Protein AF-A0A813GVT3-F1 (afdb_monomer)

Solvent-accessible surface area (backbone atoms only — not comparable to full-atom values): 25429 Å² total; per-residue (Å²): 143,85,84,74,77,55,68,65,58,57,51,52,51,54,49,50,53,51,49,52,53,52,51,53,50,51,55,49,50,53,51,50,49,56,69,70,57,61,77,60,68,68,57,57,53,50,50,52,51,52,52,50,51,48,54,66,45,46,54,70,64,34,37,85,78,43,52,78,58,28,69,71,46,40,60,53,54,40,48,50,58,52,47,52,50,48,47,47,60,48,33,69,71,40,49,84,39,90,81,28,78,47,61,63,64,58,58,51,48,52,52,51,52,53,52,52,54,52,56,73,72,45,84,73,64,66,69,75,76,69,76,75,80,68,89,82,74,83,79,76,84,82,79,78,78,87,78,81,79,90,85,83,74,92,83,84,89,86,89,86,82,87,87,85,80,98,78,86,89,79,92,82,90,81,81,88,81,86,88,76,92,73,91,80,90,77,86,88,80,90,78,86,83,83,85,87,83,90,84,85,88,84,90,82,93,78,90,79,84,86,79,78,86,82,86,84,70,71,78,62,58,57,60,52,50,56,53,50,52,55,51,52,49,52,55,51,50,54,56,51,49,52,56,51,50,54,50,56,49,50,33,65,74,70,70,57,85,79,89,72,81,88,72,90,49,79,79,35,68,35,81,46,79,41,68,46,75,72,62,46,71,95,81,55,35,80,26,66,37,72,56,95,42,25,29,74,43,72,76,31,76,67,35,49,67,61,67,56,54,78,62,30,30,54,48,22,41,66,97,42,79,36,90,46,57,66,54,42,53,49,44,50,52,52,34,50,50,44,28,71,75,70,64,44,56,37,36,33,37,28,41,32,81,30,71,66,81,56,82,89,66,73,52,73,63,38,74,46,76,56,95,90,39,56,19,31,30,69,43,78,54,95,64,26,35,34,26,29,30,74,89,80,64,49,76,48,80,43,71,55,83,127

Secondary structure (DSSP, 8-state):
------HHHHHHHHHHHHHHHHHHHHHHHHHHHHHHSPPPHHHHHHHHHHHHHHHHHHHHHHHHHHGGGHHHHHHHHHHHHHHHHHHIIIIIS-TTSTTSS--HHHHHHHHHHHHHHHHHHS--TTTGGG----TT-----------------------------------------------------PPP--------------PPP-PPPP---HHHHHHHHHHHHHHHHHHHHHHHHHHHHHHHHHHHHH-----------TT-EEEEEEEE-S-BTTTTB-SEEEETTEEEEESSTHHHHTT--TT-EEEEETTEE--SHHHHHHHHHHHHHHHHHH-PPEEEEEEEESS---GGG--TT-EEEETTEEEEEEEEETTEEEEEETTT--EEEEE---

Foldseek 3Di:
DDPDDPPVVVVVVVVVVVVVVVVVVVVVVVVVVLVVPADPPVVLVVLVVVLVVCLVCQLVVCCVPPPPNSVVVSVVVNCVSVVVSCLCVQQVRDVPDPRNLRDPVVVVVVVVVVVVVVVVVPPPCPVVVPPDPPPPDDDDDPPPPPDDDPPPDDDDDDDDDDDDDPPDDDDDDDDDDDDDDDDDDDDDDDDDDDDDDDDDDDDDDDDDDDDDDDDPPPPPVVVSVVVVVVVVVVVVLVVCVVVVVVVVVVCLVVVDDDPDDDDFDFFDKDKDKFWALFADDPVSHLQADDDFQFGQDGNDVVNVLSVDDGRKGFQDKDSDGDDTPVSVVVSVVVQSVCCVPPSDIIMTIIIDTGDDPPPVPLDQQHWDQDPNFIWGFNDDDDQWTFTQTPPPRDTDIGGNDD

Radius of gyration: 36.05 Å; Cα contacts (8 Å, |Δi|>4): 302; chains: 1; bounding box: 89×87×104 Å

Mean predicted aligned error: 20.4 Å

Organism: Polarella glacialis (NCBI:txid89957)

InterPro domains:
  IPR044669 Voltage-dependent anion channel-forming protein YneE/VCCN1/2-like [PF25539] (39-98)

Sequence (402 aa):
GDGMVDAKVVSSVLYSMRWSLLSASNCAEDLMMHLNQQVPLSYTHLLELMVTIYVLITPVALVPSLLWMAIPIAPIVTLFFYGFFRLGTSVLLDPFQRESGFDTTSLLGSSVISMESIEQHVPLDREKARLVPKAGEIYRPLSVSFWDNPAGADLHEFQDQGPELSRMAGVLRHRRPSLSKRDVKRDITGQVVNVSCHHDSPSGMISFARVRPMRAVGAVEDGLADAVDMMSDFVGDAVHGIAGGVRGALDWVTGEESSAGAETDVHATHKVVIGVAELFGEERSIGLRLEERLVTRFTKPEAEKLGWRLGDCIIGVGSQPVRSQDEMLTAIAEGKEALKANGTPIRFLVERLGPKPTTDSFVRGAMVTVNGRIARIQEVQDGAMVVQFQDDGTRARVPTRR

pLDDT: mean 71.59, std 24.19, range [26.67, 97.94]

Structure (mmCIF, N/CA/C/O backbone):
data_AF-A0A813GVT3-F1
#
_entry.id   AF-A0A813GVT3-F1
#
loop_
_atom_site.group_PDB
_atom_site.id
_atom_site.type_symbol
_atom_site.label_atom_id
_atom_site.label_alt_id
_atom_site.label_comp_id
_atom_site.label_asym_id
_atom_site.label_entity_id
_atom_site.label_seq_id
_atom_site.pdbx_PDB_ins_code
_atom_site.Cartn_x
_atom_site.Cartn_y
_atom_site.Cartn_z
_atom_site.occupancy
_atom_site.B_iso_or_equiv
_atom_site.auth_seq_id
_atom_site.auth_comp_id
_atom_site.auth_asym_id
_atom_site.auth_atom_id
_atom_site.pdbx_PDB_model_num
ATOM 1 N N . GLY A 1 1 ? 26.847 11.038 -38.546 1.00 45.78 1 GLY A N 1
ATOM 2 C CA . GLY A 1 1 ? 25.890 12.073 -38.127 1.00 45.78 1 GLY A CA 1
ATOM 3 C C . GLY A 1 1 ? 24.611 11.351 -37.848 1.00 45.78 1 GLY A C 1
ATOM 4 O O . GLY A 1 1 ? 23.855 11.135 -38.777 1.00 45.78 1 GLY A O 1
ATOM 5 N N . ASP A 1 2 ? 24.489 10.856 -36.625 1.00 50.09 2 ASP A N 1
ATOM 6 C CA . ASP A 1 2 ? 23.525 9.822 -36.256 1.00 50.09 2 ASP A CA 1
ATOM 7 C C . ASP A 1 2 ? 23.162 10.042 -34.782 1.00 50.09 2 ASP A C 1
ATOM 9 O O . ASP A 1 2 ? 23.637 9.370 -33.875 1.00 50.09 2 ASP A O 1
ATOM 13 N N . GLY A 1 3 ? 22.469 11.156 -34.548 1.00 53.41 3 GLY A N 1
ATOM 14 C CA . GLY A 1 3 ? 21.983 11.596 -33.238 1.00 53.41 3 GLY A CA 1
ATOM 15 C C . GLY A 1 3 ? 20.458 11.588 -33.185 1.00 53.41 3 GLY A C 1
ATOM 16 O O . GLY A 1 3 ? 19.859 12.407 -32.494 1.00 53.41 3 GLY A O 1
ATOM 17 N N . MET A 1 4 ? 19.820 10.735 -33.989 1.00 64.56 4 MET A N 1
ATOM 18 C CA . MET A 1 4 ? 18.373 10.586 -33.973 1.00 64.56 4 MET A CA 1
ATOM 19 C C . MET A 1 4 ? 18.031 9.591 -32.867 1.00 64.56 4 MET A C 1
ATOM 21 O O . MET A 1 4 ? 18.431 8.432 -32.925 1.00 64.56 4 MET A O 1
ATOM 25 N N . VAL A 1 5 ? 17.338 10.063 -31.830 1.00 69.31 5 VAL A N 1
ATOM 26 C CA . VAL A 1 5 ? 16.795 9.196 -30.778 1.00 69.31 5 VAL A CA 1
ATOM 27 C C . VAL A 1 5 ? 15.954 8.117 -31.456 1.00 69.31 5 VAL A C 1
ATOM 29 O O . VAL A 1 5 ? 15.093 8.444 -32.276 1.00 69.31 5 VAL A O 1
ATOM 32 N N . ASP A 1 6 ? 16.228 6.849 -31.141 1.00 76.81 6 ASP A N 1
ATOM 33 C CA . ASP A 1 6 ? 15.522 5.708 -31.722 1.00 76.81 6 ASP A CA 1
ATOM 34 C C . ASP A 1 6 ? 14.005 5.929 -31.598 1.00 76.81 6 ASP A C 1
ATOM 36 O O . ASP A 1 6 ? 13.486 6.246 -30.520 1.00 76.81 6 ASP A O 1
ATOM 40 N N . ALA A 1 7 ? 13.285 5.783 -32.712 1.00 77.75 7 ALA A N 1
ATOM 41 C CA . ALA A 1 7 ? 11.839 5.972 -32.776 1.00 77.75 7 ALA A CA 1
ATOM 42 C C . ALA A 1 7 ? 11.106 5.120 -31.724 1.00 77.75 7 ALA A C 1
ATOM 44 O O . ALA A 1 7 ? 10.062 5.528 -31.208 1.00 77.75 7 ALA A O 1
ATOM 45 N N . LYS A 1 8 ? 11.689 3.976 -31.341 1.00 74.00 8 LYS A N 1
ATOM 46 C CA . LYS A 1 8 ? 11.185 3.124 -30.258 1.00 74.00 8 LYS A CA 1
ATOM 47 C C . LYS A 1 8 ? 11.212 3.827 -28.901 1.00 74.00 8 LYS A C 1
ATOM 49 O O . LYS A 1 8 ? 10.204 3.805 -28.195 1.00 74.00 8 LYS A O 1
ATOM 54 N N . VAL A 1 9 ? 12.309 4.508 -28.567 1.00 73.81 9 VAL A N 1
ATOM 55 C CA . VAL A 1 9 ? 12.452 5.256 -27.306 1.00 73.81 9 VAL A CA 1
ATOM 56 C C . VAL A 1 9 ? 11.440 6.397 -27.258 1.00 73.81 9 VAL A C 1
ATOM 58 O O . VAL A 1 9 ? 10.729 6.544 -26.267 1.00 73.81 9 VAL A O 1
ATOM 61 N N . VAL A 1 10 ? 11.285 7.141 -28.358 1.00 79.56 10 VAL A N 1
ATOM 62 C CA . VAL A 1 10 ? 10.287 8.220 -28.446 1.00 79.56 10 VAL A CA 1
ATOM 63 C C . VAL A 1 10 ? 8.868 7.681 -28.239 1.00 79.56 10 VAL A C 1
ATOM 65 O O . VAL A 1 10 ? 8.094 8.268 -27.486 1.00 79.56 10 VAL A O 1
ATOM 68 N N . SER A 1 11 ? 8.529 6.543 -28.853 1.00 80.06 11 SER A N 1
ATOM 69 C CA . SER A 1 11 ? 7.202 5.934 -28.697 1.00 80.06 11 SER A CA 1
ATOM 70 C C . SER A 1 11 ? 6.936 5.447 -27.267 1.00 80.06 11 SER A C 1
ATOM 72 O O . SER A 1 11 ? 5.838 5.646 -26.751 1.00 80.06 11 SER A O 1
ATOM 74 N N . SER A 1 12 ? 7.953 4.893 -26.595 1.00 74.06 12 SER A N 1
ATOM 75 C CA . SER A 1 12 ? 7.852 4.445 -25.204 1.00 74.06 12 SER A CA 1
ATOM 76 C C . SER A 1 12 ? 7.644 5.614 -24.241 1.00 74.06 12 SER A C 1
ATOM 78 O O . SER A 1 12 ? 6.828 5.509 -23.329 1.00 74.06 12 SER A O 1
ATOM 80 N N . VAL A 1 13 ? 8.346 6.732 -24.452 1.00 78.50 13 VAL A N 1
ATOM 81 C CA . VAL A 1 13 ? 8.206 7.938 -23.618 1.00 78.50 13 VAL A CA 1
ATOM 82 C C . VAL A 1 13 ? 6.842 8.599 -23.828 1.00 78.50 13 VAL A C 1
ATOM 84 O O . VAL A 1 13 ? 6.185 8.988 -22.869 1.00 78.50 13 VAL A O 1
ATOM 87 N N . LEU A 1 14 ? 6.365 8.695 -25.071 1.00 81.06 14 LEU A N 1
ATOM 88 C CA . LEU A 1 14 ? 5.028 9.236 -25.339 1.00 81.06 14 LEU A CA 1
ATOM 89 C C . LEU A 1 14 ? 3.924 8.354 -24.745 1.00 81.06 14 LEU A C 1
ATOM 91 O O . LEU A 1 14 ? 2.931 8.871 -24.232 1.00 81.06 14 LEU A O 1
ATOM 95 N N . TYR A 1 15 ? 4.099 7.031 -24.788 1.00 79.12 15 TYR A N 1
ATOM 96 C CA . TYR A 1 15 ? 3.167 6.100 -24.162 1.00 79.12 15 TYR A CA 1
ATOM 97 C C . TYR A 1 15 ? 3.154 6.251 -22.637 1.00 79.12 15 TYR A C 1
ATOM 99 O O . TYR A 1 15 ? 2.072 6.322 -22.053 1.00 79.12 15 TYR A O 1
ATOM 107 N N . SER A 1 16 ? 4.322 6.364 -21.992 1.00 77.12 16 SER A N 1
ATOM 108 C CA . SER A 1 16 ? 4.390 6.558 -20.540 1.00 77.12 16 SER A CA 1
ATOM 109 C C . SER A 1 16 ? 3.779 7.894 -20.113 1.00 77.12 16 SER A C 1
ATOM 111 O O . SER A 1 16 ? 2.968 7.910 -19.193 1.00 77.12 16 SER A O 1
ATOM 113 N N . MET A 1 17 ? 4.056 8.990 -20.829 1.00 81.19 17 MET A N 1
ATOM 114 C CA . MET A 1 17 ? 3.429 10.294 -20.572 1.00 81.19 17 MET A CA 1
ATOM 115 C C . MET A 1 17 ? 1.904 10.232 -20.703 1.00 81.19 17 MET A C 1
ATOM 117 O O . MET A 1 17 ? 1.185 10.725 -19.834 1.00 81.19 17 MET A O 1
ATOM 121 N N . ARG A 1 18 ? 1.394 9.593 -21.765 1.00 86.75 18 ARG A N 1
ATOM 122 C CA . ARG A 1 18 ? -0.050 9.415 -21.962 1.00 86.75 18 ARG A CA 1
ATOM 123 C C . ARG A 1 18 ? -0.676 8.603 -20.829 1.00 86.75 18 ARG A C 1
ATOM 125 O O . ARG A 1 18 ? -1.758 8.958 -20.369 1.00 86.75 18 ARG A O 1
ATOM 132 N N . TRP A 1 19 ? -0.016 7.533 -20.392 1.00 82.62 19 TRP A N 1
ATOM 133 C CA . TRP A 1 19 ? -0.496 6.703 -19.291 1.00 82.62 19 TRP A CA 1
ATOM 134 C C . TRP A 1 19 ? -0.546 7.479 -17.973 1.00 82.62 19 TRP A C 1
ATOM 136 O O . TRP A 1 19 ? -1.568 7.448 -17.292 1.00 82.62 19 TRP A O 1
ATOM 146 N N . SER A 1 20 ? 0.501 8.244 -17.654 1.00 79.81 20 SER A N 1
ATOM 147 C CA . SER A 1 20 ? 0.535 9.079 -16.450 1.00 79.81 20 SER A CA 1
ATOM 148 C C . SER A 1 20 ? -0.564 10.143 -16.450 1.00 79.81 20 SER A C 1
ATOM 150 O O . SER A 1 20 ? -1.230 10.325 -15.435 1.00 79.81 20 SER A O 1
ATOM 152 N N . LEU A 1 21 ? -0.814 10.801 -17.589 1.00 83.44 21 LEU A N 1
ATOM 153 C CA . LEU A 1 21 ? -1.894 11.788 -17.714 1.00 83.44 21 LEU A CA 1
ATOM 154 C C . LEU A 1 21 ? -3.283 11.160 -17.557 1.00 83.44 21 LEU A C 1
ATOM 156 O O . LEU A 1 21 ? -4.133 11.731 -16.880 1.00 83.44 21 LEU A O 1
ATOM 160 N N . LEU A 1 22 ? -3.513 9.983 -18.147 1.00 87.12 22 LEU A N 1
ATOM 161 C CA . LEU A 1 22 ? -4.770 9.251 -17.970 1.00 87.12 22 LEU A CA 1
ATOM 162 C C . LEU A 1 22 ? -4.963 8.819 -16.515 1.00 87.12 22 LEU A C 1
ATOM 164 O O . LEU A 1 22 ? -6.048 8.991 -15.973 1.00 87.12 22 LEU A O 1
ATOM 168 N N . SER A 1 23 ? -3.911 8.319 -15.865 1.00 82.50 23 SER A N 1
ATOM 169 C CA . SER A 1 23 ? -3.972 7.943 -14.452 1.00 82.50 23 SER A CA 1
ATOM 170 C C . SER A 1 23 ? -4.277 9.150 -13.565 1.00 82.50 23 SER A C 1
ATOM 172 O O . SER A 1 23 ? -5.148 9.062 -12.708 1.00 82.50 23 SER A O 1
ATOM 174 N N . ALA A 1 24 ? -3.615 10.288 -13.795 1.00 82.06 24 ALA A N 1
ATOM 175 C CA . ALA A 1 24 ? -3.877 11.521 -13.057 1.00 82.06 24 ALA A CA 1
ATOM 176 C C . ALA A 1 24 ? -5.312 12.025 -13.278 1.00 82.06 24 ALA A C 1
ATOM 178 O O . ALA A 1 24 ? -5.977 12.417 -12.323 1.00 82.06 24 ALA A O 1
ATOM 179 N N . SER A 1 25 ? -5.807 11.962 -14.520 1.00 88.69 25 SER A N 1
ATOM 180 C CA . SER A 1 25 ? -7.193 12.307 -14.854 1.00 88.69 25 SER A CA 1
ATOM 181 C C . SER A 1 25 ? -8.192 11.408 -14.129 1.00 88.69 25 SER A C 1
ATOM 183 O O . SER A 1 25 ? -9.157 11.917 -13.572 1.00 88.69 25 SER A O 1
ATOM 185 N N . ASN A 1 26 ? -7.950 10.096 -14.095 1.00 88.38 26 ASN A N 1
ATOM 186 C CA . ASN A 1 26 ? -8.828 9.146 -13.415 1.00 88.38 26 ASN A CA 1
ATOM 187 C C . ASN A 1 26 ? -8.835 9.372 -11.896 1.00 88.38 26 ASN A C 1
ATOM 189 O O . ASN A 1 26 ? -9.899 9.372 -11.286 1.00 88.38 26 ASN A O 1
ATOM 193 N N . CYS A 1 27 ? -7.673 9.625 -11.283 1.00 84.75 27 CYS A N 1
ATOM 194 C CA . CYS A 1 27 ? -7.601 9.958 -9.857 1.00 84.75 27 CYS A CA 1
ATOM 195 C C . CYS A 1 27 ? -8.321 11.280 -9.542 1.00 84.75 27 CYS A C 1
ATOM 197 O O . CYS A 1 27 ? -8.986 11.395 -8.515 1.00 84.75 27 CYS A O 1
ATOM 199 N N . ALA A 1 28 ? -8.205 12.279 -10.422 1.00 86.12 28 ALA A N 1
ATOM 200 C CA . ALA A 1 28 ? -8.910 13.547 -10.268 1.00 86.12 28 ALA A CA 1
ATOM 201 C C . ALA A 1 28 ? -10.430 13.382 -10.419 1.00 86.12 28 ALA A C 1
ATOM 203 O O . ALA A 1 28 ? -11.184 13.999 -9.671 1.00 86.12 28 ALA A O 1
ATOM 204 N N . GLU A 1 29 ? -10.883 12.547 -11.355 1.00 92.50 29 GLU A N 1
ATOM 205 C CA . GLU A 1 29 ? -12.301 12.221 -11.529 1.00 92.50 29 GLU A CA 1
ATOM 206 C C . GLU A 1 29 ? -12.869 11.521 -10.292 1.00 92.50 29 GLU A C 1
ATOM 208 O O . GLU A 1 29 ? -13.922 11.924 -9.801 1.00 92.50 29 GLU A O 1
ATOM 213 N N . ASP A 1 30 ? -12.147 10.543 -9.743 1.00 91.00 30 ASP A N 1
ATOM 214 C CA . ASP A 1 30 ? -12.551 9.844 -8.523 1.00 91.00 30 ASP A CA 1
ATOM 215 C C . ASP A 1 30 ? -12.647 10.808 -7.328 1.00 91.00 30 ASP A C 1
ATOM 217 O O . ASP A 1 30 ? -13.641 10.834 -6.600 1.00 91.00 30 ASP A O 1
ATOM 221 N N . LEU A 1 31 ? -11.672 11.707 -7.177 1.00 87.19 31 LEU A N 1
ATOM 222 C CA . LEU A 1 31 ? -11.700 12.740 -6.142 1.00 87.19 31 LEU A CA 1
ATOM 223 C C . LEU A 1 31 ? -12.876 13.714 -6.334 1.00 87.19 31 LEU A C 1
ATOM 225 O O . LEU A 1 31 ? -13.570 14.048 -5.374 1.00 87.19 31 LEU A O 1
ATOM 229 N N . MET A 1 32 ? -13.154 14.133 -7.571 1.00 88.31 32 MET A N 1
ATOM 230 C CA . MET A 1 32 ? -14.307 14.981 -7.894 1.00 88.31 32 MET A CA 1
ATOM 231 C C . MET A 1 32 ? -15.640 14.266 -7.661 1.00 88.31 32 MET A C 1
ATOM 233 O O . MET A 1 32 ? -16.612 14.910 -7.260 1.00 88.31 32 MET A O 1
ATOM 237 N N . MET A 1 33 ? -15.705 12.951 -7.881 1.00 91.81 33 MET A N 1
ATOM 238 C CA . MET A 1 33 ? -16.875 12.142 -7.553 1.00 91.81 33 MET A CA 1
ATOM 239 C C . MET A 1 33 ? -17.133 12.170 -6.044 1.00 91.81 33 MET A C 1
ATOM 241 O O . MET A 1 33 ? -18.257 12.463 -5.640 1.00 91.81 33 MET A O 1
ATOM 245 N N . HIS A 1 34 ? -16.102 11.961 -5.222 1.00 85.81 34 HIS A N 1
ATOM 246 C CA . HIS A 1 34 ? -16.216 12.007 -3.761 1.00 85.81 34 HIS A CA 1
ATOM 247 C C . HIS A 1 34 ? -16.579 13.405 -3.237 1.00 85.81 34 HIS A C 1
ATOM 249 O O . HIS A 1 34 ? -17.406 13.525 -2.337 1.00 85.81 34 HIS A O 1
ATOM 255 N N . LEU A 1 35 ? -16.035 14.472 -3.834 1.00 86.19 35 LEU A N 1
ATOM 256 C CA . LEU A 1 35 ? -16.396 15.850 -3.471 1.00 86.19 35 LEU A CA 1
ATOM 257 C C . LEU A 1 35 ? -17.848 16.198 -3.831 1.00 86.19 35 LEU A C 1
ATOM 259 O O . LEU A 1 35 ? -18.513 16.932 -3.098 1.00 86.19 35 LEU A O 1
ATOM 263 N N . ASN A 1 36 ? -18.346 15.685 -4.958 1.00 89.50 36 ASN A N 1
ATOM 264 C CA . ASN A 1 36 ? -19.712 15.949 -5.410 1.00 89.50 36 ASN A CA 1
ATOM 265 C C . ASN A 1 36 ? -20.754 15.060 -4.718 1.00 89.50 36 ASN A C 1
ATOM 267 O O . ASN A 1 36 ? -21.908 15.466 -4.576 1.00 89.50 36 ASN A O 1
ATOM 271 N N . GLN A 1 37 ? -20.374 13.861 -4.277 1.00 90.62 37 GLN A N 1
ATOM 272 C CA . GLN A 1 37 ? -21.248 12.936 -3.556 1.00 90.62 37 GLN A CA 1
ATOM 273 C C . GLN A 1 37 ? -21.105 13.119 -2.046 1.00 90.62 37 GLN A C 1
ATOM 275 O O . GLN A 1 37 ? -20.625 12.247 -1.325 1.00 90.62 37 GLN A O 1
ATOM 280 N N . GLN A 1 38 ? -21.562 14.271 -1.560 1.00 87.94 38 GLN A N 1
ATOM 281 C CA . GLN A 1 38 ? -21.601 14.530 -0.125 1.00 87.94 38 GLN A CA 1
ATOM 282 C C . GLN A 1 38 ? -22.474 13.496 0.594 1.00 87.94 38 GLN A C 1
ATOM 284 O O . GLN A 1 38 ? -23.532 13.089 0.100 1.00 87.94 38 GLN A O 1
ATOM 289 N N . VAL A 1 39 ? -22.048 13.107 1.798 1.00 91.19 39 VAL A N 1
ATOM 290 C CA . VAL A 1 39 ? -22.848 12.253 2.681 1.00 91.19 39 VAL A CA 1
ATOM 291 C C . VAL A 1 39 ? -24.219 12.909 2.888 1.00 91.19 39 VAL A C 1
ATOM 293 O O . VAL A 1 39 ? -24.274 14.104 3.191 1.00 91.19 39 VAL A O 1
ATOM 296 N N . PRO A 1 40 ? -25.334 12.167 2.743 1.00 94.56 40 PRO A N 1
ATOM 297 C CA . PRO A 1 40 ? -26.664 12.741 2.892 1.00 94.56 40 PRO A CA 1
ATOM 298 C C . PRO A 1 40 ? -26.811 13.495 4.217 1.00 94.56 40 PRO A C 1
ATOM 300 O O . PRO A 1 40 ? -26.591 12.930 5.289 1.00 94.56 40 PRO A O 1
ATOM 303 N N . LEU A 1 41 ? -27.248 14.755 4.150 1.00 92.00 41 LEU A N 1
ATOM 304 C CA . LEU A 1 41 ? -27.405 15.641 5.313 1.00 92.00 41 LEU A CA 1
ATOM 305 C C . LEU A 1 41 ? -28.308 15.038 6.409 1.00 92.00 41 LEU A C 1
ATOM 307 O O . LEU A 1 41 ? -28.135 15.282 7.599 1.00 92.00 41 LEU A O 1
ATOM 311 N N . SER A 1 42 ? -29.274 14.202 6.027 1.00 95.56 42 SER A N 1
ATOM 312 C CA . SER A 1 42 ? -30.127 13.491 6.983 1.00 95.56 42 SER A CA 1
ATOM 313 C C . SER A 1 42 ? -29.340 12.545 7.892 1.00 95.56 42 SER A C 1
ATOM 315 O O . SER A 1 42 ? -29.701 12.377 9.053 1.00 95.56 42 SER A O 1
ATOM 317 N N . TYR A 1 43 ? -28.273 11.927 7.382 1.00 94.25 43 TYR A N 1
ATOM 318 C CA . TYR A 1 43 ? -27.449 10.995 8.148 1.00 94.25 43 TYR A CA 1
ATOM 319 C C . TYR A 1 43 ? -26.611 11.723 9.203 1.00 94.25 43 TYR A C 1
ATOM 321 O O . TYR A 1 43 ? -26.551 11.282 10.350 1.00 94.25 43 TYR A O 1
ATOM 329 N N . THR A 1 44 ? -26.027 12.872 8.852 1.00 92.94 44 THR A N 1
ATOM 330 C CA . THR A 1 44 ? -25.230 13.673 9.792 1.00 92.94 44 THR A CA 1
ATOM 331 C C . THR A 1 44 ? -26.092 14.214 10.931 1.00 92.94 44 THR A C 1
ATOM 333 O O . THR A 1 44 ? -25.724 14.055 12.095 1.00 92.94 44 THR A O 1
ATOM 336 N N . HIS A 1 45 ? -27.283 14.740 10.627 1.00 94.75 45 HIS A N 1
ATOM 337 C CA . HIS A 1 45 ? -28.231 15.181 11.654 1.00 94.75 45 HIS A CA 1
ATOM 338 C C . HIS A 1 45 ? -28.739 14.037 12.535 1.00 94.75 45 HIS A C 1
ATOM 340 O O . HIS A 1 45 ? -28.918 14.224 13.738 1.00 94.75 45 HIS A O 1
ATOM 346 N N . LEU A 1 46 ? -28.969 12.850 11.966 1.00 95.56 46 LEU A N 1
ATOM 347 C CA . LEU A 1 46 ? -29.402 11.690 12.742 1.00 95.56 46 LEU A CA 1
ATOM 348 C C . LEU A 1 46 ? -28.317 11.248 13.730 1.00 95.56 46 LEU A C 1
ATOM 350 O O . LEU A 1 46 ? -28.631 10.982 14.891 1.00 95.56 46 LEU A O 1
ATOM 354 N N . LEU A 1 47 ? -27.051 11.218 13.304 1.00 93.44 47 LEU A N 1
ATOM 355 C CA . LEU A 1 47 ? -25.928 10.916 14.193 1.00 93.44 47 LEU A CA 1
ATOM 356 C C . LEU A 1 47 ? -25.761 11.974 15.287 1.00 93.44 47 LEU A C 1
ATOM 358 O O . LEU A 1 47 ? -25.611 11.617 16.455 1.00 93.44 47 LEU A O 1
ATOM 362 N N . GLU A 1 48 ? -25.837 13.257 14.931 1.00 95.25 48 GLU A N 1
ATOM 363 C CA . GLU A 1 48 ? -25.761 14.362 15.890 1.00 95.25 48 GLU A CA 1
ATOM 364 C C . GLU A 1 48 ? -26.850 14.248 16.963 1.00 95.25 48 GLU A C 1
ATOM 366 O O . GLU A 1 48 ? -26.572 14.315 18.164 1.00 95.25 48 GLU A O 1
ATOM 371 N N . LEU A 1 49 ? -28.090 14.009 16.535 1.00 96.19 49 LEU A N 1
ATOM 372 C CA . LEU A 1 49 ? -29.233 13.829 17.421 1.00 96.19 49 LEU A CA 1
ATOM 373 C C . LEU A 1 49 ? -29.062 12.598 18.319 1.00 96.19 49 LEU A C 1
ATOM 375 O O . LEU A 1 49 ? -29.304 12.687 19.523 1.00 96.19 49 LEU A O 1
ATOM 379 N N . MET A 1 50 ? -28.595 11.472 17.774 1.00 96.19 50 MET A N 1
ATOM 380 C CA . MET A 1 50 ? -28.360 10.249 18.545 1.00 96.19 50 MET A CA 1
ATOM 381 C C . MET A 1 50 ? -27.295 10.459 19.632 1.00 96.19 50 MET A C 1
ATOM 383 O O . MET A 1 50 ? -27.531 10.119 20.793 1.00 96.19 50 MET A O 1
ATOM 387 N N . VAL A 1 51 ? -26.153 11.064 19.286 1.00 95.88 51 VAL A N 1
ATOM 388 C CA . VAL A 1 51 ? -25.074 11.361 20.245 1.00 95.88 51 VAL A CA 1
ATOM 389 C C . VAL A 1 51 ? -25.543 12.362 21.302 1.00 95.88 51 VAL A C 1
ATOM 391 O O . VAL A 1 51 ? -25.258 12.183 22.485 1.00 95.88 51 VAL A O 1
ATOM 394 N N . THR A 1 52 ? -26.324 13.370 20.913 1.00 94.19 52 THR A N 1
ATOM 395 C CA . THR A 1 52 ? -26.854 14.385 21.837 1.00 94.19 52 THR A CA 1
ATOM 396 C C . THR A 1 52 ? -27.818 13.778 22.852 1.00 94.19 52 THR A C 1
ATOM 398 O O . THR A 1 52 ? -27.696 14.033 24.050 1.00 94.19 52 THR A O 1
ATOM 401 N N . ILE A 1 53 ? -28.745 12.928 22.397 1.00 96.38 53 ILE A N 1
ATOM 402 C CA . ILE A 1 53 ? -29.671 12.207 23.279 1.00 96.38 53 ILE A CA 1
ATOM 403 C C . ILE A 1 53 ? -28.896 11.283 24.220 1.00 96.38 53 ILE A C 1
ATOM 405 O O . ILE A 1 53 ? -29.169 11.262 25.420 1.00 96.38 53 ILE A O 1
ATOM 409 N N . TYR A 1 54 ? -27.903 10.557 23.704 1.00 94.62 54 TYR A N 1
ATOM 410 C CA . TYR A 1 54 ? -27.065 9.681 24.518 1.00 94.62 54 TYR A CA 1
ATOM 411 C C . TYR A 1 54 ? -26.336 10.458 25.623 1.00 94.62 54 TYR A C 1
ATOM 413 O O . TYR A 1 54 ? -26.405 10.081 26.794 1.00 94.62 54 TYR A O 1
ATOM 421 N N . VAL A 1 55 ? -25.698 11.580 25.282 1.00 93.25 55 VAL A N 1
ATOM 422 C CA . VAL A 1 55 ? -24.998 12.455 26.236 1.00 93.25 55 VAL A CA 1
ATOM 423 C C . VAL A 1 55 ? -25.958 13.039 27.279 1.00 93.25 55 VAL A C 1
ATOM 425 O O . VAL A 1 55 ? -25.592 13.124 28.449 1.00 93.25 55 VAL A O 1
ATOM 428 N N . LEU A 1 56 ? -27.194 13.376 26.896 1.00 93.62 56 LEU A N 1
ATOM 429 C CA . LEU A 1 56 ? -28.231 13.868 27.812 1.00 93.62 56 LEU A CA 1
ATOM 430 C C . LEU A 1 56 ? -28.739 12.798 28.788 1.00 93.62 56 LEU A C 1
ATOM 432 O O . LEU A 1 56 ? -28.970 13.096 29.959 1.00 93.62 56 LEU A O 1
ATOM 436 N N . ILE A 1 57 ? -28.920 11.559 28.324 1.00 95.44 57 ILE A N 1
ATOM 437 C CA . ILE A 1 57 ? -29.462 10.456 29.136 1.00 95.44 57 ILE A CA 1
ATOM 438 C C . ILE A 1 57 ? -28.384 9.830 30.033 1.00 95.44 57 ILE A C 1
ATOM 440 O O . ILE A 1 57 ? -28.693 9.367 31.132 1.00 95.44 57 ILE A O 1
ATOM 444 N N . THR A 1 58 ? -27.119 9.845 29.607 1.00 93.50 58 THR A N 1
ATOM 445 C CA . THR A 1 58 ? -25.992 9.198 30.303 1.00 93.50 58 THR A CA 1
ATOM 446 C C . THR A 1 58 ? -25.883 9.575 31.793 1.00 93.50 58 THR A C 1
ATOM 448 O O . THR A 1 58 ? -25.790 8.663 32.617 1.00 93.50 58 THR A O 1
ATOM 451 N N . PRO A 1 59 ? -25.964 10.858 32.205 1.00 90.94 59 PRO A N 1
ATOM 452 C CA . PRO A 1 59 ? -25.951 11.224 33.621 1.00 90.94 59 PRO A CA 1
ATOM 453 C C . PRO A 1 59 ? -27.121 10.615 34.399 1.00 90.94 59 PRO A C 1
ATOM 455 O O . PRO A 1 59 ? -26.920 10.070 35.480 1.00 90.94 59 PRO A O 1
ATOM 458 N N . VAL A 1 60 ? -28.332 10.647 33.833 1.00 94.25 60 VAL A N 1
ATOM 459 C CA . VAL A 1 60 ? -29.544 10.109 34.475 1.00 94.25 60 VAL A CA 1
ATOM 460 C C . VAL A 1 60 ? -29.437 8.593 34.658 1.00 94.25 60 VAL A C 1
ATOM 462 O O . VAL A 1 60 ? -29.814 8.070 35.705 1.00 94.25 60 VAL A O 1
ATOM 465 N N . ALA A 1 61 ? -28.871 7.891 33.675 1.00 94.56 61 ALA A N 1
ATOM 466 C CA . ALA A 1 61 ? -28.687 6.442 33.713 1.00 94.56 61 ALA A CA 1
ATOM 467 C C . ALA A 1 61 ? -27.564 5.988 34.669 1.00 94.56 61 ALA A C 1
ATOM 469 O O . ALA A 1 61 ? -27.668 4.925 35.285 1.00 94.56 61 ALA A O 1
ATOM 470 N N . LEU A 1 62 ? -26.494 6.778 34.819 1.00 93.12 62 LEU A N 1
ATOM 471 C CA . LEU A 1 62 ? -25.337 6.424 35.656 1.00 93.12 62 LEU A CA 1
ATOM 472 C C . LEU A 1 62 ? -25.562 6.679 37.152 1.00 93.12 62 LEU A C 1
ATOM 474 O O . LEU A 1 62 ? -24.992 5.963 37.976 1.00 93.12 62 LEU A O 1
ATOM 478 N N . VAL A 1 63 ? -26.394 7.661 37.515 1.00 94.62 63 VAL A N 1
ATOM 479 C CA . VAL A 1 63 ? -26.677 8.027 38.917 1.00 94.62 63 VAL A CA 1
ATOM 480 C C . VAL A 1 63 ? -27.102 6.838 39.797 1.00 94.62 63 VAL A C 1
ATOM 482 O O . VAL A 1 63 ? -26.486 6.663 40.852 1.00 94.62 63 VAL A O 1
ATOM 485 N N . PRO A 1 64 ? -28.080 5.986 39.420 1.00 95.25 64 PRO A N 1
ATOM 486 C CA . PRO A 1 64 ? -28.494 4.871 40.276 1.00 95.25 64 PRO A CA 1
ATOM 487 C C . PRO A 1 64 ? -27.430 3.772 40.405 1.00 95.25 64 PRO A C 1
ATOM 489 O O . PRO A 1 64 ? -27.406 3.069 41.411 1.00 95.25 64 PRO A O 1
ATOM 492 N N . SER A 1 65 ? -26.548 3.630 39.412 1.00 94.69 65 SER A N 1
ATOM 493 C CA . SER A 1 65 ? -25.563 2.543 39.359 1.00 94.69 65 SER A CA 1
ATOM 494 C C . SER A 1 65 ? -24.246 2.897 40.056 1.00 94.69 65 SER A C 1
ATOM 496 O O . SER A 1 65 ? -23.631 2.039 40.682 1.00 94.69 65 SER A O 1
ATOM 498 N N . LEU A 1 66 ? -23.799 4.155 39.949 1.00 91.25 66 LEU A N 1
ATOM 499 C CA . LEU A 1 66 ? -22.485 4.593 40.437 1.00 91.25 66 LEU A CA 1
ATOM 500 C C . LEU A 1 66 ? -22.540 5.590 41.603 1.00 91.25 66 LEU A C 1
ATOM 502 O O . LEU A 1 66 ? -21.484 5.935 42.140 1.00 91.25 66 LEU A O 1
ATOM 506 N N . LEU A 1 67 ? -23.731 6.037 42.027 1.00 93.38 67 LEU A N 1
ATOM 507 C CA . LEU A 1 67 ? -23.916 6.995 43.125 1.00 93.38 67 LEU A CA 1
ATOM 508 C C . LEU A 1 67 ? -22.964 8.204 42.969 1.00 93.38 67 LEU A C 1
ATOM 510 O O . LEU A 1 67 ? -23.046 8.946 41.993 1.00 93.38 67 LEU A O 1
ATOM 514 N N . TRP A 1 68 ? -22.019 8.385 43.896 1.00 93.62 68 TRP A N 1
ATOM 515 C CA . TRP A 1 68 ? -21.068 9.504 43.918 1.00 93.62 68 TRP A CA 1
ATOM 516 C C . TRP A 1 68 ? -19.992 9.426 42.825 1.00 93.62 68 TRP A C 1
ATOM 518 O O . TRP A 1 68 ? -19.468 10.458 42.408 1.00 93.62 68 TRP A O 1
ATOM 528 N N . MET A 1 69 ? -19.688 8.228 42.314 1.00 94.19 69 MET A N 1
ATOM 529 C CA . MET A 1 69 ? -18.705 8.044 41.238 1.00 94.19 69 MET A CA 1
ATOM 530 C C . MET A 1 69 ? -19.247 8.476 39.868 1.00 94.19 69 MET A C 1
ATOM 532 O O . MET A 1 69 ? -18.470 8.658 38.933 1.00 94.19 69 MET A O 1
ATOM 536 N N . ALA A 1 70 ? -20.558 8.704 39.738 1.00 92.44 70 ALA A N 1
ATOM 537 C CA . ALA A 1 70 ? -21.154 9.193 38.498 1.00 92.44 70 ALA A CA 1
ATOM 538 C C . ALA A 1 70 ? -20.662 10.605 38.127 1.00 92.44 70 ALA A C 1
ATOM 540 O O . ALA A 1 70 ? -20.489 10.895 36.946 1.00 92.44 70 ALA A O 1
ATOM 541 N N . ILE A 1 71 ? -20.384 11.460 39.121 1.00 91.12 71 ILE A N 1
ATOM 542 C CA . ILE A 1 71 ? -19.971 12.859 38.917 1.00 91.12 71 ILE A CA 1
ATOM 543 C C . ILE A 1 71 ? -18.669 12.972 38.102 1.00 91.12 71 ILE A C 1
ATOM 545 O O . ILE A 1 71 ? -18.669 13.722 37.129 1.00 91.12 71 ILE A O 1
ATOM 549 N N . PRO A 1 72 ? -17.571 12.256 38.428 1.00 95.19 72 PRO A N 1
ATOM 550 C CA . PRO A 1 72 ? -16.355 12.293 37.613 1.00 95.19 72 PRO A CA 1
ATOM 551 C C . PRO A 1 72 ? -16.433 11.439 36.340 1.00 95.19 72 PRO A C 1
ATOM 553 O O . PRO A 1 72 ? -15.780 11.765 35.354 1.00 95.19 72 PRO A O 1
ATOM 556 N N . ILE A 1 73 ? -17.218 10.357 36.326 1.00 93.81 73 ILE A N 1
ATOM 557 C CA . ILE A 1 73 ? -17.253 9.428 35.183 1.00 93.81 73 ILE A CA 1
ATOM 558 C C . ILE A 1 73 ? -18.115 9.970 34.035 1.00 93.81 73 ILE A C 1
ATOM 560 O O . ILE A 1 73 ? -17.741 9.828 32.872 1.00 93.81 73 ILE A O 1
ATOM 564 N N . ALA A 1 74 ? -19.227 10.645 34.333 1.00 93.31 74 ALA A N 1
ATOM 565 C CA . ALA A 1 74 ? -20.099 11.237 33.319 1.00 93.31 74 ALA A CA 1
ATOM 566 C C . ALA A 1 74 ? -19.378 12.212 32.356 1.00 93.31 74 ALA A C 1
ATOM 568 O O . ALA A 1 74 ? -19.518 12.031 31.143 1.00 93.31 74 ALA A O 1
ATOM 569 N N . PRO A 1 75 ? -18.576 13.202 32.805 1.00 93.50 75 PRO A N 1
ATOM 570 C CA . PRO A 1 75 ? -17.846 14.087 31.896 1.00 93.50 75 PRO A CA 1
ATOM 571 C C . PRO A 1 75 ? -16.793 13.343 31.065 1.00 93.50 75 PRO A C 1
ATOM 573 O O . PRO A 1 75 ? -16.592 13.690 29.910 1.00 93.50 75 PRO A O 1
ATOM 576 N N . ILE A 1 76 ? -16.161 12.292 31.603 1.00 95.31 76 ILE A N 1
ATOM 577 C CA . ILE A 1 76 ? -15.177 11.490 30.855 1.00 95.31 76 ILE A CA 1
ATOM 578 C C . ILE A 1 76 ? -15.860 10.739 29.710 1.00 95.31 76 ILE A C 1
ATOM 580 O O . ILE A 1 76 ? -15.415 10.811 28.567 1.00 95.31 76 ILE A O 1
ATOM 584 N N . VAL A 1 77 ? -16.968 10.053 30.001 1.00 93.12 77 VAL A N 1
ATOM 585 C CA . VAL A 1 77 ? -17.728 9.297 28.995 1.00 93.12 77 VAL A CA 1
ATOM 586 C C . VAL A 1 77 ? -18.305 10.237 27.938 1.00 93.12 77 VAL A C 1
ATOM 588 O O . VAL A 1 77 ? -18.193 9.973 26.744 1.00 93.12 77 VAL A O 1
ATOM 591 N N . THR A 1 78 ? -18.889 11.359 28.356 1.00 93.44 78 THR A N 1
ATOM 592 C CA . THR A 1 78 ? -19.459 12.336 27.417 1.00 93.44 78 THR A CA 1
ATOM 593 C C . THR A 1 78 ? -18.388 12.990 26.549 1.00 93.44 78 THR A C 1
ATOM 595 O O . THR A 1 78 ? -18.595 13.093 25.344 1.00 93.44 78 THR A O 1
ATOM 598 N N . LEU A 1 79 ? -17.226 13.345 27.108 1.00 94.88 79 LEU A N 1
ATOM 599 C CA . LEU A 1 79 ? -16.093 13.870 26.344 1.00 94.88 79 LEU A CA 1
ATOM 600 C C . LEU A 1 79 ? -15.559 12.844 25.345 1.00 94.88 79 LEU A C 1
ATOM 602 O O . LEU A 1 79 ? -15.259 13.214 24.215 1.00 94.88 79 LEU A O 1
ATOM 606 N N . PHE A 1 80 ? -15.495 11.566 25.723 1.00 95.44 80 PHE A N 1
ATOM 607 C CA . PHE A 1 80 ? -15.094 10.492 24.819 1.00 95.44 80 PHE A CA 1
ATOM 608 C C . PHE A 1 80 ? -16.052 10.399 23.623 1.00 95.44 80 PHE A C 1
ATOM 610 O O . PHE A 1 80 ? -15.642 10.622 22.488 1.00 95.44 80 PHE A O 1
ATOM 617 N N . PHE A 1 81 ? -17.346 10.160 23.855 1.00 92.56 81 PHE A N 1
ATOM 618 C CA . PHE A 1 81 ? -18.312 9.979 22.762 1.00 92.56 81 PHE A CA 1
ATOM 619 C C . PHE A 1 81 ? -18.509 11.238 21.912 1.00 92.56 81 PHE A C 1
ATOM 621 O O . PHE A 1 81 ? -18.565 11.152 20.686 1.00 92.56 81 PHE A O 1
ATOM 628 N N . TYR A 1 82 ? -18.575 12.413 22.540 1.00 93.88 82 TYR A N 1
ATOM 629 C CA . TYR A 1 82 ? -18.690 13.675 21.815 1.00 93.88 82 TYR A CA 1
ATOM 630 C C . TYR A 1 82 ? -17.404 14.019 21.052 1.00 93.88 82 TYR A C 1
ATOM 632 O O . TYR A 1 82 ? -17.475 14.523 19.934 1.00 93.88 82 TYR A O 1
ATOM 640 N N . GLY A 1 83 ? -16.235 13.708 21.618 1.00 94.06 83 GLY A N 1
ATOM 641 C CA . GLY A 1 83 ? -14.939 13.869 20.963 1.00 94.06 83 GLY A CA 1
ATOM 642 C C . GLY A 1 83 ? -14.818 13.002 19.712 1.00 94.06 83 GLY A C 1
ATOM 643 O O . GLY A 1 83 ? -14.475 13.520 18.654 1.00 94.06 83 GLY A O 1
ATOM 644 N N . PHE A 1 84 ? -15.192 11.720 19.795 1.00 93.69 84 PHE A N 1
ATOM 645 C CA . PHE A 1 84 ? -15.239 10.826 18.630 1.00 93.69 84 PHE A CA 1
ATOM 646 C C . PHE A 1 84 ? -16.214 11.310 17.563 1.00 93.69 84 PHE A C 1
ATOM 648 O O . PHE A 1 84 ? -15.882 11.300 16.380 1.00 93.69 84 PHE A O 1
ATOM 655 N N . PHE A 1 85 ? -17.399 11.768 17.972 1.00 94.38 85 PHE A N 1
ATOM 656 C CA . PHE A 1 85 ? -18.363 12.345 17.043 1.00 94.38 85 PHE A CA 1
ATOM 657 C C . PHE A 1 85 ? -17.779 13.568 16.329 1.00 94.38 85 PHE A C 1
ATOM 659 O O . PHE A 1 85 ? -17.809 13.630 15.102 1.00 94.38 85 PHE A O 1
ATOM 666 N N . ARG A 1 86 ? -17.178 14.503 17.078 1.00 92.38 86 ARG A N 1
ATOM 667 C CA . ARG A 1 86 ? -16.544 15.694 16.506 1.00 92.38 86 ARG A CA 1
ATOM 668 C C . ARG A 1 86 ? -15.425 15.333 15.544 1.00 92.38 86 ARG A C 1
ATOM 670 O O . ARG A 1 86 ? -15.469 15.813 14.420 1.00 92.38 86 ARG A O 1
ATOM 677 N N . LEU A 1 87 ? -14.518 14.442 15.937 1.00 92.06 87 LEU A N 1
ATOM 678 C CA . LEU A 1 87 ? -13.414 13.979 15.097 1.00 92.06 87 LEU A CA 1
ATOM 679 C C . LEU A 1 87 ? -13.923 13.329 13.806 1.00 92.06 87 LEU A C 1
ATOM 681 O O . LEU A 1 87 ? -13.447 13.656 12.723 1.00 92.06 87 LEU A O 1
ATOM 685 N N . GLY A 1 88 ? -14.952 12.483 13.894 1.00 91.12 88 GLY A N 1
ATOM 686 C CA . GLY A 1 88 ? -15.589 11.906 12.713 1.00 91.12 88 GLY A CA 1
ATOM 687 C C . GLY A 1 88 ? -16.188 12.971 11.793 1.00 91.12 88 GLY A C 1
ATOM 688 O O . GLY A 1 88 ? -15.992 12.925 10.583 1.00 91.12 88 GLY A O 1
ATOM 689 N N . THR A 1 89 ? -16.872 13.969 12.356 1.00 90.50 89 THR A N 1
ATOM 690 C CA . THR A 1 89 ? -17.500 15.022 11.547 1.00 90.50 89 THR A CA 1
ATOM 691 C C . THR A 1 89 ? -16.523 16.036 10.958 1.00 90.50 89 THR A C 1
ATOM 693 O O . THR A 1 89 ? -16.761 16.500 9.851 1.00 90.50 89 THR A O 1
ATOM 696 N N . SER A 1 90 ? -15.454 16.402 11.670 1.00 87.88 90 SER A N 1
ATOM 697 C CA . SER A 1 90 ? -14.540 17.470 11.248 1.00 87.88 90 SER A CA 1
ATOM 698 C C . SER A 1 90 ? -13.335 16.962 10.464 1.00 87.88 90 SER A C 1
ATOM 700 O O . SER A 1 90 ? -12.817 17.693 9.632 1.00 87.88 90 SER A O 1
ATOM 702 N N . VAL A 1 91 ? -12.875 15.735 10.732 1.00 87.81 91 VAL A N 1
ATOM 703 C CA . VAL A 1 91 ? -11.677 15.171 10.088 1.00 87.81 91 VAL A CA 1
ATOM 704 C C . VAL A 1 91 ? -12.051 14.196 8.976 1.00 87.81 91 VAL A C 1
ATOM 706 O O . VAL A 1 91 ? -11.467 14.251 7.899 1.00 87.81 91 VAL A O 1
ATOM 709 N N . LEU A 1 92 ? -13.025 13.308 9.211 1.00 87.88 92 LEU A N 1
ATOM 710 C CA . LEU A 1 92 ? -13.303 12.207 8.278 1.00 87.88 92 LEU A CA 1
ATOM 711 C C . LEU A 1 92 ? -14.315 12.556 7.181 1.00 87.88 92 LEU A C 1
ATOM 713 O O . LEU A 1 92 ? -14.235 11.982 6.100 1.00 87.88 92 LEU A O 1
ATOM 717 N N . LEU A 1 93 ? -15.272 13.457 7.437 1.00 89.62 93 LEU A N 1
ATOM 718 C CA . LEU A 1 93 ? -16.287 13.807 6.430 1.00 89.62 93 LEU A CA 1
ATOM 719 C C . LEU A 1 93 ? -15.754 14.725 5.329 1.00 89.62 93 LEU A C 1
ATOM 721 O O . LEU A 1 93 ? -16.225 14.637 4.199 1.00 89.62 93 LEU A O 1
ATOM 725 N N . ASP A 1 94 ? -14.809 15.606 5.653 1.00 87.94 94 ASP A N 1
ATOM 726 C CA . ASP A 1 94 ? -14.213 16.520 4.684 1.00 87.94 94 ASP A CA 1
ATOM 727 C C . ASP A 1 94 ? -12.738 16.780 5.029 1.00 87.94 94 ASP A C 1
ATOM 729 O O . ASP A 1 94 ? -12.416 17.731 5.751 1.00 87.94 94 ASP A O 1
ATOM 733 N N . PRO A 1 95 ? -11.819 15.941 4.520 1.00 85.31 95 PRO A N 1
ATOM 734 C CA . PRO A 1 95 ? -10.399 16.099 4.793 1.00 85.31 95 PRO A CA 1
ATOM 735 C C . PRO A 1 95 ? -9.824 17.370 4.154 1.00 85.31 95 PRO A C 1
ATOM 737 O O . PRO A 1 95 ? -8.723 17.771 4.512 1.00 85.31 95 PRO A O 1
ATOM 740 N N . PHE A 1 96 ? -10.533 18.042 3.242 1.00 85.81 96 PHE A N 1
ATOM 741 C CA . PHE A 1 96 ? -10.021 19.226 2.547 1.00 85.81 96 PHE A CA 1
ATOM 742 C C . PHE A 1 96 ? -10.341 20.539 3.261 1.00 85.81 96 PHE A C 1
ATOM 744 O O . PHE A 1 96 ? -9.872 21.603 2.843 1.00 85.81 96 PHE A O 1
ATOM 751 N N . GLN A 1 97 ? -11.107 20.498 4.352 1.00 85.62 97 GLN A N 1
ATOM 752 C CA . GLN A 1 97 ? -11.300 21.678 5.182 1.00 85.62 97 GLN A CA 1
ATOM 753 C C . GLN A 1 97 ? -9.996 22.079 5.856 1.00 85.62 97 GLN A C 1
ATOM 755 O O . GLN A 1 97 ? -9.239 21.254 6.350 1.00 85.62 97 GLN A O 1
ATOM 760 N N . ARG A 1 98 ? -9.764 23.389 5.952 1.00 80.88 98 ARG A N 1
ATOM 761 C CA . ARG A 1 98 ? -8.561 23.950 6.585 1.00 80.88 98 ARG A CA 1
ATOM 762 C C . ARG A 1 98 ? -8.378 23.504 8.044 1.00 80.88 98 ARG A C 1
ATOM 764 O O . ARG A 1 98 ? -7.276 23.590 8.572 1.00 80.88 98 ARG A O 1
ATOM 771 N N . GLU A 1 99 ? -9.455 23.066 8.688 1.00 82.88 99 GLU A N 1
ATOM 772 C CA . GLU A 1 99 ? -9.480 22.622 10.083 1.00 82.88 99 GLU A CA 1
ATOM 773 C C . GLU A 1 99 ? -9.336 21.100 10.252 1.00 82.88 99 GLU A C 1
ATOM 775 O O . GLU A 1 99 ? -9.232 20.635 11.383 1.00 82.88 99 GLU A O 1
ATOM 780 N N . SER A 1 100 ? -9.293 20.316 9.167 1.00 82.31 100 SER A N 1
ATOM 781 C CA . SER A 1 100 ? -9.207 18.847 9.234 1.00 82.31 100 SER A CA 1
ATOM 782 C C . SER A 1 100 ? -7.861 18.341 9.778 1.00 82.31 100 SER A C 1
ATOM 784 O O . SER A 1 100 ? -7.730 17.165 10.106 1.00 82.31 100 SER A O 1
ATOM 786 N N . GLY A 1 101 ? -6.852 19.217 9.870 1.00 83.56 101 GLY A N 1
ATOM 787 C CA . GLY A 1 101 ? -5.469 18.845 10.175 1.00 83.56 101 GLY A CA 1
ATOM 788 C C . GLY A 1 101 ? -4.709 18.291 8.968 1.00 83.56 101 GLY A C 1
ATOM 789 O O . GLY A 1 101 ? -3.516 18.024 9.076 1.00 83.56 101 GLY A O 1
ATOM 790 N N . PHE A 1 102 ? -5.365 18.155 7.814 1.00 83.75 102 PHE A N 1
ATOM 791 C CA . PHE A 1 102 ? -4.728 17.727 6.579 1.00 83.75 102 PHE A CA 1
ATOM 792 C C . PHE A 1 102 ? -4.126 18.929 5.847 1.00 83.75 102 PHE A C 1
ATOM 794 O O . PHE A 1 102 ? -4.835 19.845 5.416 1.00 83.75 102 PHE A O 1
ATOM 801 N N . ASP A 1 103 ? -2.803 18.933 5.689 1.00 83.56 103 ASP A N 1
ATOM 802 C CA . ASP A 1 103 ? -2.112 20.008 4.984 1.00 83.56 103 ASP A CA 1
ATOM 803 C C . ASP A 1 103 ? -2.239 19.845 3.463 1.00 83.56 103 ASP A C 1
ATOM 805 O O . ASP A 1 103 ? -1.361 19.336 2.761 1.00 83.56 103 A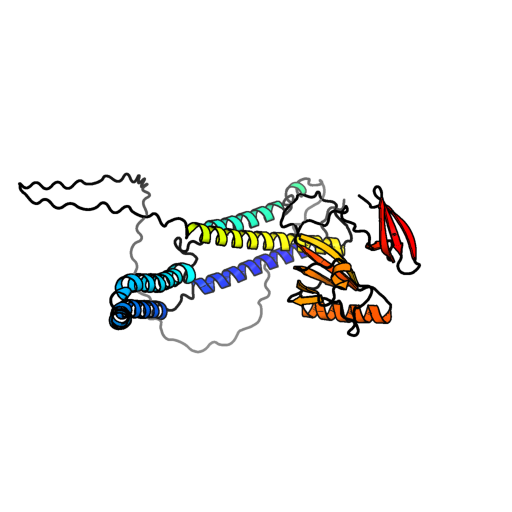SP A O 1
ATOM 809 N N . THR A 1 104 ? -3.365 20.330 2.944 1.00 83.44 104 THR A N 1
ATOM 810 C CA . THR A 1 104 ? -3.622 20.412 1.501 1.00 83.44 104 THR A CA 1
ATOM 811 C C . THR A 1 104 ? -2.543 21.197 0.757 1.00 83.44 104 THR A C 1
ATOM 813 O O . THR A 1 104 ? -2.264 20.898 -0.404 1.00 83.44 104 THR A O 1
ATOM 816 N N . THR A 1 105 ? -1.904 22.178 1.404 1.00 85.81 105 THR A N 1
ATOM 817 C CA . THR A 1 105 ? -0.864 22.991 0.767 1.00 85.81 105 THR A CA 1
ATOM 818 C C . THR A 1 105 ? 0.439 22.225 0.614 1.00 85.81 105 THR A C 1
ATOM 820 O O . THR A 1 105 ? 1.071 22.336 -0.435 1.00 85.81 105 THR A O 1
ATOM 823 N N . SER A 1 106 ? 0.787 21.384 1.590 1.00 85.44 106 SER A N 1
ATOM 824 C CA . SER A 1 106 ? 1.933 20.478 1.499 1.00 85.44 106 SER A CA 1
ATOM 825 C C . SER A 1 106 ? 1.738 19.427 0.404 1.00 85.44 106 SER A C 1
ATOM 827 O O . SER A 1 106 ? 2.619 19.254 -0.436 1.00 85.44 106 SER A O 1
ATOM 829 N N . LEU A 1 107 ? 0.556 18.801 0.323 1.00 81.62 107 LEU A N 1
ATOM 830 C CA . LEU A 1 107 ? 0.263 17.812 -0.723 1.00 81.62 107 LEU A CA 1
ATOM 831 C C . LEU A 1 107 ? 0.280 18.423 -2.133 1.00 81.62 107 LEU A C 1
ATOM 833 O O . LEU A 1 107 ? 0.825 17.838 -3.073 1.00 81.62 107 LEU A O 1
ATOM 837 N N . LEU A 1 108 ? -0.308 19.610 -2.303 1.00 82.06 108 LEU A N 1
ATOM 838 C CA . LEU A 1 108 ? -0.258 20.318 -3.584 1.00 82.06 108 LEU A CA 1
ATOM 839 C C . LEU A 1 108 ? 1.168 20.776 -3.905 1.00 82.06 108 LEU A C 1
ATOM 841 O O . 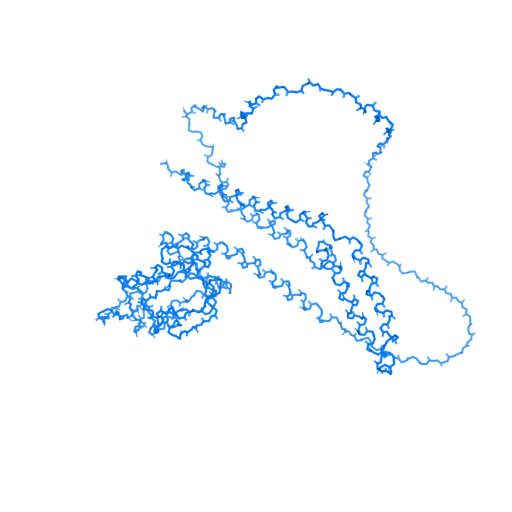LEU A 1 108 ? 1.601 20.659 -5.049 1.00 82.06 108 LEU A O 1
ATOM 845 N N . GLY A 1 109 ? 1.911 21.246 -2.903 1.00 85.50 109 GLY A N 1
ATOM 846 C CA . GLY A 1 109 ? 3.308 21.642 -3.039 1.00 85.50 109 GLY A CA 1
ATOM 847 C C . GLY A 1 109 ? 4.193 20.486 -3.497 1.00 85.50 109 GLY A C 1
ATOM 848 O O . GLY A 1 109 ? 4.919 20.631 -4.476 1.00 85.50 109 GLY A O 1
ATOM 849 N N . SER A 1 110 ? 4.084 19.318 -2.861 1.00 79.75 110 SER A N 1
ATOM 850 C CA . SER A 1 110 ? 4.849 18.125 -3.241 1.00 79.75 110 SER A CA 1
ATOM 851 C C . SER A 1 110 ? 4.486 17.632 -4.643 1.00 79.75 110 SER A C 1
ATOM 853 O O . SER A 1 110 ? 5.374 17.253 -5.407 1.00 79.75 110 SER A O 1
ATOM 855 N N . SER A 1 111 ? 3.212 17.729 -5.033 1.00 75.44 111 SER A N 1
ATOM 856 C CA . SER A 1 111 ? 2.758 17.396 -6.390 1.00 75.44 111 SER A CA 1
ATOM 857 C C . SER A 1 111 ? 3.342 18.343 -7.445 1.00 75.44 111 SER A C 1
ATOM 859 O O . SER A 1 111 ? 3.820 17.887 -8.485 1.00 75.44 111 SER A O 1
ATOM 861 N N . VAL A 1 112 ? 3.361 19.654 -7.173 1.00 79.62 112 VAL A N 1
ATOM 862 C CA . VAL A 1 112 ? 3.962 20.661 -8.066 1.00 79.62 112 VAL A CA 1
ATOM 863 C C . VAL A 1 112 ? 5.473 20.455 -8.187 1.00 79.62 112 VAL A C 1
ATOM 865 O O . VAL A 1 112 ? 5.993 20.447 -9.299 1.00 79.62 112 VAL A O 1
ATOM 868 N N . ILE A 1 113 ? 6.168 20.212 -7.073 1.00 79.19 113 ILE A N 1
ATOM 869 C CA . ILE A 1 113 ? 7.616 19.945 -7.066 1.00 79.19 113 ILE A CA 1
ATOM 870 C C . ILE A 1 113 ? 7.935 18.653 -7.832 1.00 79.19 113 ILE A C 1
ATOM 872 O O . ILE A 1 113 ? 8.913 18.595 -8.578 1.00 79.19 113 ILE A O 1
ATOM 876 N N . SER A 1 114 ? 7.100 17.619 -7.696 1.00 74.06 114 SER A N 1
ATOM 877 C CA . SER A 1 114 ? 7.252 16.371 -8.450 1.00 74.06 114 SER A CA 1
ATOM 878 C C . SER A 1 114 ? 7.114 16.604 -9.960 1.00 74.06 114 SER A C 1
ATOM 880 O O . SER A 1 114 ? 7.927 16.103 -10.737 1.00 74.06 114 SER A O 1
ATOM 882 N N . MET A 1 115 ? 6.150 17.431 -10.381 1.00 69.94 115 MET A N 1
ATOM 883 C CA . MET A 1 115 ? 6.003 17.833 -11.784 1.00 69.94 115 MET A CA 1
ATOM 884 C C . MET A 1 115 ? 7.199 18.654 -12.289 1.00 69.94 115 MET A C 1
ATOM 886 O O . MET A 1 115 ? 7.698 18.379 -13.378 1.00 69.94 115 MET A O 1
ATOM 890 N N . GLU A 1 116 ? 7.704 19.603 -11.497 1.00 77.88 116 GLU A N 1
ATOM 891 C CA . GLU A 1 116 ? 8.874 20.420 -11.853 1.00 77.88 116 GLU A CA 1
ATOM 892 C C . GLU A 1 116 ? 10.148 19.568 -11.996 1.00 77.88 116 GLU A C 1
ATOM 894 O O . GLU A 1 116 ? 10.928 19.743 -12.933 1.00 77.88 116 GLU A O 1
ATOM 899 N N . SER A 1 117 ? 10.334 18.573 -11.123 1.00 73.06 117 SER A N 1
ATOM 900 C CA . SER A 1 117 ? 11.443 17.615 -11.221 1.00 73.06 117 SER A CA 1
ATOM 901 C C . SER A 1 117 ? 11.384 16.800 -12.518 1.00 73.06 117 SER A C 1
ATOM 903 O O . SER A 1 117 ? 12.413 16.561 -13.154 1.00 73.06 117 SER A O 1
ATOM 905 N N . ILE A 1 118 ? 10.186 16.420 -12.975 1.00 68.62 118 ILE A N 1
ATOM 906 C CA . ILE A 1 118 ? 10.018 15.720 -14.255 1.00 68.62 118 ILE A CA 1
ATOM 907 C C . ILE A 1 118 ? 10.433 16.622 -15.426 1.00 68.62 118 ILE A C 1
ATOM 909 O O . ILE A 1 118 ? 11.103 16.137 -16.339 1.00 68.62 118 ILE A O 1
ATOM 913 N N . GLU A 1 119 ? 10.114 17.920 -15.398 1.00 68.38 119 GLU A N 1
ATOM 914 C CA . GLU A 1 119 ? 10.531 18.861 -16.451 1.00 68.38 119 GLU A CA 1
ATOM 915 C C . GLU A 1 119 ? 12.056 18.965 -16.576 1.00 68.38 119 GLU A C 1
ATOM 917 O O . GLU A 1 119 ? 12.574 19.015 -17.692 1.00 68.38 119 GLU A O 1
ATOM 922 N N . GLN A 1 120 ? 12.789 18.911 -15.460 1.00 71.12 120 GLN A N 1
ATOM 923 C CA . GLN A 1 120 ? 14.257 18.961 -15.463 1.00 71.12 120 GLN A CA 1
ATOM 924 C C . GLN A 1 120 ? 14.904 17.727 -16.110 1.00 71.12 120 GLN A C 1
ATOM 926 O O . GLN A 1 120 ? 15.991 17.822 -16.681 1.00 71.12 120 GLN A O 1
ATOM 931 N N . HIS A 1 121 ? 14.240 16.571 -16.048 1.00 66.62 121 HIS A N 1
ATOM 932 C CA . HIS A 1 121 ? 14.741 15.315 -16.613 1.00 66.62 121 HIS A CA 1
ATOM 933 C C . HIS A 1 121 ? 14.303 15.087 -18.066 1.00 66.62 121 HIS A C 1
ATOM 935 O O . HIS A 1 121 ? 14.804 14.171 -18.724 1.00 66.62 121 HIS A O 1
ATOM 941 N N . VAL A 1 122 ? 13.398 15.915 -18.597 1.00 65.38 122 VAL A N 1
ATOM 942 C CA . VAL A 1 122 ? 13.058 15.916 -20.020 1.00 65.38 122 VAL A CA 1
ATOM 943 C C . VAL A 1 122 ? 14.073 16.807 -20.745 1.00 65.38 122 VAL A C 1
ATOM 945 O O . VAL A 1 122 ? 14.076 18.017 -20.536 1.00 65.38 122 VAL A O 1
ATOM 948 N N . PRO A 1 123 ? 14.938 16.266 -21.625 1.00 56.16 123 PRO A N 1
ATOM 949 C CA . PRO A 1 123 ? 15.896 17.079 -22.366 1.00 56.16 123 PRO A CA 1
ATOM 950 C C . PRO A 1 123 ? 15.154 18.017 -23.332 1.00 56.16 123 PRO A C 1
ATOM 952 O O . PRO A 1 123 ? 14.803 17.648 -24.455 1.00 56.16 123 PRO A O 1
ATOM 955 N N . LEU A 1 124 ? 14.908 19.252 -22.889 1.00 54.88 124 LEU A N 1
ATOM 956 C CA . LEU A 1 124 ? 14.246 20.312 -23.656 1.00 54.88 124 LEU A CA 1
ATOM 957 C C . LEU A 1 124 ? 15.177 21.005 -24.668 1.00 54.88 124 LEU A C 1
ATOM 959 O O . LEU A 1 124 ? 14.756 21.939 -25.346 1.00 54.88 124 LEU A O 1
ATOM 963 N N . ASP A 1 125 ? 16.399 20.504 -24.880 1.00 55.88 125 ASP A N 1
ATOM 964 C CA . ASP A 1 125 ? 17.394 21.034 -25.835 1.00 55.88 125 ASP A CA 1
ATOM 965 C C . ASP A 1 125 ? 16.986 20.941 -27.331 1.00 55.88 125 ASP A C 1
ATOM 967 O O . ASP A 1 125 ? 17.808 21.091 -28.241 1.00 55.88 125 ASP A O 1
ATOM 971 N N . ARG A 1 126 ? 15.693 20.760 -27.638 1.00 53.56 126 ARG A N 1
ATOM 972 C CA . ARG A 1 126 ? 15.152 20.819 -29.005 1.00 53.56 126 ARG A CA 1
ATOM 973 C C . ARG A 1 126 ? 15.370 22.174 -29.682 1.00 53.56 126 ARG A C 1
ATOM 975 O O . ARG A 1 126 ? 15.418 22.215 -30.911 1.00 53.56 126 ARG A O 1
ATOM 982 N N . GLU A 1 127 ? 15.528 23.261 -28.928 1.00 52.09 127 GLU A N 1
ATOM 983 C CA . GLU A 1 127 ? 15.725 24.591 -29.518 1.00 52.09 127 GLU A CA 1
ATOM 984 C C . GLU A 1 127 ? 17.147 24.822 -30.052 1.00 52.09 127 GLU A C 1
ATOM 986 O O . GLU A 1 127 ? 17.312 25.448 -31.100 1.00 52.09 127 GLU A O 1
ATOM 991 N N . LYS A 1 128 ? 18.184 24.242 -29.432 1.00 53.12 128 LYS A N 1
ATOM 992 C CA . LYS A 1 128 ? 19.568 24.405 -29.918 1.00 53.12 128 LYS A CA 1
ATOM 993 C C . LYS A 1 128 ? 19.897 23.543 -31.137 1.00 53.12 128 LYS A C 1
ATOM 995 O O . LYS A 1 128 ? 20.798 23.891 -31.897 1.00 53.12 128 LYS A O 1
ATOM 1000 N N . ALA A 1 129 ? 19.140 22.476 -31.389 1.00 54.50 129 ALA A N 1
ATOM 1001 C CA . ALA A 1 129 ? 19.331 21.628 -32.567 1.00 54.50 129 ALA A CA 1
ATOM 1002 C C . ALA A 1 129 ? 18.756 22.221 -33.874 1.00 54.50 129 ALA A C 1
ATOM 1004 O O . ALA A 1 129 ? 18.995 21.666 -34.946 1.00 54.50 129 ALA A O 1
ATOM 1005 N N . ARG A 1 130 ? 18.005 23.337 -33.826 1.00 53.84 130 ARG A N 1
ATOM 1006 C CA . ARG A 1 130 ? 17.274 23.880 -34.992 1.00 53.84 130 ARG A CA 1
ATOM 1007 C C . ARG A 1 130 ? 17.858 25.128 -35.660 1.00 53.84 130 ARG A C 1
ATOM 1009 O O . ARG A 1 130 ? 17.283 25.574 -36.647 1.00 53.84 130 ARG A O 1
ATOM 1016 N N . LEU A 1 131 ? 18.989 25.676 -35.209 1.00 52.34 131 LEU A N 1
ATOM 1017 C CA . LEU A 1 131 ? 19.503 26.953 -35.742 1.00 52.34 131 LEU A CA 1
ATOM 1018 C C . LEU A 1 131 ? 20.924 26.901 -36.323 1.00 52.34 131 LEU A C 1
ATOM 1020 O O . LEU A 1 131 ? 21.677 27.863 -36.213 1.00 52.34 131 LEU A O 1
ATOM 1024 N N . VAL A 1 132 ? 21.274 25.830 -37.037 1.00 54.03 132 VAL A N 1
ATOM 1025 C CA . VAL A 1 132 ? 22.288 25.940 -38.102 1.00 54.03 132 VAL A CA 1
ATOM 1026 C C . VAL A 1 132 ? 21.657 25.460 -39.406 1.00 54.03 132 VAL A C 1
ATOM 1028 O O . VAL A 1 132 ? 21.742 24.272 -39.724 1.00 54.03 132 VAL A O 1
ATOM 1031 N N . PRO A 1 133 ? 20.975 26.339 -40.164 1.00 52.88 133 PRO A N 1
ATOM 1032 C CA . PRO A 1 133 ? 20.568 25.998 -41.516 1.00 52.88 133 PRO A CA 1
ATOM 1033 C C . PRO A 1 133 ? 21.831 25.678 -42.321 1.00 52.88 133 PRO A C 1
ATOM 1035 O O . PRO A 1 133 ? 22.657 26.552 -42.586 1.00 52.88 133 PRO A O 1
ATOM 1038 N N . LYS A 1 134 ? 21.998 24.411 -42.715 1.00 54.81 134 LYS A N 1
ATOM 1039 C CA . LYS A 1 134 ? 22.914 24.073 -43.803 1.00 54.81 134 LYS A CA 1
ATOM 1040 C C . LYS A 1 134 ? 22.380 24.773 -45.047 1.00 54.81 134 LYS A C 1
ATOM 1042 O O . LYS A 1 134 ? 21.298 24.446 -45.530 1.00 54.81 134 LYS A O 1
ATOM 1047 N N . ALA A 1 135 ? 23.114 25.774 -45.520 1.00 55.88 135 ALA A N 1
ATOM 1048 C CA . ALA A 1 135 ? 22.797 26.494 -46.743 1.00 55.88 135 ALA A CA 1
ATOM 1049 C C . ALA A 1 135 ? 22.659 25.488 -47.900 1.00 55.88 135 ALA A C 1
ATOM 1051 O O . ALA A 1 135 ? 23.652 24.908 -48.332 1.00 55.88 135 ALA A O 1
ATOM 1052 N N . GLY A 1 136 ? 21.428 25.244 -48.359 1.00 61.03 136 GLY A N 1
ATOM 1053 C CA . GLY A 1 136 ? 21.161 24.412 -49.537 1.00 61.03 136 GLY A CA 1
ATOM 1054 C C . GLY A 1 136 ? 19.916 23.525 -49.483 1.00 61.03 136 GLY A C 1
ATOM 1055 O O . GLY A 1 136 ? 19.433 23.141 -50.544 1.00 61.03 136 GLY A O 1
ATOM 1056 N N . GLU A 1 137 ? 19.351 23.218 -48.311 1.00 49.56 137 GLU A N 1
ATOM 1057 C CA . GLU A 1 137 ? 18.149 22.370 -48.242 1.00 49.56 137 GLU A CA 1
ATOM 1058 C C . GLU A 1 137 ? 16.859 23.198 -48.269 1.00 49.56 137 GLU A C 1
ATOM 1060 O O . GLU A 1 137 ? 16.476 23.867 -47.309 1.00 49.56 137 GLU A O 1
ATOM 1065 N N . ILE A 1 138 ? 16.188 23.147 -49.421 1.00 63.22 138 ILE A N 1
ATOM 1066 C CA . ILE A 1 138 ? 14.854 23.700 -49.657 1.00 63.22 138 ILE A CA 1
ATOM 1067 C C . ILE A 1 138 ? 13.860 22.918 -48.788 1.00 63.22 138 ILE A C 1
ATOM 1069 O O . ILE A 1 138 ? 13.482 21.792 -49.110 1.00 63.22 138 ILE A O 1
ATOM 1073 N N . TYR A 1 139 ? 13.428 23.517 -47.681 1.00 44.97 139 TYR A N 1
ATOM 1074 C CA . TYR A 1 139 ? 12.377 22.958 -46.837 1.00 44.97 139 TYR A CA 1
ATOM 1075 C C . TYR A 1 139 ? 11.048 22.919 -47.604 1.00 44.97 139 TYR A C 1
ATOM 1077 O O . TYR A 1 139 ? 10.456 23.959 -47.897 1.00 44.97 139 TYR A O 1
ATOM 1085 N N . ARG A 1 140 ? 10.537 21.713 -47.881 1.00 45.34 140 ARG A N 1
ATOM 1086 C CA . ARG A 1 140 ? 9.097 21.517 -48.085 1.00 45.34 140 ARG A CA 1
ATOM 1087 C C . ARG A 1 140 ? 8.429 21.520 -46.707 1.00 45.34 140 ARG A C 1
ATOM 1089 O O . ARG A 1 140 ? 8.807 20.697 -45.873 1.00 45.34 140 ARG A O 1
ATOM 1096 N N . PRO A 1 141 ? 7.460 22.406 -46.437 1.00 45.09 141 PRO A N 1
ATOM 1097 C CA . PRO A 1 141 ? 6.723 22.366 -45.184 1.00 45.09 141 PRO A CA 1
ATOM 1098 C C . PRO A 1 141 ? 5.934 21.054 -45.106 1.00 45.09 141 PRO A C 1
ATOM 1100 O O . PRO A 1 141 ? 5.067 20.788 -45.936 1.00 45.09 141 PRO A O 1
ATOM 1103 N N . LEU A 1 142 ? 6.236 20.227 -44.103 1.00 45.50 142 LEU A N 1
ATOM 1104 C CA . LEU A 1 142 ? 5.352 19.148 -43.670 1.00 45.50 142 LEU A CA 1
ATOM 1105 C C . LEU A 1 142 ? 4.167 19.800 -42.951 1.00 45.50 142 LEU A C 1
ATOM 1107 O O . LEU A 1 142 ? 4.207 20.046 -41.747 1.00 45.50 142 LEU A O 1
ATOM 1111 N N . SER A 1 143 ? 3.126 20.132 -43.713 1.00 38.91 143 SER A N 1
ATOM 1112 C CA . SER A 1 143 ? 1.808 20.431 -43.166 1.00 38.91 143 SER A CA 1
ATOM 1113 C C . SER A 1 143 ? 1.243 19.138 -42.580 1.00 38.91 143 SER A C 1
ATOM 1115 O O . SER A 1 143 ? 0.677 18.315 -43.297 1.00 38.91 143 SER A O 1
ATOM 1117 N N . VAL A 1 144 ? 1.444 18.919 -41.283 1.00 40.69 144 VAL A N 1
ATOM 1118 C CA . VAL A 1 144 ? 0.736 17.867 -40.551 1.00 40.69 144 VAL A CA 1
ATOM 1119 C C . VAL A 1 144 ? -0.671 18.396 -40.273 1.00 40.69 144 VAL A C 1
ATOM 1121 O O . VAL A 1 144 ? -0.903 19.088 -39.284 1.00 40.69 144 VAL A O 1
ATOM 1124 N N . SER A 1 145 ? -1.604 18.128 -41.185 1.00 39.06 145 SER A N 1
ATOM 1125 C CA . SER A 1 145 ? -3.038 18.323 -40.971 1.00 39.06 145 SER A CA 1
ATOM 1126 C C . SER A 1 145 ? -3.536 17.251 -39.996 1.00 39.06 145 SER A C 1
ATOM 1128 O O . SER A 1 145 ? -3.933 16.159 -40.381 1.00 39.06 145 SER A O 1
ATOM 1130 N N . PHE A 1 146 ? -3.460 17.548 -38.697 1.00 49.94 146 PHE A N 1
ATOM 1131 C CA . PHE A 1 146 ? -3.906 16.661 -37.612 1.00 49.94 146 PHE A CA 1
ATOM 1132 C C . PHE A 1 146 ? -5.405 16.817 -37.275 1.00 49.94 146 PHE A C 1
ATOM 1134 O O . PHE A 1 146 ? -5.835 16.518 -36.169 1.00 49.94 146 PHE A O 1
ATOM 1141 N N . TRP A 1 147 ? -6.221 17.285 -38.219 1.00 42.00 147 TRP A N 1
ATOM 1142 C CA . TRP A 1 147 ? -7.676 17.357 -38.071 1.00 42.00 147 TRP A CA 1
ATOM 1143 C C . TRP A 1 147 ? -8.348 17.111 -39.421 1.00 42.00 147 TRP A C 1
ATOM 1145 O O . TRP A 1 147 ? -8.870 18.036 -40.021 1.00 42.00 147 TRP A O 1
ATOM 1155 N N . ASP A 1 148 ? -8.341 15.866 -39.891 1.00 35.78 148 ASP A N 1
ATOM 1156 C CA . ASP A 1 148 ? -9.326 15.397 -40.869 1.00 35.78 148 ASP A CA 1
ATOM 1157 C C . ASP A 1 148 ? -9.953 14.120 -40.312 1.00 35.78 148 ASP A C 1
ATOM 1159 O O . ASP A 1 148 ? -9.405 13.021 -40.371 1.00 35.78 148 ASP A O 1
ATOM 1163 N N . ASN A 1 149 ? -11.089 14.327 -39.658 1.00 40.41 149 ASN A N 1
ATOM 1164 C CA . ASN A 1 149 ? -11.934 13.312 -39.058 1.00 40.41 149 ASN A CA 1
ATOM 1165 C C . ASN A 1 149 ? -12.937 12.851 -40.136 1.00 40.41 149 ASN A C 1
ATOM 1167 O O . ASN A 1 149 ? -13.764 13.670 -40.544 1.00 40.41 149 ASN A O 1
ATOM 1171 N N . PRO A 1 150 ? -12.919 11.600 -40.634 1.00 42.94 150 PRO A N 1
ATOM 1172 C CA . PRO A 1 150 ? -13.927 11.134 -41.577 1.00 42.94 150 PRO A CA 1
ATOM 1173 C C . PRO A 1 150 ? -15.163 10.657 -40.804 1.00 42.94 150 PRO A C 1
ATOM 1175 O O . PRO A 1 150 ? -15.425 9.464 -40.689 1.00 42.94 150 PRO A O 1
ATOM 1178 N N . ALA A 1 151 ? -15.937 11.597 -40.263 1.00 40.66 151 ALA A N 1
ATOM 1179 C CA . ALA A 1 151 ? -17.300 11.338 -39.805 1.00 40.66 151 ALA A CA 1
ATOM 1180 C C . ALA A 1 151 ? -18.276 11.685 -40.939 1.00 40.66 151 ALA A C 1
ATOM 1182 O O . ALA A 1 151 ? -18.987 12.684 -40.898 1.00 40.66 151 ALA A O 1
ATOM 1183 N N . GLY A 1 152 ? -18.244 10.869 -41.989 1.00 41.59 152 GLY A N 1
ATOM 1184 C CA . GLY A 1 152 ? -19.245 10.835 -43.049 1.00 41.59 152 GLY A CA 1
ATOM 1185 C C . GLY A 1 152 ? -19.920 9.473 -43.025 1.00 41.59 152 GLY A C 1
ATOM 1186 O O . GLY A 1 152 ? -19.558 8.600 -43.806 1.00 41.59 152 GLY A O 1
ATOM 1187 N N . ALA A 1 153 ? -20.840 9.279 -42.083 1.00 39.00 153 ALA A N 1
ATOM 1188 C CA . ALA A 1 153 ? -21.759 8.152 -42.078 1.00 39.00 153 ALA A CA 1
ATOM 1189 C C . ALA A 1 153 ? -23.175 8.700 -41.878 1.00 39.00 153 ALA A C 1
ATOM 1191 O O . ALA A 1 153 ? -23.526 9.210 -40.816 1.00 39.00 153 ALA A O 1
ATOM 1192 N N . ASP A 1 154 ? -23.899 8.651 -42.988 1.00 44.53 154 ASP A N 1
ATOM 1193 C CA . ASP A 1 154 ? -25.334 8.777 -43.200 1.00 44.53 154 ASP A CA 1
ATOM 1194 C C . ASP A 1 154 ? -26.231 8.666 -41.962 1.00 44.53 154 ASP A C 1
ATOM 1196 O O . ASP A 1 154 ? -26.296 7.629 -41.308 1.00 44.53 154 ASP A O 1
ATOM 1200 N N . LEU A 1 155 ? -27.023 9.715 -41.739 1.00 36.09 155 LEU A N 1
ATOM 1201 C CA . LEU A 1 155 ? -28.327 9.649 -41.078 1.00 36.09 155 LEU A CA 1
ATOM 1202 C C . LEU A 1 155 ? -29.214 10.757 -41.668 1.00 36.09 155 LEU A C 1
ATOM 1204 O O . LEU A 1 155 ? -29.485 11.790 -41.060 1.00 36.09 155 LEU A O 1
ATOM 1208 N N . HIS A 1 156 ? -29.626 10.545 -42.916 1.00 37.94 156 HIS A N 1
ATOM 1209 C CA . HIS A 1 156 ? -30.909 11.048 -43.390 1.00 37.94 156 HIS A CA 1
ATOM 1210 C C . HIS A 1 156 ? -31.981 10.053 -42.935 1.00 37.94 156 HIS A C 1
ATOM 1212 O O . HIS A 1 156 ? -31.738 8.855 -43.015 1.00 37.94 156 HIS A O 1
ATOM 1218 N N . GLU A 1 157 ? -33.142 10.578 -42.529 1.00 44.50 157 GLU A N 1
ATOM 1219 C CA . GLU A 1 157 ? -34.398 9.873 -42.202 1.00 44.50 157 GLU A CA 1
ATOM 1220 C C . GLU A 1 157 ? -34.735 9.852 -40.701 1.00 44.50 157 GLU A C 1
ATOM 1222 O O . GLU A 1 157 ? -34.474 8.894 -39.989 1.00 44.50 157 GLU A O 1
ATOM 1227 N N . PHE A 1 158 ? -35.310 10.958 -40.216 1.00 34.47 158 PHE A N 1
ATOM 1228 C CA . PHE A 1 158 ? -36.583 10.968 -39.479 1.00 34.47 158 PHE A CA 1
ATOM 1229 C C . PHE A 1 158 ? -37.027 12.427 -39.297 1.00 34.47 158 PHE A C 1
ATOM 1231 O O . PHE A 1 158 ? -36.707 13.107 -38.324 1.00 34.47 158 PHE A O 1
ATOM 1238 N N . GLN A 1 159 ? -37.744 12.921 -40.301 1.00 36.72 159 GLN A N 1
ATOM 1239 C CA . GLN A 1 159 ? -38.512 14.154 -40.250 1.00 36.72 159 GLN A CA 1
ATOM 1240 C C . GLN A 1 159 ? -39.980 13.735 -40.258 1.00 36.72 159 GLN A C 1
ATOM 1242 O O . GLN A 1 159 ? -40.466 13.321 -41.299 1.00 36.72 159 GLN A O 1
ATOM 1247 N N . ASP A 1 160 ? -40.620 13.738 -39.084 1.00 38.31 160 ASP A N 1
ATOM 1248 C CA . ASP A 1 160 ? -42.040 14.073 -38.890 1.00 38.31 160 ASP A CA 1
ATOM 1249 C C . ASP A 1 160 ? -42.483 13.760 -37.453 1.00 38.31 160 ASP A C 1
ATOM 1251 O O . ASP A 1 160 ? -42.736 12.612 -37.098 1.00 38.31 160 ASP A O 1
ATOM 1255 N N . GLN A 1 161 ? -42.592 14.806 -36.629 1.00 34.12 161 GLN A N 1
ATOM 1256 C CA . GLN A 1 161 ? -43.777 15.130 -35.820 1.00 34.12 161 GLN A CA 1
ATOM 1257 C C . GLN A 1 161 ? -43.518 16.436 -35.052 1.00 34.12 161 GLN A C 1
ATOM 1259 O O . GLN A 1 161 ? -42.504 16.594 -34.378 1.00 34.12 161 GLN A O 1
ATOM 1264 N N . GLY A 1 162 ? -44.416 17.405 -35.242 1.00 33.75 162 GLY A N 1
ATOM 1265 C CA . GLY A 1 162 ? -44.332 18.754 -34.685 1.00 33.75 162 GLY A CA 1
ATOM 1266 C C . GLY A 1 162 ? -44.815 18.868 -33.225 1.00 33.75 162 GLY A C 1
ATOM 1267 O O . GLY A 1 162 ? -44.526 18.007 -32.405 1.00 33.75 162 GLY A O 1
ATOM 1268 N N . PRO A 1 163 ? -45.494 19.967 -32.856 1.00 43.72 163 PRO A N 1
ATOM 1269 C CA . PRO A 1 163 ? -44.854 21.008 -32.058 1.00 43.72 163 PRO A CA 1
ATOM 1270 C C . PRO A 1 163 ? -45.621 21.310 -30.766 1.00 43.72 163 PRO A C 1
ATOM 1272 O O . PRO A 1 163 ? -46.810 21.582 -30.828 1.00 43.72 163 PRO A O 1
ATOM 1275 N N . GLU A 1 164 ? -44.949 21.415 -29.620 1.00 36.03 164 GLU A N 1
ATOM 1276 C CA . GLU A 1 164 ? -45.475 22.161 -28.468 1.00 36.03 164 GLU A CA 1
ATOM 1277 C C . GLU A 1 164 ? -44.339 22.688 -27.579 1.00 36.03 164 GLU A C 1
ATOM 1279 O O . GLU A 1 164 ? -43.282 22.078 -27.469 1.00 36.03 164 GLU A O 1
ATOM 1284 N N . LEU A 1 165 ? -44.604 23.828 -26.926 1.00 36.44 165 LEU A N 1
ATOM 1285 C CA . LEU A 1 165 ? -43.798 24.502 -25.892 1.00 36.44 165 LEU A CA 1
ATOM 1286 C C . LEU A 1 165 ? -42.774 25.561 -26.344 1.00 36.44 165 LEU A C 1
ATOM 1288 O O . LEU A 1 165 ? -41.753 25.788 -25.705 1.00 36.44 165 LEU A O 1
ATOM 1292 N N . SER A 1 166 ? -43.149 26.381 -27.330 1.00 37.28 166 SER A N 1
ATOM 1293 C CA . SER A 1 166 ? -42.741 27.800 -27.353 1.00 37.28 166 SER A CA 1
ATOM 1294 C C . SER A 1 166 ? -43.643 28.642 -26.439 1.00 37.28 166 SER A C 1
ATOM 1296 O O . SER A 1 166 ? -44.490 29.394 -26.912 1.00 37.28 166 SER A O 1
ATOM 1298 N N . ARG A 1 167 ? -43.478 28.519 -25.117 1.00 41.94 167 ARG A N 1
ATOM 1299 C CA . ARG A 1 167 ? -43.987 29.478 -24.115 1.00 41.94 167 ARG A CA 1
ATOM 1300 C C . ARG A 1 167 ? -43.141 29.409 -22.843 1.00 41.94 167 ARG A C 1
ATOM 1302 O O . ARG A 1 167 ? -43.525 28.732 -21.905 1.00 41.94 167 ARG A O 1
ATOM 1309 N N . MET A 1 168 ? -42.009 30.115 -22.826 1.00 35.81 168 MET A N 1
ATOM 1310 C CA . MET A 1 168 ? -41.422 30.784 -21.645 1.00 35.81 168 MET A CA 1
ATOM 1311 C C . MET A 1 168 ? -40.025 31.319 -21.994 1.00 35.81 168 MET A C 1
ATOM 1313 O O . MET A 1 168 ? -39.002 30.856 -21.509 1.00 35.81 168 MET A O 1
ATOM 1317 N N . ALA A 1 169 ? -39.977 32.325 -22.865 1.00 35.00 169 ALA A N 1
ATOM 1318 C CA . ALA A 1 169 ? -38.793 33.161 -23.031 1.00 35.00 169 ALA A CA 1
ATOM 1319 C C . ALA A 1 169 ? -39.241 34.618 -22.965 1.00 35.00 169 ALA A C 1
ATOM 1321 O O . ALA A 1 169 ? -39.574 35.250 -23.964 1.00 35.00 169 ALA A O 1
ATOM 1322 N N . GLY A 1 170 ? -39.314 35.134 -21.745 1.00 31.72 170 GLY A N 1
ATOM 1323 C CA . GLY A 1 170 ? -39.613 36.528 -21.492 1.00 31.72 170 GLY A CA 1
ATOM 1324 C C . GLY A 1 170 ? -39.413 36.840 -20.022 1.00 31.72 170 GLY A C 1
ATOM 1325 O O . GLY A 1 170 ? -39.956 36.147 -19.174 1.00 31.72 170 GLY A O 1
ATOM 1326 N N . VAL A 1 171 ? -38.710 37.946 -19.770 1.00 36.66 171 VAL A N 1
ATOM 1327 C CA . VAL A 1 171 ? -38.648 38.669 -18.490 1.00 36.66 171 VAL A CA 1
ATOM 1328 C C . VAL A 1 171 ? -37.550 38.196 -17.523 1.00 36.66 171 VAL A C 1
ATOM 1330 O O . VAL A 1 171 ? -37.784 37.414 -16.616 1.00 36.66 171 VAL A O 1
ATOM 1333 N N . LEU A 1 172 ? -36.335 38.743 -17.691 1.00 31.98 172 LEU A N 1
ATOM 1334 C CA . LEU A 1 172 ? -35.717 39.678 -16.725 1.00 31.98 172 LEU A CA 1
ATOM 1335 C C . LEU A 1 172 ? -34.301 40.084 -17.179 1.00 31.98 172 LEU A C 1
ATOM 1337 O O . LEU A 1 172 ? -33.298 39.443 -16.882 1.00 31.98 172 LEU A O 1
ATOM 1341 N N . ARG A 1 173 ? -34.222 41.217 -17.886 1.00 37.56 173 ARG A N 1
ATOM 1342 C CA . ARG A 1 173 ? -33.012 42.045 -17.956 1.00 37.56 173 ARG A CA 1
ATOM 1343 C C . ARG A 1 173 ? -33.034 42.985 -16.753 1.00 37.56 173 ARG A C 1
ATOM 1345 O O . ARG A 1 173 ? -33.940 43.806 -16.692 1.00 37.56 173 ARG A O 1
ATOM 1352 N N . HIS A 1 174 ? -32.013 42.971 -15.895 1.00 32.12 174 HIS A N 1
ATOM 1353 C CA . HIS A 1 174 ? -31.485 44.220 -15.337 1.00 32.12 174 HIS A CA 1
ATOM 1354 C C . HIS A 1 174 ? -30.090 44.088 -14.701 1.00 32.12 174 HIS A C 1
ATOM 1356 O O . HIS A 1 174 ? -29.847 43.253 -13.844 1.00 32.12 174 HIS A O 1
ATOM 1362 N N . ARG A 1 175 ? -29.235 45.032 -15.123 1.00 30.58 175 ARG A N 1
ATOM 1363 C CA . ARG A 1 175 ? -28.152 45.721 -14.396 1.00 30.58 175 ARG A CA 1
ATOM 1364 C C . ARG A 1 175 ? -26.998 44.891 -13.813 1.00 30.58 175 ARG A C 1
ATOM 1366 O O . ARG A 1 175 ? -27.026 44.457 -12.671 1.00 30.58 175 ARG A O 1
ATOM 1373 N N . ARG A 1 176 ? -25.884 44.895 -14.557 1.00 34.47 176 ARG A N 1
ATOM 1374 C CA . ARG A 1 176 ? -24.523 44.869 -13.992 1.00 34.47 176 ARG A CA 1
ATOM 1375 C C . ARG A 1 176 ? -24.238 46.181 -13.243 1.00 34.47 176 ARG A C 1
ATOM 1377 O O . ARG A 1 176 ? -24.508 47.239 -13.816 1.00 34.47 176 ARG A O 1
ATOM 1384 N N . PRO A 1 177 ? -23.587 46.145 -12.072 1.00 36.59 177 PRO A N 1
ATOM 1385 C CA . PRO A 1 177 ? -22.741 47.233 -11.616 1.00 36.59 177 PRO A CA 1
ATOM 1386 C C . PRO A 1 177 ? -21.255 46.881 -11.770 1.00 36.59 177 PRO A C 1
ATOM 1388 O O . PRO A 1 177 ? -20.808 45.761 -11.540 1.00 36.59 177 PRO A O 1
ATOM 1391 N N . SER A 1 178 ? -20.505 47.891 -12.190 1.00 32.16 178 SER A N 1
ATOM 1392 C CA . SER A 1 178 ? -19.052 47.962 -12.302 1.00 32.16 178 SER A CA 1
ATOM 1393 C C . SER A 1 178 ? -18.354 47.820 -10.944 1.00 32.16 178 SER A C 1
ATOM 1395 O O . SER A 1 178 ? -18.654 48.574 -10.017 1.00 32.16 178 SER A O 1
ATOM 1397 N N . LEU A 1 179 ? -17.375 46.917 -10.852 1.00 34.94 179 LEU A N 1
ATOM 1398 C CA . LEU A 1 179 ? -16.468 46.793 -9.709 1.00 34.94 179 LEU A CA 1
ATOM 1399 C C . LEU A 1 179 ? -15.373 47.868 -9.776 1.00 34.94 179 LEU A C 1
ATOM 1401 O O . LEU A 1 179 ? -14.539 47.888 -10.679 1.00 34.94 179 LEU A O 1
ATOM 1405 N N . SER A 1 180 ? -15.405 48.766 -8.793 1.00 30.64 180 SER A N 1
ATOM 1406 C CA . SER A 1 180 ? -14.370 49.750 -8.481 1.00 30.64 180 SER A CA 1
ATOM 1407 C C . SER A 1 180 ? -13.334 49.109 -7.553 1.00 30.64 180 SER A C 1
ATOM 1409 O O . SER A 1 180 ? -13.685 48.559 -6.511 1.00 30.64 180 SER A O 1
ATOM 1411 N N . LYS A 1 181 ? -12.055 49.191 -7.939 1.00 40.62 181 LYS A N 1
ATOM 1412 C CA . LYS A 1 181 ? -10.901 48.868 -7.090 1.00 40.62 181 LYS A CA 1
ATOM 1413 C C . LYS A 1 181 ? -10.859 49.823 -5.892 1.00 40.62 181 LYS A C 1
ATOM 1415 O O . LYS A 1 181 ? -10.771 51.034 -6.092 1.00 40.62 181 LYS A O 1
ATOM 1420 N N . ARG A 1 182 ? -10.854 49.281 -4.673 1.00 31.66 182 ARG A N 1
ATOM 1421 C CA . ARG A 1 182 ? -10.314 49.956 -3.486 1.00 31.66 182 ARG A CA 1
ATOM 1422 C C . ARG A 1 182 ? -9.550 48.966 -2.624 1.00 31.66 182 ARG A C 1
ATOM 1424 O O . ARG A 1 182 ? -10.102 47.967 -2.173 1.00 31.66 182 ARG A O 1
ATOM 1431 N N . ASP A 1 183 ? -8.290 49.314 -2.414 1.00 37.81 183 ASP A N 1
ATOM 1432 C CA . ASP A 1 183 ? -7.400 48.783 -1.398 1.00 37.81 183 ASP A CA 1
ATOM 1433 C C . ASP A 1 183 ? -8.029 48.895 -0.008 1.00 37.81 183 ASP A C 1
ATOM 1435 O O . ASP A 1 183 ? -8.506 49.961 0.390 1.00 37.81 183 ASP A O 1
ATOM 1439 N N . VAL A 1 184 ? -7.989 47.802 0.754 1.00 33.94 184 VAL A N 1
ATOM 1440 C CA . VAL A 1 184 ? -8.227 47.819 2.199 1.00 33.94 184 VAL A CA 1
ATOM 1441 C C . VAL A 1 184 ? -7.104 47.039 2.867 1.00 33.94 184 VAL A C 1
ATOM 1443 O O . VAL A 1 184 ? -7.127 45.817 2.980 1.00 33.94 184 VAL A O 1
ATOM 1446 N N . LYS A 1 185 ? -6.112 47.805 3.312 1.00 35.56 185 LYS A N 1
ATOM 1447 C CA . LYS A 1 185 ? -5.117 47.432 4.311 1.00 35.56 185 LYS A CA 1
ATOM 1448 C C . LYS A 1 185 ? -5.833 47.416 5.669 1.00 35.56 185 LYS A C 1
ATOM 1450 O O . LYS A 1 185 ? -6.398 48.434 6.066 1.00 35.56 185 LYS A O 1
ATOM 1455 N N . ARG A 1 186 ? -5.865 46.273 6.357 1.00 33.75 186 ARG A N 1
ATOM 1456 C CA . ARG A 1 186 ? -6.335 46.171 7.747 1.00 33.75 186 ARG A CA 1
ATOM 1457 C C . ARG A 1 186 ? -5.241 45.549 8.599 1.00 33.75 186 ARG A C 1
ATOM 1459 O O . ARG A 1 186 ? -5.070 44.336 8.607 1.00 33.75 186 ARG A O 1
ATOM 1466 N N . ASP A 1 187 ? -4.543 46.426 9.309 1.00 32.38 187 ASP A N 1
ATOM 1467 C CA . ASP A 1 187 ? -3.831 46.106 10.537 1.00 32.38 187 ASP A CA 1
ATOM 1468 C C . ASP A 1 187 ? -4.871 45.886 11.646 1.00 32.38 187 ASP A C 1
ATOM 1470 O O . ASP A 1 187 ? -5.773 46.705 11.838 1.00 32.38 187 ASP A O 1
ATOM 1474 N N . ILE A 1 188 ? -4.766 44.762 12.352 1.00 33.06 188 ILE A N 1
ATOM 1475 C CA . ILE A 1 188 ? -5.568 44.449 13.537 1.00 33.06 188 ILE A CA 1
ATOM 1476 C C . ILE A 1 188 ? -4.661 44.647 14.751 1.00 33.06 188 ILE A C 1
ATOM 1478 O O . ILE A 1 188 ? -3.866 43.779 15.097 1.00 33.06 188 ILE A O 1
ATOM 1482 N N . THR A 1 189 ? -4.794 45.793 15.411 1.00 34.97 189 THR A N 1
ATOM 1483 C CA . THR A 1 189 ? -4.371 45.988 16.800 1.00 34.97 189 THR A CA 1
ATOM 1484 C C . THR A 1 189 ? -5.623 46.046 17.667 1.00 34.97 189 THR A C 1
ATOM 1486 O O . THR A 1 189 ? -6.440 46.960 17.571 1.00 34.97 189 THR A O 1
ATOM 1489 N N . GLY A 1 190 ? -5.808 45.009 18.485 1.00 31.67 190 GLY A N 1
ATOM 1490 C CA . GLY A 1 190 ? -6.893 44.916 19.453 1.00 31.67 190 GLY A CA 1
ATOM 1491 C C . GLY A 1 190 ? -6.675 45.892 20.606 1.00 31.67 190 GLY A C 1
ATOM 1492 O O . GLY A 1 190 ? -5.680 45.804 21.323 1.00 31.67 190 GLY A O 1
ATOM 1493 N N . GLN A 1 191 ? -7.622 46.810 20.787 1.00 27.67 191 GLN A N 1
ATOM 1494 C CA . GLN A 1 191 ? -7.714 47.680 21.952 1.00 27.67 191 GLN A CA 1
ATOM 1495 C C . GLN A 1 191 ? -8.795 47.128 22.889 1.00 27.67 191 GLN A C 1
ATOM 1497 O O . GLN A 1 191 ? -9.939 46.914 22.492 1.00 27.67 191 GLN A O 1
ATOM 1502 N N . VAL A 1 192 ? -8.399 46.866 24.133 1.00 30.55 192 VAL A N 1
ATOM 1503 C CA . VAL A 1 192 ? -9.253 46.398 25.228 1.00 30.55 192 VAL A CA 1
ATOM 1504 C C . VAL A 1 192 ? -10.098 47.570 25.731 1.00 30.55 192 VAL A C 1
ATOM 1506 O O . VAL A 1 192 ? -9.557 48.589 26.159 1.00 30.55 192 VAL A O 1
ATOM 1509 N N . VAL A 1 193 ? -11.424 47.426 25.689 1.00 28.45 193 VAL A N 1
ATOM 1510 C CA . VAL A 1 193 ? -12.368 48.380 26.286 1.00 28.45 193 VAL A CA 1
ATOM 1511 C C . VAL A 1 193 ? -12.528 48.044 27.768 1.00 28.45 193 VAL A C 1
ATOM 1513 O O . VAL A 1 193 ? -13.053 46.993 28.127 1.00 28.45 193 VAL A O 1
ATOM 1516 N N . ASN A 1 194 ? -12.066 48.956 28.621 1.00 27.81 194 ASN A N 1
ATOM 1517 C CA . ASN A 1 194 ? -12.317 48.958 30.058 1.00 27.81 194 ASN A CA 1
ATOM 1518 C C . ASN A 1 194 ? -13.715 49.539 30.318 1.00 27.81 194 ASN A C 1
ATOM 1520 O O . ASN A 1 194 ? -13.981 50.686 29.959 1.00 27.81 194 ASN A O 1
ATOM 1524 N N . VAL A 1 195 ? -14.591 48.772 30.967 1.00 30.14 195 VAL A N 1
ATOM 1525 C CA . VAL A 1 195 ? -15.863 49.271 31.505 1.00 30.14 195 VAL A CA 1
ATOM 1526 C C . VAL A 1 195 ? -15.663 49.533 32.994 1.00 30.14 195 VAL A C 1
ATOM 1528 O O . VAL A 1 195 ? -15.396 48.614 33.763 1.00 30.14 195 VAL A O 1
ATOM 1531 N N . SER A 1 196 ? -15.762 50.803 33.385 1.00 26.67 196 SER A N 1
ATOM 1532 C CA . SER A 1 196 ? -15.763 51.247 34.779 1.00 26.67 196 SER A CA 1
ATOM 1533 C C . SER A 1 196 ? -17.206 51.438 35.237 1.00 26.67 196 SER A C 1
ATOM 1535 O O . SER A 1 196 ? -17.977 52.135 34.575 1.00 26.67 196 SER A O 1
ATOM 1537 N N . CYS A 1 197 ? -17.577 50.839 36.366 1.00 31.42 197 CYS A N 1
ATOM 1538 C CA . CYS A 1 197 ? -18.798 51.172 37.092 1.00 31.42 197 CYS A CA 1
ATOM 1539 C C . CYS A 1 197 ? -18.445 51.389 38.566 1.00 31.42 197 CYS A C 1
ATOM 1541 O O . CYS A 1 197 ? -17.896 50.509 39.226 1.00 31.42 197 CYS A O 1
ATOM 1543 N N . HIS A 1 198 ? -18.751 52.592 39.043 1.00 29.45 198 HIS A N 1
ATOM 1544 C CA . HIS A 1 198 ? -18.647 53.038 40.426 1.00 29.45 198 HIS A CA 1
ATOM 1545 C C . HIS A 1 198 ? -19.942 52.672 41.169 1.00 29.45 198 HIS A C 1
ATOM 1547 O O . HIS A 1 198 ? -21.016 53.022 40.685 1.00 29.45 198 HIS A O 1
ATOM 1553 N N . HIS A 1 199 ? -19.848 52.044 42.345 1.00 31.36 199 HIS A N 1
ATOM 1554 C CA . HIS A 1 199 ? -20.708 52.367 43.492 1.00 31.36 199 HIS A CA 1
ATOM 1555 C C . HIS A 1 199 ? -20.157 51.793 44.807 1.00 31.36 199 HIS A C 1
ATOM 1557 O O . HIS A 1 199 ? -19.366 50.853 44.819 1.00 31.36 199 HIS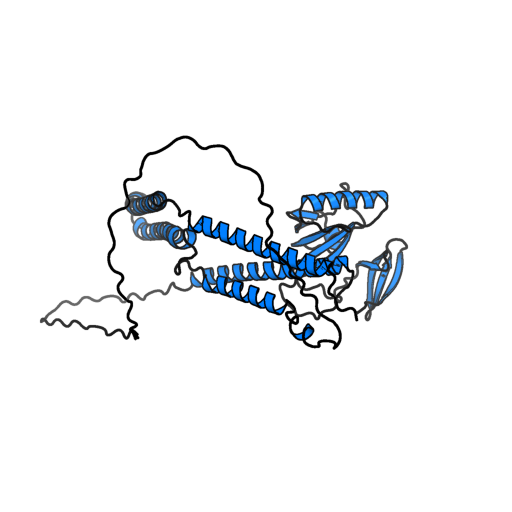 A O 1
ATOM 1563 N N . ASP A 1 200 ? -20.552 52.447 45.893 1.00 33.91 200 ASP A N 1
ATOM 1564 C CA . ASP A 1 200 ? -19.960 52.464 47.227 1.00 33.91 200 ASP A CA 1
ATOM 1565 C C . ASP A 1 200 ? -20.234 51.219 48.109 1.00 33.91 200 ASP A C 1
ATOM 1567 O O . ASP A 1 200 ? -21.318 50.653 48.064 1.00 33.91 200 ASP A O 1
ATOM 1571 N N . SER A 1 201 ? -19.217 50.858 48.918 1.00 37.06 201 SER A N 1
ATOM 1572 C CA . SER A 1 201 ? -19.115 50.172 50.244 1.00 37.06 201 SER A CA 1
ATOM 1573 C C . SER A 1 201 ? -20.320 49.507 50.967 1.00 37.06 201 SER A C 1
ATOM 1575 O O . SER A 1 201 ? -21.452 49.939 50.786 1.00 37.06 201 SER A O 1
ATOM 1577 N N . PRO A 1 202 ? -20.099 48.667 52.025 1.00 52.94 202 PRO A N 1
ATOM 1578 C CA . PRO A 1 202 ? -18.924 47.850 52.393 1.00 52.94 202 PRO A CA 1
ATOM 1579 C C . PRO A 1 202 ? -19.253 46.404 52.891 1.00 52.94 202 PRO A C 1
ATOM 1581 O O . PRO A 1 202 ? -20.393 46.046 53.168 1.00 52.94 202 PRO A O 1
ATOM 1584 N N . SER A 1 203 ? -18.185 45.634 53.156 1.00 39.09 203 SER A N 1
ATOM 1585 C CA . SER A 1 203 ? -18.060 44.463 54.063 1.00 39.09 203 SER A CA 1
ATOM 1586 C C . SER A 1 203 ? -18.547 43.072 53.607 1.00 39.09 203 SER A C 1
ATOM 1588 O O . SER A 1 203 ? -19.730 42.814 53.429 1.00 39.09 203 SER A O 1
ATOM 1590 N N . GLY A 1 204 ? -17.596 42.130 53.518 1.00 31.92 204 GLY A N 1
ATOM 1591 C CA . GLY A 1 204 ? -17.849 40.698 53.323 1.00 31.92 204 GLY A CA 1
ATOM 1592 C C . GLY A 1 204 ? -16.587 39.930 52.922 1.00 31.92 204 GLY A C 1
ATOM 1593 O O . GLY A 1 204 ? -16.254 39.828 51.749 1.00 31.92 204 GLY A O 1
ATOM 1594 N N . MET A 1 205 ? -15.856 39.422 53.911 1.00 39.53 205 MET A N 1
ATOM 1595 C CA . MET 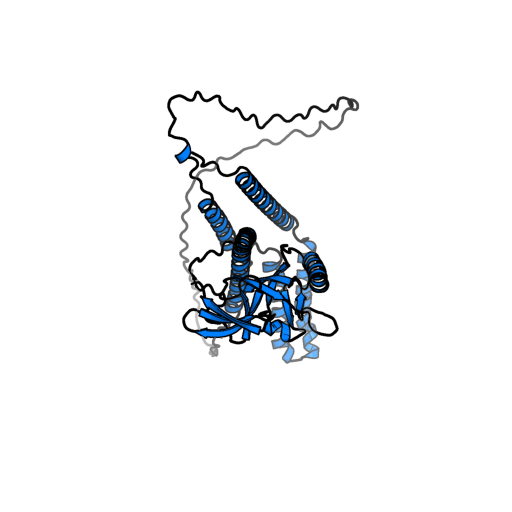A 1 205 ? -14.610 38.668 53.763 1.00 39.53 205 MET A CA 1
ATOM 1596 C C . MET A 1 205 ? -14.910 37.234 53.283 1.00 39.53 205 MET A C 1
ATOM 1598 O O . MET A 1 205 ? -15.512 36.466 54.028 1.00 39.53 205 MET A O 1
ATOM 1602 N N . ILE A 1 206 ? -14.489 36.855 52.069 1.00 33.38 206 ILE A N 1
ATOM 1603 C CA . ILE A 1 206 ? -14.480 35.454 51.600 1.00 33.38 206 ILE A CA 1
ATOM 1604 C C . ILE A 1 206 ? -13.134 35.163 50.920 1.00 33.38 206 ILE A C 1
ATOM 1606 O O . ILE A 1 206 ? -12.807 35.729 49.879 1.00 33.38 206 ILE A O 1
ATOM 1610 N N . SER A 1 207 ? -12.349 34.274 51.533 1.00 34.84 207 SER A N 1
ATOM 1611 C CA . SER A 1 207 ? -11.109 33.719 50.975 1.00 34.84 207 SER A CA 1
ATOM 1612 C C . SER A 1 207 ? -11.414 32.739 49.842 1.00 34.84 207 SER A C 1
ATOM 1614 O O . SER A 1 207 ? -12.092 31.739 50.064 1.00 34.84 207 SER A O 1
ATOM 1616 N N . PHE A 1 208 ? -10.833 32.967 48.662 1.00 29.91 208 PHE A N 1
ATOM 1617 C CA . PHE A 1 208 ? -10.775 31.984 47.579 1.00 29.91 208 PHE A CA 1
ATOM 1618 C C . PHE A 1 208 ? -9.399 31.313 47.535 1.00 29.91 208 PHE A C 1
ATOM 1620 O O . PHE A 1 208 ? -8.363 31.970 47.410 1.00 29.91 208 PHE A O 1
ATOM 1627 N N . ALA A 1 209 ? -9.400 29.983 47.630 1.00 35.41 209 ALA A N 1
ATOM 1628 C CA . ALA A 1 209 ? -8.228 29.148 47.419 1.00 35.41 209 ALA A CA 1
ATOM 1629 C C . ALA A 1 209 ? -7.819 29.163 45.936 1.00 35.41 209 ALA A C 1
ATOM 1631 O O . ALA A 1 209 ? -8.632 28.986 45.030 1.00 35.41 209 ALA A O 1
ATOM 1632 N N . ARG A 1 210 ? -6.524 29.378 45.704 1.00 29.78 210 ARG A N 1
ATOM 1633 C CA . ARG A 1 210 ? -5.888 29.487 44.390 1.00 29.78 210 ARG A CA 1
ATOM 1634 C C . ARG A 1 210 ? -5.702 28.092 43.783 1.00 29.78 210 ARG A C 1
ATOM 1636 O O . ARG A 1 210 ? -4.755 27.392 44.132 1.00 29.78 210 ARG A O 1
ATOM 1643 N N . VAL A 1 211 ? -6.581 27.694 42.866 1.00 32.28 211 VAL A N 1
ATOM 1644 C CA . VAL A 1 211 ? -6.398 26.485 42.044 1.00 32.28 211 VAL A CA 1
ATOM 1645 C C . VAL A 1 211 ? -5.413 26.806 40.917 1.00 32.28 211 VAL A C 1
ATOM 1647 O O . VAL A 1 211 ? -5.614 27.746 40.150 1.00 32.28 211 VAL A O 1
ATOM 1650 N N . ARG A 1 212 ? -4.307 26.054 40.846 1.00 35.09 212 ARG A N 1
ATOM 1651 C CA . ARG A 1 212 ? -3.336 26.139 39.744 1.00 35.09 212 ARG A CA 1
ATOM 1652 C C . ARG A 1 212 ? -3.889 25.401 38.516 1.00 35.09 212 ARG A C 1
ATOM 1654 O O . ARG A 1 212 ? -4.339 24.269 38.678 1.00 35.09 212 ARG A O 1
ATOM 1661 N N . PRO A 1 213 ? -3.805 25.971 37.303 1.00 33.75 213 PRO A N 1
ATOM 1662 C CA . PRO A 1 213 ? -4.136 25.238 36.089 1.00 33.75 213 PRO A CA 1
ATOM 1663 C C . PRO A 1 213 ? -3.049 24.193 35.797 1.00 33.75 213 PRO A C 1
ATOM 1665 O O . PRO A 1 213 ? -1.869 24.531 35.676 1.00 33.75 213 PRO A O 1
ATOM 1668 N N . MET A 1 214 ? -3.440 22.920 35.690 1.00 35.78 214 MET A N 1
ATOM 1669 C CA . MET A 1 214 ? -2.598 21.877 35.103 1.00 35.78 214 MET A CA 1
ATOM 1670 C C . MET A 1 214 ? -2.590 22.044 33.580 1.00 35.78 214 MET A C 1
ATOM 1672 O O . MET A 1 214 ? -3.637 22.029 32.937 1.00 35.78 214 MET A O 1
ATOM 1676 N N . ARG A 1 215 ? -1.392 22.210 33.010 1.00 37.16 215 ARG A N 1
ATOM 1677 C CA . ARG A 1 215 ? -1.132 22.117 31.570 1.00 37.16 215 ARG A CA 1
ATOM 1678 C C . ARG A 1 215 ? -1.216 20.648 31.151 1.00 37.16 215 ARG A C 1
ATOM 1680 O O . ARG A 1 215 ? -0.353 19.867 31.531 1.00 37.16 215 ARG A O 1
ATOM 1687 N N . ALA A 1 216 ? -2.214 20.308 30.344 1.00 39.34 216 ALA A N 1
ATOM 1688 C CA . ALA A 1 216 ? -2.340 19.023 29.655 1.00 39.34 216 ALA A CA 1
ATOM 1689 C C . ALA A 1 216 ? -2.416 19.259 28.135 1.00 39.34 216 ALA A C 1
ATOM 1691 O O . ALA A 1 216 ? -3.417 18.943 27.505 1.00 39.34 216 ALA A O 1
ATOM 1692 N N . VAL A 1 217 ? -1.387 19.900 27.566 1.00 44.25 217 VAL A N 1
ATOM 1693 C CA . VAL A 1 217 ? -1.325 20.240 26.124 1.00 44.25 217 VAL A CA 1
ATOM 1694 C C . VAL A 1 217 ? -0.312 19.371 25.355 1.00 44.25 217 VAL A C 1
ATOM 1696 O O . VAL A 1 217 ? -0.334 19.364 24.140 1.00 44.25 217 VAL A O 1
ATOM 1699 N N . GLY A 1 218 ? 0.524 18.565 26.020 1.00 40.06 218 GLY A N 1
ATOM 1700 C CA . GLY A 1 218 ? 1.633 17.871 25.340 1.00 40.06 218 GLY A CA 1
ATOM 1701 C C . GLY A 1 218 ? 1.305 16.552 24.625 1.00 40.06 218 GLY A C 1
ATOM 1702 O O . GLY A 1 218 ? 2.049 16.158 23.748 1.00 40.06 218 GLY A O 1
ATOM 1703 N N . ALA A 1 219 ? 0.221 15.848 24.965 1.00 41.62 219 ALA A N 1
ATOM 1704 C CA . ALA A 1 219 ? 0.052 14.455 24.517 1.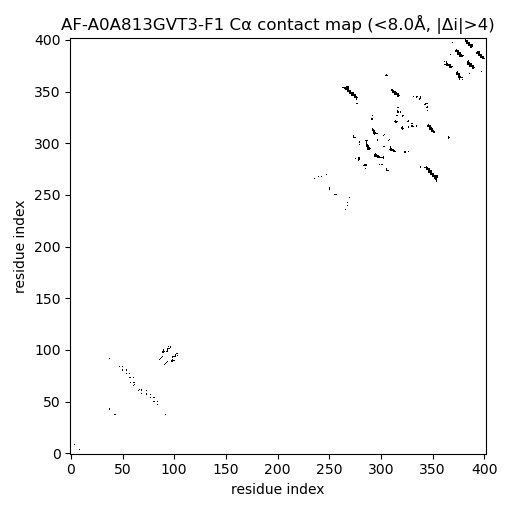00 41.62 219 ALA A CA 1
ATOM 1705 C C . ALA A 1 219 ? -0.678 14.280 23.168 1.00 41.62 219 ALA A C 1
ATOM 1707 O O . ALA A 1 219 ? -0.749 13.166 22.662 1.00 41.62 219 ALA A O 1
ATOM 1708 N N . VAL A 1 220 ? -1.262 15.347 22.611 1.00 43.41 220 VAL A N 1
ATOM 1709 C CA . VAL A 1 220 ? -2.023 15.286 21.345 1.00 43.41 220 VAL A CA 1
ATOM 1710 C C . VAL A 1 220 ? -1.196 15.802 20.162 1.00 43.41 220 VAL A C 1
ATOM 1712 O O . VAL A 1 220 ? -1.400 15.335 19.047 1.00 43.41 220 VAL A O 1
ATOM 1715 N N . GLU A 1 221 ? -0.234 16.704 20.395 1.00 43.69 221 GLU A N 1
ATOM 1716 C CA . GLU A 1 221 ? 0.694 17.169 19.349 1.00 43.69 221 GLU A CA 1
ATOM 1717 C C . GLU A 1 221 ? 1.648 16.055 18.891 1.00 43.69 221 GLU A C 1
ATOM 1719 O O . GLU A 1 221 ? 1.847 15.899 17.689 1.00 43.69 221 GLU A O 1
ATOM 1724 N N . ASP A 1 222 ? 2.141 15.220 19.813 1.00 44.44 222 ASP A N 1
ATOM 1725 C CA . ASP A 1 222 ? 3.060 14.119 19.480 1.00 44.44 222 ASP A CA 1
ATOM 1726 C C . ASP A 1 222 ? 2.398 13.056 18.580 1.00 44.44 222 ASP A C 1
ATOM 1728 O O . ASP A 1 222 ? 3.010 12.561 17.640 1.00 44.44 222 ASP A O 1
ATOM 1732 N N . GLY A 1 223 ? 1.108 12.762 18.788 1.00 46.94 223 GLY A N 1
ATOM 1733 C CA . GLY A 1 223 ? 0.389 11.773 17.972 1.00 46.94 223 GLY A CA 1
ATOM 1734 C C . GLY A 1 223 ? 0.086 12.233 16.540 1.00 46.94 223 GLY A C 1
ATOM 1735 O O . GLY A 1 223 ? -0.105 11.398 15.658 1.00 46.94 223 GLY A O 1
ATOM 1736 N N . LEU A 1 224 ? 0.031 13.548 16.297 1.00 42.38 224 LEU A N 1
ATOM 1737 C CA . LEU A 1 224 ? -0.166 14.104 14.955 1.00 42.38 224 LEU A CA 1
ATOM 1738 C C . LEU A 1 224 ? 1.158 14.173 14.182 1.00 42.38 224 LEU A C 1
ATOM 1740 O O . LEU A 1 224 ? 1.163 13.910 12.983 1.00 42.38 224 LEU A O 1
ATOM 1744 N N . ALA A 1 225 ? 2.267 14.476 14.864 1.00 55.09 225 ALA A N 1
ATOM 1745 C CA . ALA A 1 225 ? 3.603 14.440 14.270 1.00 55.09 225 ALA A CA 1
ATOM 1746 C C . ALA A 1 225 ? 3.965 13.023 13.788 1.00 55.09 225 ALA A C 1
ATOM 1748 O O . ALA A 1 225 ? 4.339 12.858 12.629 1.00 55.09 225 ALA A O 1
ATOM 1749 N N . ASP A 1 226 ? 3.709 12.000 14.610 1.00 51.72 226 ASP A N 1
ATOM 1750 C CA . ASP A 1 226 ? 3.944 10.593 14.246 1.00 51.72 226 ASP A CA 1
ATOM 1751 C C . ASP A 1 226 ? 3.115 10.145 13.022 1.00 51.72 226 ASP A C 1
ATOM 1753 O O . ASP A 1 226 ? 3.569 9.344 12.202 1.00 51.72 226 ASP A O 1
ATOM 1757 N N . ALA A 1 227 ? 1.893 10.668 12.865 1.00 43.41 227 ALA A N 1
ATOM 1758 C CA . ALA A 1 227 ? 1.034 10.356 11.721 1.00 43.41 227 ALA A CA 1
ATOM 1759 C C . ALA A 1 227 ? 1.501 11.039 10.422 1.00 43.41 227 ALA A C 1
ATOM 1761 O O . ALA A 1 227 ? 1.362 10.470 9.336 1.00 43.41 227 ALA A O 1
ATOM 1762 N N . VAL A 1 228 ? 2.058 12.250 10.526 1.00 52.75 228 VAL A N 1
ATOM 1763 C CA . VAL A 1 228 ? 2.616 12.996 9.388 1.00 52.75 228 VAL A CA 1
ATOM 1764 C C . VAL A 1 228 ? 3.930 12.373 8.920 1.00 52.75 228 VAL A C 1
ATOM 1766 O O . VAL A 1 228 ? 4.111 12.213 7.712 1.00 52.75 228 VAL A O 1
ATOM 1769 N N . ASP A 1 229 ? 4.787 11.936 9.844 1.00 52.44 229 ASP A N 1
ATOM 1770 C CA . ASP A 1 229 ? 6.022 11.221 9.508 1.00 52.44 229 ASP A CA 1
ATOM 1771 C C . ASP A 1 229 ? 5.714 9.879 8.816 1.00 52.44 229 ASP A C 1
ATOM 1773 O O . ASP A 1 229 ? 6.273 9.596 7.757 1.00 52.44 229 ASP A O 1
ATOM 1777 N N . MET A 1 230 ? 4.709 9.122 9.286 1.00 45.16 230 MET A N 1
ATOM 1778 C CA . MET A 1 230 ? 4.249 7.900 8.600 1.00 45.16 230 MET A CA 1
ATOM 1779 C C . MET A 1 230 ? 3.757 8.142 7.162 1.00 45.16 230 MET A C 1
ATOM 1781 O O . MET A 1 230 ? 3.968 7.300 6.286 1.00 45.16 230 MET A O 1
ATOM 1785 N N . MET A 1 231 ? 3.078 9.263 6.892 1.00 41.47 231 MET A N 1
ATOM 1786 C CA . MET A 1 231 ? 2.609 9.586 5.537 1.00 41.47 231 MET A CA 1
ATOM 1787 C C . MET A 1 231 ? 3.730 10.112 4.634 1.00 41.47 231 MET A C 1
ATOM 1789 O O . MET A 1 231 ? 3.723 9.825 3.436 1.00 41.47 231 MET A O 1
ATOM 1793 N N . SER A 1 232 ? 4.682 10.865 5.189 1.00 49.53 232 SER A N 1
ATOM 1794 C CA . SER A 1 232 ? 5.860 11.344 4.461 1.00 49.53 232 SER A CA 1
ATOM 1795 C C . SER A 1 232 ? 6.731 10.175 3.995 1.00 49.53 232 SER A C 1
ATOM 1797 O O . SER A 1 232 ? 7.101 10.123 2.819 1.00 49.53 232 SER A O 1
ATOM 1799 N N . ASP A 1 233 ? 6.964 9.196 4.873 1.00 46.41 233 ASP A N 1
ATOM 1800 C CA . ASP A 1 233 ? 7.706 7.973 4.553 1.00 46.41 233 ASP A CA 1
ATOM 1801 C C . ASP A 1 233 ? 7.005 7.164 3.454 1.00 46.41 233 ASP A C 1
ATOM 1803 O O . ASP A 1 233 ? 7.635 6.755 2.481 1.00 46.41 233 ASP A O 1
ATOM 1807 N N . PHE A 1 234 ? 5.675 7.031 3.516 1.00 43.78 234 PHE A N 1
ATOM 1808 C CA . PHE A 1 234 ? 4.903 6.314 2.495 1.00 43.78 234 PHE A CA 1
ATOM 1809 C C . PHE A 1 234 ? 5.015 6.942 1.092 1.00 43.78 234 PHE A C 1
ATOM 1811 O O . PHE A 1 234 ? 5.125 6.230 0.091 1.00 43.78 234 PHE A O 1
ATOM 1818 N N . VAL A 1 235 ? 4.997 8.277 0.995 1.00 43.75 235 VAL A N 1
ATOM 1819 C CA . VAL A 1 235 ? 5.116 8.992 -0.291 1.00 43.75 235 VAL A CA 1
ATOM 1820 C C . VAL A 1 235 ? 6.557 8.962 -0.808 1.00 43.75 235 VAL A C 1
ATOM 1822 O O . VAL A 1 235 ? 6.770 8.767 -2.009 1.00 43.75 235 VAL A O 1
ATOM 1825 N N . GLY A 1 236 ? 7.543 9.104 0.083 1.00 42.84 236 GLY A N 1
ATOM 1826 C CA . GLY A 1 236 ? 8.962 8.953 -0.241 1.00 42.84 236 GLY A CA 1
ATOM 1827 C C . GLY A 1 236 ? 9.281 7.563 -0.793 1.00 42.84 236 GLY A C 1
ATOM 1828 O O . GLY A 1 236 ? 9.873 7.459 -1.874 1.00 42.84 236 GLY A O 1
ATOM 1829 N N . ASP A 1 237 ? 8.798 6.520 -0.114 1.00 41.66 237 ASP A N 1
ATOM 1830 C CA . ASP A 1 237 ? 8.983 5.112 -0.471 1.00 41.66 237 ASP A CA 1
ATOM 1831 C C . ASP A 1 237 ? 8.271 4.745 -1.784 1.00 41.66 237 ASP A C 1
ATOM 1833 O O . ASP A 1 237 ? 8.828 4.026 -2.617 1.00 41.66 237 ASP A O 1
ATOM 1837 N N . ALA A 1 238 ? 7.069 5.277 -2.039 1.00 37.69 238 ALA A N 1
ATOM 1838 C CA . ALA A 1 238 ? 6.336 5.012 -3.279 1.00 37.69 238 ALA A CA 1
ATOM 1839 C C . ALA A 1 238 ? 7.032 5.616 -4.512 1.00 37.69 238 ALA A C 1
ATOM 1841 O O . ALA A 1 238 ? 7.138 4.968 -5.557 1.00 37.69 238 ALA A O 1
ATOM 1842 N N . VAL A 1 239 ? 7.536 6.849 -4.406 1.00 40.78 239 VAL A N 1
ATOM 1843 C CA . VAL A 1 239 ? 8.170 7.552 -5.534 1.00 40.78 239 VAL A CA 1
ATOM 1844 C C . VAL A 1 239 ? 9.585 7.020 -5.799 1.00 40.78 239 VAL A C 1
ATOM 1846 O O . VAL A 1 239 ? 9.931 6.766 -6.959 1.00 40.78 239 VAL A O 1
ATOM 1849 N N . HIS A 1 240 ? 10.380 6.768 -4.753 1.00 44.28 240 HIS A N 1
ATOM 1850 C CA . HIS A 1 240 ? 11.714 6.171 -4.900 1.00 44.28 240 HIS A CA 1
ATOM 1851 C C . HIS A 1 240 ? 11.646 4.696 -5.311 1.00 44.28 240 HIS A C 1
ATOM 1853 O O . HIS A 1 240 ? 12.425 4.272 -6.168 1.00 44.28 240 HIS A O 1
ATOM 1859 N N . GLY A 1 241 ? 10.671 3.937 -4.801 1.00 40.78 241 GLY A N 1
ATOM 1860 C CA . GLY A 1 241 ? 10.440 2.544 -5.182 1.00 40.78 241 GLY A CA 1
ATOM 1861 C C . GLY A 1 241 ? 10.061 2.379 -6.657 1.00 40.78 241 GLY A C 1
ATOM 1862 O O . GLY A 1 241 ? 10.568 1.484 -7.334 1.00 40.78 241 GLY A O 1
ATOM 1863 N N . ILE A 1 242 ? 9.243 3.278 -7.220 1.00 40.09 242 ILE A N 1
ATOM 1864 C CA . ILE A 1 242 ? 8.880 3.229 -8.648 1.00 40.09 242 ILE A CA 1
ATOM 1865 C C . ILE A 1 242 ? 10.080 3.594 -9.539 1.00 40.09 242 ILE A C 1
ATOM 1867 O O . ILE A 1 242 ? 10.350 2.902 -10.527 1.00 40.09 242 ILE A O 1
ATOM 1871 N N . ALA A 1 243 ? 10.838 4.638 -9.190 1.00 42.81 243 ALA A N 1
ATOM 1872 C CA . ALA A 1 243 ? 12.010 5.060 -9.960 1.00 42.81 243 ALA A CA 1
ATOM 1873 C C . ALA A 1 243 ? 13.158 4.027 -9.895 1.00 42.81 243 ALA A C 1
ATOM 1875 O O . ALA A 1 243 ? 13.757 3.690 -10.924 1.00 42.81 243 ALA A O 1
ATOM 1876 N N . GLY A 1 244 ? 13.423 3.465 -8.710 1.00 43.19 244 GLY A N 1
ATOM 1877 C CA . GLY A 1 244 ? 14.390 2.383 -8.495 1.00 43.19 244 GLY A CA 1
ATOM 1878 C C . GLY A 1 244 ? 13.960 1.062 -9.142 1.00 43.19 244 GLY A C 1
ATOM 1879 O O . GLY A 1 244 ? 14.775 0.362 -9.760 1.00 43.19 244 GLY A O 1
ATOM 1880 N N . GLY A 1 245 ? 12.659 0.764 -9.106 1.00 42.72 245 GLY A N 1
ATOM 1881 C CA . GLY A 1 245 ? 12.049 -0.400 -9.739 1.00 42.72 245 GLY A CA 1
ATOM 1882 C C . GLY A 1 245 ? 12.270 -0.423 -11.251 1.00 42.72 245 GLY A C 1
ATOM 1883 O O . GLY A 1 245 ? 12.781 -1.422 -11.772 1.00 42.72 245 GLY A O 1
ATOM 1884 N N . VAL A 1 246 ? 11.967 0.687 -11.940 1.00 43.94 246 VAL A N 1
ATOM 1885 C CA . VAL A 1 246 ? 12.132 0.839 -13.399 1.00 43.94 246 VAL A CA 1
ATOM 1886 C C . VAL A 1 246 ? 13.603 0.793 -13.806 1.00 43.94 246 VAL A C 1
ATOM 1888 O O . VAL A 1 246 ? 13.955 0.050 -14.724 1.00 43.94 246 VAL A O 1
ATOM 1891 N N . ARG A 1 247 ? 14.483 1.520 -13.104 1.00 47.91 247 ARG A N 1
ATOM 1892 C CA . ARG A 1 247 ? 15.916 1.557 -13.432 1.00 47.91 247 ARG A CA 1
ATOM 1893 C C . ARG A 1 247 ? 16.572 0.191 -13.262 1.00 47.91 247 ARG A C 1
ATOM 1895 O O . ARG A 1 247 ? 17.202 -0.304 -14.187 1.00 47.91 247 ARG A O 1
ATOM 1902 N N . GLY A 1 248 ? 16.312 -0.493 -12.150 1.00 51.03 248 GLY A N 1
ATOM 1903 C CA . GLY A 1 248 ? 16.869 -1.827 -11.956 1.00 51.03 248 GLY A CA 1
ATOM 1904 C C . GLY A 1 248 ? 16.186 -2.923 -12.788 1.00 51.03 248 GLY A C 1
ATOM 1905 O O . GLY A 1 248 ? 16.657 -4.053 -12.791 1.00 51.03 248 GLY A O 1
ATOM 1906 N N . ALA A 1 249 ? 15.021 -2.668 -13.401 1.00 47.22 249 ALA A N 1
ATOM 1907 C CA . ALA A 1 249 ? 14.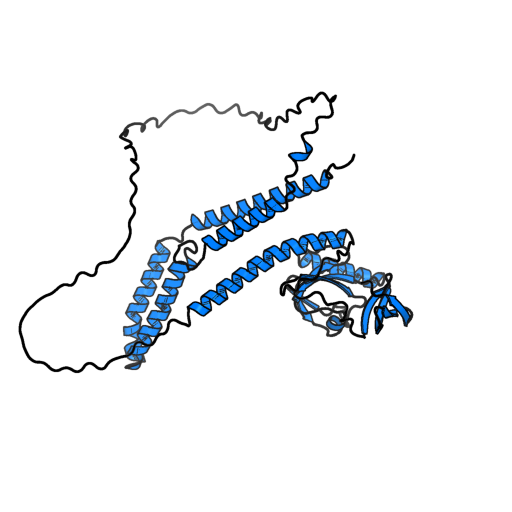435 -3.585 -14.384 1.00 47.22 249 ALA A CA 1
ATOM 1908 C C . ALA A 1 249 ? 15.141 -3.425 -15.737 1.00 47.22 249 ALA A C 1
ATOM 1910 O O . ALA A 1 249 ? 15.422 -4.424 -16.394 1.00 47.22 249 ALA A O 1
ATOM 1911 N N . LEU A 1 250 ? 15.489 -2.187 -16.107 1.00 45.47 250 LEU A N 1
ATOM 1912 C CA . LEU A 1 250 ? 16.350 -1.901 -17.252 1.00 45.47 250 LEU A CA 1
ATOM 1913 C C . LEU A 1 250 ? 17.745 -2.512 -17.076 1.00 45.47 250 LEU A C 1
ATOM 1915 O O . LEU A 1 250 ? 18.157 -3.254 -17.960 1.00 45.47 250 LEU A O 1
ATOM 1919 N N . ASP A 1 251 ? 18.404 -2.311 -15.932 1.00 54.75 251 ASP A N 1
ATOM 1920 C CA . ASP A 1 251 ? 19.747 -2.865 -15.669 1.00 54.75 251 ASP A CA 1
ATOM 1921 C C . ASP A 1 251 ? 19.764 -4.404 -15.706 1.00 54.75 251 ASP A C 1
ATOM 1923 O O . ASP A 1 251 ? 20.732 -5.023 -16.145 1.00 54.75 251 ASP A O 1
ATOM 1927 N N . TRP A 1 252 ? 18.668 -5.054 -15.297 1.00 53.66 252 TRP A N 1
ATOM 1928 C CA . TRP A 1 252 ? 18.530 -6.509 -15.392 1.00 53.66 252 TRP A CA 1
ATOM 1929 C C . TRP A 1 252 ? 18.348 -7.001 -16.836 1.00 53.66 252 TRP A C 1
ATOM 1931 O O . TRP A 1 252 ? 18.874 -8.055 -17.192 1.00 53.66 252 TRP A O 1
ATOM 1941 N N . VAL A 1 253 ? 17.634 -6.246 -17.676 1.00 48.03 253 VAL A N 1
ATOM 1942 C CA . VAL A 1 253 ? 17.475 -6.571 -19.103 1.00 48.03 253 VAL A CA 1
ATOM 1943 C C . VAL A 1 253 ? 18.769 -6.312 -19.881 1.00 48.03 253 VAL A C 1
ATOM 1945 O O . VAL A 1 253 ? 19.072 -7.056 -20.813 1.00 48.03 253 VAL A O 1
ATOM 1948 N N . THR A 1 254 ? 19.535 -5.280 -19.519 1.00 52.78 254 THR A N 1
ATOM 1949 C CA . THR A 1 254 ? 20.757 -4.881 -20.237 1.00 52.78 254 THR A CA 1
ATOM 1950 C C . THR A 1 254 ? 22.025 -5.555 -19.715 1.00 52.78 254 THR A C 1
ATOM 1952 O O . THR A 1 254 ? 22.999 -5.657 -20.458 1.00 52.78 254 THR A O 1
ATOM 1955 N N . GLY A 1 255 ? 22.025 -6.058 -18.477 1.00 44.25 255 GLY A N 1
ATOM 1956 C CA . GLY A 1 255 ? 23.182 -6.709 -17.859 1.00 44.25 255 GLY A CA 1
ATOM 1957 C C . GLY A 1 255 ? 24.320 -5.753 -17.475 1.00 44.25 255 GLY A C 1
ATOM 1958 O O . GLY A 1 255 ? 25.429 -6.220 -17.215 1.00 44.25 255 GLY A O 1
ATOM 1959 N N . GLU A 1 256 ? 24.076 -4.439 -17.445 1.00 45.41 256 GLU A N 1
ATOM 1960 C CA . GLU A 1 256 ? 25.065 -3.431 -17.047 1.00 45.41 256 GLU A CA 1
ATOM 1961 C C . GLU A 1 256 ? 24.933 -3.101 -15.551 1.00 45.41 256 GLU A C 1
ATOM 1963 O O . GLU A 1 256 ? 23.984 -2.456 -15.113 1.00 45.41 256 GLU A O 1
ATOM 1968 N N . GLU A 1 257 ? 25.900 -3.539 -14.739 1.00 48.47 257 GLU A N 1
ATOM 1969 C CA . GLU A 1 257 ? 25.995 -3.149 -13.328 1.00 48.47 257 GLU A CA 1
ATOM 1970 C C . GLU A 1 257 ? 26.616 -1.746 -13.218 1.00 48.47 257 GLU A C 1
ATOM 1972 O O . GLU A 1 257 ? 27.832 -1.580 -13.313 1.00 48.47 257 GLU A O 1
ATOM 1977 N N . SER A 1 258 ? 25.791 -0.713 -13.023 1.00 46.72 258 SER A N 1
ATOM 1978 C CA . SER A 1 258 ? 26.282 0.657 -12.826 1.00 46.72 258 SER A CA 1
ATOM 1979 C C . SER A 1 258 ? 26.826 0.860 -11.405 1.00 46.72 258 SER A C 1
ATOM 1981 O O . SER A 1 258 ? 26.091 0.814 -10.417 1.00 46.72 258 SER A O 1
ATOM 1983 N N . SER A 1 259 ? 28.121 1.155 -11.293 1.00 47.62 259 SER A N 1
ATOM 1984 C CA . SER A 1 259 ? 28.830 1.521 -10.061 1.00 47.62 259 SER A CA 1
ATOM 1985 C C . SER A 1 259 ? 28.666 3.014 -9.729 1.00 47.62 259 SER A C 1
ATOM 1987 O O . SER A 1 259 ? 29.618 3.790 -9.761 1.00 47.62 259 SER A O 1
ATOM 1989 N N . ALA A 1 260 ? 27.439 3.443 -9.415 1.00 44.53 260 ALA A N 1
ATOM 1990 C CA . ALA A 1 260 ? 27.193 4.785 -8.878 1.00 44.53 260 ALA A CA 1
ATOM 1991 C C . ALA A 1 260 ? 27.414 4.804 -7.351 1.00 44.53 260 ALA A C 1
ATOM 1993 O O . ALA A 1 260 ? 27.037 3.861 -6.655 1.00 44.53 260 ALA A O 1
ATOM 1994 N N . GLY A 1 261 ? 28.081 5.852 -6.857 1.00 44.97 261 GLY A N 1
ATOM 1995 C CA . GLY A 1 261 ? 28.571 5.981 -5.481 1.00 44.97 261 GLY A CA 1
ATOM 1996 C C . GLY A 1 261 ? 27.488 5.833 -4.410 1.00 44.97 261 GLY A C 1
ATOM 1997 O O . GLY A 1 261 ? 26.380 6.337 -4.553 1.00 44.97 261 GLY A O 1
ATOM 1998 N N . ALA A 1 262 ? 27.839 5.121 -3.339 1.00 47.78 262 ALA A N 1
ATOM 1999 C CA . ALA A 1 262 ? 26.972 4.825 -2.209 1.00 47.78 262 ALA A CA 1
ATOM 2000 C C . ALA A 1 262 ? 26.796 6.056 -1.303 1.00 47.78 262 ALA A C 1
ATOM 2002 O O . ALA A 1 262 ? 27.607 6.286 -0.407 1.00 47.78 262 ALA A O 1
ATOM 2003 N N . GLU A 1 263 ? 25.736 6.832 -1.519 1.00 47.59 263 GLU A N 1
ATOM 2004 C CA . GLU A 1 263 ? 25.159 7.647 -0.448 1.00 47.59 263 GLU A CA 1
ATOM 2005 C C . GLU A 1 263 ? 24.306 6.744 0.451 1.00 47.59 263 GLU A C 1
ATOM 2007 O O . GLU A 1 263 ? 23.533 5.905 -0.016 1.00 47.59 263 GLU A O 1
ATOM 2012 N N . THR A 1 264 ? 24.527 6.852 1.761 1.00 48.84 264 THR A N 1
ATOM 2013 C CA . THR A 1 264 ? 23.898 6.031 2.798 1.00 48.84 264 THR A CA 1
ATOM 2014 C C . THR A 1 264 ? 22.484 6.524 3.075 1.00 48.84 264 THR A C 1
ATOM 2016 O O . THR A 1 264 ? 22.236 7.151 4.103 1.00 48.84 264 THR A O 1
ATOM 2019 N N . ASP A 1 265 ? 21.569 6.273 2.148 1.00 57.25 265 ASP A N 1
ATOM 2020 C CA . ASP A 1 265 ? 20.147 6.449 2.410 1.00 57.25 265 ASP A CA 1
ATOM 2021 C C . ASP A 1 265 ? 19.617 5.221 3.168 1.00 57.25 265 ASP A C 1
ATOM 2023 O O . ASP A 1 265 ? 19.824 4.074 2.756 1.00 57.25 265 ASP A O 1
ATOM 2027 N N . VAL A 1 266 ? 18.972 5.456 4.311 1.00 58.00 266 VAL A N 1
ATOM 2028 C CA . VAL A 1 266 ? 18.402 4.411 5.180 1.00 58.00 266 VAL A CA 1
ATOM 2029 C C . VAL A 1 266 ? 17.266 3.668 4.460 1.00 58.00 266 VAL A C 1
ATOM 2031 O O . VAL A 1 266 ? 17.015 2.500 4.759 1.00 58.00 266 VAL A O 1
ATOM 2034 N N . HIS A 1 267 ? 16.674 4.295 3.439 1.00 68.31 267 HIS A N 1
ATOM 2035 C CA . HIS A 1 267 ? 15.593 3.749 2.614 1.00 68.31 267 HIS A CA 1
ATOM 2036 C C . HIS A 1 267 ? 16.071 3.178 1.272 1.00 68.31 267 HIS A C 1
ATOM 2038 O O . HIS A 1 267 ? 15.262 2.824 0.416 1.00 68.31 267 HIS A O 1
ATOM 2044 N N . ALA A 1 268 ? 17.385 3.044 1.059 1.00 79.50 268 ALA A N 1
ATOM 2045 C CA . ALA A 1 268 ? 17.891 2.484 -0.186 1.00 79.50 268 ALA A CA 1
ATOM 2046 C C . ALA A 1 268 ? 17.400 1.036 -0.383 1.00 79.50 268 ALA A C 1
ATOM 2048 O O . ALA A 1 268 ? 17.712 0.136 0.399 1.00 79.50 268 ALA A O 1
ATOM 2049 N N . THR A 1 269 ? 16.661 0.791 -1.464 1.00 86.25 269 THR A N 1
ATOM 2050 C CA . THR A 1 269 ? 16.368 -0.555 -1.966 1.00 86.25 269 THR A CA 1
ATOM 2051 C C . THR A 1 269 ? 17.484 -1.012 -2.893 1.00 86.25 269 THR A C 1
ATOM 2053 O O . THR A 1 269 ? 17.950 -0.251 -3.744 1.00 86.25 269 THR A O 1
ATOM 2056 N N . HIS A 1 270 ? 17.887 -2.275 -2.801 1.00 90.19 270 HIS A N 1
ATOM 2057 C CA . HIS A 1 270 ? 18.840 -2.855 -3.743 1.00 90.19 270 HIS A CA 1
ATOM 2058 C C . HIS A 1 270 ? 18.354 -4.203 -4.272 1.00 90.19 270 HIS A C 1
ATOM 2060 O O . HIS A 1 270 ? 17.636 -4.946 -3.603 1.00 90.19 270 HIS A O 1
ATOM 2066 N N . LYS A 1 271 ? 18.767 -4.527 -5.500 1.00 92.50 271 LYS A N 1
ATOM 2067 C CA . LYS A 1 271 ? 18.398 -5.778 -6.163 1.00 92.50 271 LYS A CA 1
ATOM 2068 C C . LYS A 1 271 ? 19.455 -6.847 -5.902 1.00 92.50 271 LYS A C 1
ATOM 2070 O O . LYS A 1 271 ? 20.650 -6.605 -6.064 1.00 92.50 271 LYS A O 1
ATOM 2075 N N . VAL A 1 272 ? 19.005 -8.029 -5.501 1.00 94.44 272 VAL A N 1
ATOM 2076 C CA . VAL A 1 272 ? 19.825 -9.203 -5.192 1.00 94.44 272 VAL A CA 1
ATOM 2077 C C . VAL A 1 272 ? 19.356 -10.363 -6.057 1.00 94.44 272 VAL A C 1
ATOM 2079 O O . VAL A 1 272 ? 18.159 -10.601 -6.204 1.00 94.44 272 VAL A O 1
ATOM 2082 N N . VAL A 1 273 ? 20.302 -11.110 -6.622 1.00 94.44 273 VAL A N 1
ATOM 2083 C CA . VAL A 1 273 ? 19.997 -12.350 -7.338 1.00 94.44 273 VAL A CA 1
ATOM 2084 C C . VAL A 1 273 ? 20.264 -13.532 -6.413 1.00 94.44 273 VAL A C 1
ATOM 2086 O O . VAL A 1 273 ? 21.404 -13.749 -6.007 1.00 94.44 273 VAL A O 1
ATOM 2089 N N . ILE A 1 274 ? 19.229 -14.312 -6.104 1.00 95.62 274 ILE A N 1
ATOM 2090 C CA . ILE A 1 274 ? 19.329 -15.511 -5.264 1.00 95.62 274 ILE A CA 1
ATOM 2091 C C . ILE A 1 274 ? 19.146 -16.754 -6.135 1.00 95.62 274 ILE A C 1
ATOM 2093 O O . ILE A 1 274 ? 18.148 -16.894 -6.835 1.00 95.62 274 ILE A O 1
ATOM 2097 N N . GLY A 1 275 ? 20.119 -17.666 -6.115 1.00 95.50 275 GLY A N 1
ATOM 2098 C CA . GLY A 1 275 ? 20.059 -18.935 -6.844 1.00 95.50 275 GLY A CA 1
ATOM 2099 C C . GLY A 1 275 ? 19.678 -20.098 -5.930 1.00 95.50 275 GLY A C 1
ATOM 2100 O O . GLY A 1 275 ? 20.341 -20.329 -4.923 1.00 95.50 275 GLY A O 1
ATOM 2101 N N . VAL A 1 276 ? 18.646 -20.858 -6.297 1.00 96.75 276 VAL A N 1
ATOM 2102 C CA . VAL A 1 276 ? 18.219 -22.079 -5.599 1.00 96.75 276 VAL A CA 1
ATOM 2103 C C . VAL A 1 276 ? 18.561 -23.285 -6.469 1.00 96.75 276 VAL A C 1
ATOM 2105 O O . VAL A 1 276 ? 17.922 -23.528 -7.492 1.00 96.75 276 VAL A O 1
ATOM 2108 N N . ALA A 1 277 ? 19.599 -24.020 -6.072 1.00 95.19 277 ALA A N 1
ATOM 2109 C CA . ALA A 1 277 ? 20.093 -25.189 -6.802 1.00 95.19 277 ALA A CA 1
ATOM 2110 C C . ALA A 1 277 ? 19.446 -26.509 -6.361 1.00 95.19 277 ALA A C 1
ATOM 2112 O O . ALA A 1 277 ? 19.460 -27.477 -7.108 1.00 95.19 277 ALA A O 1
ATOM 2113 N N . GLU A 1 278 ? 18.877 -26.564 -5.158 1.00 95.00 278 GLU A N 1
ATOM 2114 C CA . GLU A 1 278 ? 18.253 -27.765 -4.603 1.00 95.00 278 GLU A CA 1
ATOM 2115 C C . GLU A 1 278 ? 16.970 -27.373 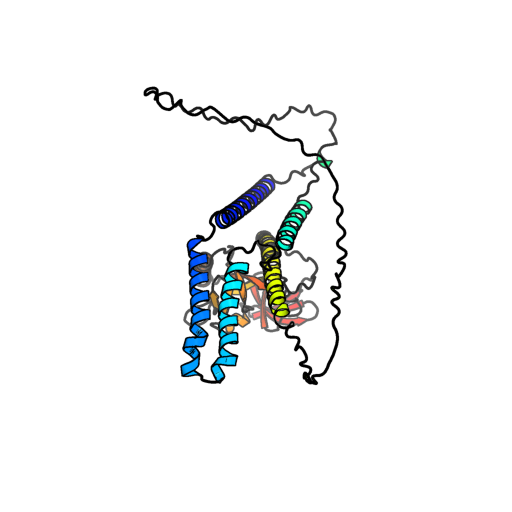-3.864 1.00 95.00 278 GLU A C 1
ATOM 2117 O O . GLU A 1 278 ? 16.911 -26.331 -3.210 1.00 95.00 278 GLU A O 1
ATOM 2122 N N . LEU A 1 279 ? 15.926 -28.197 -3.989 1.00 96.25 279 LEU A N 1
ATOM 2123 C CA . LEU A 1 279 ? 14.669 -28.017 -3.261 1.00 96.25 279 LEU A CA 1
ATOM 2124 C C . LEU A 1 279 ? 14.754 -28.727 -1.907 1.00 96.25 279 LEU A C 1
ATOM 2126 O O . LEU A 1 279 ? 15.295 -29.826 -1.810 1.00 96.25 279 LEU A O 1
ATOM 2130 N N . PHE A 1 280 ? 14.188 -28.120 -0.867 1.00 94.69 280 PHE A N 1
ATOM 2131 C CA . PHE A 1 280 ? 14.323 -28.589 0.507 1.00 94.69 280 PHE A CA 1
ATOM 2132 C C . PHE A 1 280 ? 13.179 -29.516 0.936 1.00 94.69 280 PHE A C 1
ATOM 2134 O O . PHE A 1 280 ? 12.006 -29.288 0.625 1.00 94.69 280 PHE A O 1
ATOM 2141 N N . GLY A 1 281 ? 13.528 -30.522 1.743 1.00 92.00 281 GLY A N 1
ATOM 2142 C CA . GLY A 1 281 ? 12.588 -31.454 2.371 1.00 92.00 281 GLY A CA 1
ATOM 2143 C C . GLY A 1 281 ? 11.928 -32.449 1.410 1.00 92.00 281 GLY A C 1
ATOM 2144 O O . GLY A 1 281 ? 12.142 -32.425 0.201 1.00 92.00 281 GLY A O 1
ATOM 2145 N N . GLU A 1 282 ? 11.093 -33.328 1.969 1.00 90.69 282 GLU A N 1
ATOM 2146 C CA . GLU A 1 282 ? 10.354 -34.350 1.208 1.00 90.69 282 GLU A CA 1
ATOM 2147 C C . GLU A 1 282 ? 9.384 -33.728 0.194 1.00 90.69 282 GLU A C 1
ATOM 2149 O O . GLU A 1 282 ? 9.235 -34.222 -0.921 1.00 90.69 282 GLU A O 1
ATOM 2154 N N . GLU A 1 283 ? 8.798 -32.581 0.544 1.00 90.12 283 GLU A N 1
ATOM 2155 C CA . GLU A 1 283 ? 7.862 -31.829 -0.300 1.00 90.12 283 GLU A CA 1
ATOM 2156 C C . GLU A 1 283 ? 8.537 -31.086 -1.464 1.00 90.12 283 GLU A C 1
ATOM 2158 O O . GLU A 1 283 ? 7.847 -30.493 -2.295 1.00 90.12 283 GLU A O 1
ATOM 2163 N N . ARG A 1 284 ? 9.879 -31.081 -1.534 1.00 93.94 284 ARG A N 1
ATOM 2164 C CA . ARG A 1 284 ? 10.652 -30.330 -2.536 1.00 93.94 284 ARG A CA 1
ATOM 2165 C C . ARG A 1 284 ? 10.187 -28.868 -2.627 1.00 93.94 284 ARG A C 1
ATOM 2167 O O . ARG A 1 284 ? 9.868 -28.345 -3.702 1.00 93.94 284 ARG A O 1
ATOM 2174 N N . SER A 1 285 ? 10.126 -28.197 -1.481 1.00 95.62 285 SER A N 1
ATOM 2175 C CA . SER A 1 285 ? 9.727 -26.792 -1.385 1.00 95.62 285 SER A CA 1
ATOM 2176 C C . SER A 1 285 ? 10.948 -25.867 -1.341 1.00 95.62 285 SER A C 1
ATOM 2178 O O . SER A 1 285 ? 12.065 -26.296 -1.073 1.00 95.62 285 SER A O 1
ATOM 2180 N N . ILE A 1 286 ? 10.758 -24.575 -1.626 1.00 96.56 286 ILE A N 1
ATOM 2181 C CA . ILE A 1 286 ? 11.851 -23.580 -1.581 1.00 96.56 286 ILE A CA 1
ATOM 2182 C C . ILE A 1 286 ? 12.176 -23.183 -0.125 1.00 96.56 286 ILE A C 1
ATOM 2184 O O . ILE A 1 286 ? 13.179 -22.531 0.137 1.00 96.56 286 ILE A O 1
ATOM 2188 N N . GLY A 1 287 ? 11.362 -23.601 0.852 1.00 96.56 287 GLY A N 1
ATOM 2189 C CA . GLY A 1 287 ? 11.586 -23.263 2.259 1.00 96.56 287 GLY A CA 1
ATOM 2190 C C . GLY A 1 287 ? 11.086 -21.873 2.668 1.00 96.56 287 GLY A C 1
ATOM 2191 O O . GLY A 1 287 ? 11.443 -21.392 3.743 1.00 96.56 287 GLY A O 1
ATOM 2192 N N . LEU A 1 288 ? 10.263 -21.230 1.834 1.00 97.62 288 LEU A N 1
ATOM 2193 C CA . LEU A 1 288 ? 9.723 -19.887 2.053 1.00 97.62 288 LEU A CA 1
ATOM 2194 C C . LEU A 1 288 ? 8.199 -19.925 2.174 1.00 97.62 288 LEU A C 1
ATOM 2196 O O . LEU A 1 288 ? 7.531 -20.672 1.456 1.00 97.62 288 LEU A O 1
ATOM 2200 N N . ARG A 1 289 ? 7.657 -19.080 3.048 1.00 96.81 289 ARG A N 1
ATOM 2201 C CA . ARG A 1 289 ? 6.260 -18.654 3.043 1.00 96.81 289 ARG A CA 1
ATOM 2202 C C . ARG A 1 289 ? 6.204 -17.262 2.425 1.00 96.81 289 ARG A C 1
ATOM 2204 O O . ARG A 1 289 ? 6.921 -16.366 2.868 1.00 96.81 289 ARG A O 1
ATOM 2211 N N . LEU A 1 290 ? 5.377 -17.132 1.394 1.00 97.31 290 LEU A N 1
ATOM 2212 C CA . LEU A 1 290 ? 5.225 -15.916 0.607 1.00 97.31 290 LEU A CA 1
ATOM 2213 C C . LEU A 1 290 ? 3.806 -15.379 0.781 1.00 97.31 290 LEU A C 1
ATOM 2215 O O . LEU A 1 290 ? 2.853 -16.152 0.690 1.00 97.31 290 LEU A O 1
ATOM 2219 N N . GLU A 1 291 ? 3.678 -14.075 0.993 1.00 95.62 291 GLU A N 1
ATOM 2220 C CA . GLU A 1 291 ? 2.403 -13.349 0.989 1.00 95.62 291 GLU A CA 1
ATOM 2221 C C . GLU A 1 291 ? 2.600 -12.129 0.081 1.00 95.62 291 GLU A C 1
ATOM 2223 O O . GLU A 1 291 ? 3.538 -11.366 0.280 1.00 95.62 291 GLU A O 1
ATOM 2228 N N . GLU A 1 292 ? 1.821 -12.011 -1.000 1.00 94.50 292 GLU A N 1
ATOM 2229 C CA . GLU A 1 292 ? 1.914 -10.895 -1.963 1.00 94.50 292 GLU A CA 1
ATOM 2230 C C . GLU A 1 292 ? 3.315 -10.666 -2.578 1.00 94.50 292 GLU A C 1
ATOM 2232 O O . GLU A 1 292 ? 3.671 -9.555 -2.967 1.00 94.50 292 GLU A O 1
ATOM 2237 N N . ARG A 1 293 ? 4.098 -11.748 -2.739 1.00 96.06 293 ARG A N 1
ATOM 2238 C CA . ARG A 1 293 ? 5.514 -11.776 -3.193 1.00 96.06 293 ARG A CA 1
ATOM 2239 C C . ARG A 1 293 ? 6.555 -11.395 -2.132 1.00 96.06 293 ARG A C 1
ATOM 2241 O O . ARG A 1 293 ? 7.749 -11.443 -2.430 1.00 96.06 293 ARG A O 1
ATOM 2248 N N . LEU A 1 294 ? 6.133 -11.092 -0.906 1.00 96.06 294 LEU A N 1
ATOM 2249 C CA . LEU A 1 294 ? 7.017 -10.825 0.227 1.00 96.06 294 LEU A CA 1
ATOM 2250 C C . LEU A 1 294 ? 7.336 -12.103 1.000 1.00 96.06 294 LEU A C 1
ATOM 2252 O O . LEU A 1 294 ? 6.459 -12.925 1.279 1.00 96.06 294 LEU A O 1
ATOM 2256 N N . VAL A 1 295 ? 8.600 -12.257 1.395 1.00 97.31 295 VAL A N 1
ATOM 2257 C CA . VAL A 1 295 ? 9.040 -13.342 2.279 1.00 97.31 295 VAL A CA 1
ATOM 2258 C C . VAL A 1 295 ? 8.649 -13.015 3.719 1.00 97.31 295 VAL A C 1
ATOM 2260 O O . VAL A 1 295 ? 9.342 -12.268 4.409 1.00 97.31 295 VAL A O 1
ATOM 2263 N N . THR A 1 296 ? 7.551 -13.600 4.198 1.00 96.06 296 THR A N 1
ATOM 2264 C CA . THR A 1 296 ? 7.041 -13.343 5.557 1.00 96.06 296 THR A CA 1
ATOM 2265 C C . THR A 1 296 ? 7.600 -14.304 6.595 1.00 96.06 296 THR A C 1
ATOM 2267 O O . THR A 1 296 ? 7.752 -13.948 7.764 1.00 96.06 296 THR A O 1
ATOM 2270 N N . ARG A 1 297 ? 7.928 -15.540 6.197 1.00 97.06 297 ARG A N 1
ATOM 2271 C CA . ARG A 1 297 ? 8.465 -16.556 7.112 1.00 97.06 297 ARG A CA 1
ATOM 2272 C C . ARG A 1 297 ? 9.284 -17.615 6.381 1.00 97.06 297 ARG A C 1
ATOM 2274 O O . ARG A 1 297 ? 8.925 -18.051 5.292 1.00 97.06 297 ARG A O 1
ATOM 2281 N N . PHE A 1 298 ? 10.329 -18.122 7.029 1.00 97.31 298 PHE A N 1
ATOM 2282 C CA . PHE A 1 298 ? 11.039 -19.320 6.580 1.00 97.31 298 PHE A CA 1
ATOM 2283 C C . PHE A 1 298 ? 10.323 -20.582 7.069 1.00 97.31 298 PHE A C 1
ATOM 2285 O O . PHE A 1 298 ? 10.107 -20.760 8.270 1.00 97.31 298 PHE A O 1
ATOM 2292 N N . THR A 1 299 ? 9.949 -21.471 6.149 1.00 97.00 299 THR A N 1
ATOM 2293 C CA . THR A 1 299 ? 9.460 -22.816 6.498 1.00 97.00 299 THR A CA 1
ATOM 2294 C C . THR A 1 299 ? 10.615 -23.789 6.719 1.00 97.00 299 THR A C 1
ATOM 2296 O O . THR A 1 299 ? 10.443 -24.791 7.416 1.00 97.00 299 THR A O 1
ATOM 2299 N N . LYS A 1 300 ? 11.799 -23.485 6.167 1.00 96.44 300 LYS A N 1
ATOM 2300 C CA . LYS A 1 300 ? 13.039 -24.252 6.331 1.00 96.44 300 LYS A CA 1
ATOM 2301 C C . LYS A 1 300 ? 14.224 -23.307 6.599 1.00 96.44 300 LYS A C 1
ATOM 2303 O O . LYS A 1 300 ? 14.380 -22.337 5.857 1.00 96.44 300 LYS A O 1
ATOM 2308 N N . PRO A 1 301 ? 15.066 -23.559 7.621 1.00 94.81 301 PRO A N 1
ATOM 2309 C CA . PRO A 1 301 ? 16.202 -22.690 7.956 1.00 94.81 301 PRO A CA 1
ATOM 2310 C C . PRO A 1 301 ? 17.307 -22.690 6.886 1.00 94.81 301 PRO A C 1
ATOM 2312 O O . PRO A 1 301 ? 18.153 -21.801 6.851 1.00 94.81 301 PRO A O 1
ATOM 2315 N N . GLU A 1 302 ? 17.324 -23.671 5.985 1.00 94.06 302 GLU A N 1
ATOM 2316 C CA . GLU A 1 302 ? 18.257 -23.731 4.860 1.00 94.06 302 GLU A CA 1
ATOM 2317 C C . GLU A 1 302 ? 18.054 -22.581 3.865 1.00 94.06 302 GLU A C 1
ATOM 2319 O O . GLU A 1 302 ? 19.026 -22.138 3.252 1.00 94.06 302 GLU A O 1
ATOM 2324 N N . ALA A 1 303 ? 16.833 -22.044 3.750 1.00 94.81 303 ALA A N 1
ATOM 2325 C CA . ALA A 1 303 ? 16.555 -20.899 2.888 1.00 94.81 303 ALA A CA 1
ATOM 2326 C C . ALA A 1 303 ? 17.320 -19.644 3.345 1.00 94.81 303 ALA A C 1
ATOM 2328 O O . ALA A 1 303 ? 17.880 -18.921 2.524 1.00 94.81 303 ALA A O 1
ATOM 2329 N N . GLU A 1 304 ? 17.456 -19.429 4.654 1.00 94.25 304 GLU A N 1
ATOM 2330 C CA . GLU A 1 304 ? 18.233 -18.310 5.200 1.00 94.25 304 GLU A CA 1
ATOM 2331 C C . GLU A 1 304 ? 19.725 -18.412 4.832 1.00 94.25 304 GLU A C 1
ATOM 2333 O O . GLU A 1 304 ? 20.379 -17.406 4.543 1.00 94.25 304 GLU A O 1
ATOM 2338 N N . LYS A 1 305 ? 20.261 -19.641 4.752 1.00 90.69 305 LYS A N 1
ATOM 2339 C CA . LYS A 1 305 ? 21.654 -19.905 4.346 1.00 90.69 305 LYS A CA 1
ATOM 2340 C C . LYS A 1 305 ? 21.912 -19.616 2.867 1.00 90.69 305 LYS A C 1
ATOM 2342 O O . LYS A 1 305 ? 23.053 -19.344 2.505 1.00 90.69 305 LYS A O 1
ATOM 2347 N N . LEU A 1 306 ? 20.876 -19.652 2.024 1.00 90.50 306 LEU A N 1
ATOM 2348 C CA . LEU A 1 306 ? 20.957 -19.226 0.621 1.00 90.50 306 LEU A CA 1
ATOM 2349 C C . LEU A 1 306 ? 20.958 -17.699 0.457 1.00 90.50 306 LEU A C 1
ATOM 2351 O O . LEU A 1 306 ? 21.077 -17.206 -0.660 1.00 90.50 306 LEU A O 1
ATOM 2355 N N . GLY A 1 307 ? 20.850 -16.951 1.557 1.00 93.19 307 GLY A N 1
ATOM 2356 C CA . GLY A 1 307 ? 20.907 -15.495 1.547 1.00 93.19 307 GLY A CA 1
ATOM 2357 C C . GLY A 1 307 ? 19.545 -14.816 1.494 1.00 93.19 307 GLY A C 1
ATOM 2358 O O . GLY A 1 307 ? 19.516 -13.597 1.347 1.00 93.19 307 GLY A O 1
ATOM 2359 N N . TRP A 1 308 ? 18.441 -15.554 1.644 1.00 96.31 308 TRP A N 1
ATOM 2360 C CA . TRP A 1 308 ? 17.117 -14.960 1.830 1.00 96.31 308 TRP A CA 1
ATOM 2361 C C . TRP A 1 308 ? 17.026 -14.209 3.168 1.00 96.31 308 TRP A C 1
ATOM 2363 O O . TRP A 1 308 ? 17.671 -14.569 4.163 1.00 96.31 308 TRP A O 1
ATOM 2373 N N . ARG A 1 309 ? 16.208 -13.157 3.197 1.00 95.88 309 ARG A N 1
ATOM 2374 C CA . ARG A 1 309 ? 15.865 -12.368 4.385 1.00 95.88 309 ARG A CA 1
ATOM 2375 C C . ARG A 1 309 ? 14.349 -12.198 4.475 1.00 95.88 309 ARG A C 1
ATOM 2377 O O . ARG A 1 309 ? 13.645 -12.280 3.474 1.00 95.88 309 ARG A O 1
ATOM 2384 N N . LEU A 1 310 ? 13.845 -12.010 5.693 1.00 95.44 310 LEU A N 1
ATOM 2385 C CA . LEU A 1 310 ? 12.444 -11.636 5.885 1.00 95.44 310 LEU A CA 1
ATOM 2386 C C . LEU A 1 310 ? 12.235 -10.223 5.329 1.00 95.44 310 LEU A C 1
ATOM 2388 O O . LEU A 1 310 ? 13.089 -9.363 5.529 1.00 95.44 310 LEU A O 1
ATOM 2392 N N . GLY A 1 311 ? 11.125 -10.007 4.626 1.00 94.12 311 GLY A N 1
ATOM 2393 C CA . GLY A 1 311 ? 10.834 -8.751 3.928 1.00 94.12 311 GLY A CA 1
ATOM 2394 C C . GLY A 1 311 ? 11.406 -8.653 2.509 1.00 94.12 311 GLY A C 1
ATOM 2395 O O . GLY A 1 311 ? 11.124 -7.681 1.819 1.00 94.12 311 GLY A O 1
ATOM 2396 N N . ASP A 1 312 ? 12.160 -9.653 2.043 1.00 97.19 312 ASP A N 1
ATOM 2397 C CA . ASP A 1 312 ? 12.583 -9.740 0.643 1.00 97.19 312 ASP A CA 1
ATOM 2398 C C . ASP A 1 312 ? 11.359 -9.767 -0.293 1.00 97.19 312 ASP A C 1
ATOM 2400 O O . ASP A 1 312 ? 10.459 -10.594 -0.114 1.00 97.19 312 ASP A O 1
ATOM 2404 N N . CYS A 1 313 ? 11.339 -8.893 -1.303 1.00 96.94 313 CYS A N 1
ATOM 2405 C CA . CYS A 1 313 ? 10.274 -8.813 -2.303 1.00 96.94 313 CYS A CA 1
ATOM 2406 C C . CYS A 1 313 ? 10.720 -9.453 -3.620 1.00 96.94 313 CYS A C 1
ATOM 2408 O O . CYS A 1 313 ? 11.703 -9.034 -4.230 1.00 96.94 313 CYS A O 1
ATOM 2410 N N . ILE A 1 314 ? 10.011 -10.481 -4.087 1.00 97.62 314 ILE A N 1
ATOM 2411 C CA . ILE A 1 314 ? 10.359 -11.167 -5.337 1.00 97.62 314 ILE A CA 1
ATOM 2412 C C . ILE A 1 314 ? 9.826 -10.361 -6.527 1.00 97.62 314 ILE A C 1
ATOM 2414 O O . ILE A 1 314 ? 8.620 -10.298 -6.767 1.00 97.62 314 ILE A O 1
ATOM 2418 N N . ILE A 1 315 ? 10.745 -9.792 -7.307 1.00 97.44 315 ILE A N 1
ATOM 2419 C CA . ILE A 1 315 ? 10.438 -8.989 -8.501 1.00 97.44 315 ILE A CA 1
ATOM 2420 C C . ILE A 1 315 ? 10.608 -9.775 -9.811 1.00 97.44 315 ILE A C 1
ATOM 2422 O O . ILE A 1 315 ? 10.104 -9.358 -10.855 1.00 97.44 315 ILE A O 1
ATOM 2426 N N . GLY A 1 316 ? 11.283 -10.929 -9.779 1.00 97.19 316 GLY A N 1
ATOM 2427 C CA . GLY A 1 316 ? 11.437 -11.804 -10.943 1.00 97.19 316 GLY A CA 1
ATOM 2428 C C . GLY A 1 316 ? 11.854 -13.232 -10.593 1.00 97.19 316 GLY A C 1
ATOM 2429 O O . GLY A 1 316 ? 12.508 -13.471 -9.576 1.00 97.19 316 GLY A O 1
ATOM 2430 N N . VAL A 1 317 ? 11.494 -14.183 -11.457 1.00 97.94 317 VAL A N 1
ATOM 2431 C CA . VAL A 1 317 ? 11.856 -15.604 -11.342 1.00 97.94 317 VAL A CA 1
ATOM 2432 C C . VAL A 1 317 ? 12.361 -16.092 -12.703 1.00 97.94 317 VAL A C 1
ATOM 2434 O O . VAL A 1 317 ? 11.717 -15.916 -13.734 1.00 97.94 317 VAL A O 1
ATOM 2437 N N . GLY A 1 318 ? 13.551 -16.686 -12.724 1.00 95.38 318 GLY A N 1
ATOM 2438 C CA . GLY A 1 318 ? 14.256 -17.072 -13.941 1.00 95.38 318 GLY A CA 1
ATOM 2439 C C . GLY A 1 318 ? 14.625 -15.858 -14.796 1.00 95.38 318 GLY A C 1
ATOM 2440 O O . GLY A 1 318 ? 15.352 -14.969 -14.353 1.00 95.38 318 GLY A O 1
ATOM 2441 N N . SER A 1 319 ? 14.140 -15.853 -16.036 1.00 91.12 319 SER A N 1
ATOM 2442 C CA . SER A 1 319 ? 14.295 -14.763 -17.006 1.00 91.12 319 SER A CA 1
ATOM 2443 C C . SER A 1 319 ? 13.013 -13.950 -17.195 1.00 91.12 319 SER A C 1
ATOM 2445 O O . SER A 1 319 ? 12.905 -13.226 -18.182 1.00 91.12 319 SER A O 1
ATOM 2447 N N . GLN A 1 320 ? 12.032 -14.074 -16.294 1.00 94.69 320 GLN A N 1
ATOM 2448 C CA . GLN A 1 320 ? 10.758 -13.363 -16.394 1.00 94.69 320 GLN A CA 1
ATOM 2449 C C . GLN A 1 320 ? 10.543 -12.431 -15.187 1.00 94.69 320 GLN A C 1
ATOM 2451 O O . GLN A 1 320 ? 10.698 -12.866 -14.039 1.00 94.69 320 GLN A O 1
ATOM 2456 N N . PRO A 1 321 ? 10.194 -11.148 -15.414 1.00 95.69 321 PRO A N 1
ATOM 2457 C CA . PRO A 1 321 ? 9.732 -10.270 -14.347 1.00 95.69 321 PRO A CA 1
ATOM 2458 C C . PRO A 1 321 ? 8.336 -10.702 -13.892 1.00 95.69 321 PRO A C 1
ATOM 2460 O O . PRO A 1 321 ? 7.545 -11.202 -14.689 1.00 95.69 321 PRO A O 1
ATOM 2463 N N . VAL A 1 322 ? 8.025 -10.479 -12.620 1.00 96.88 322 VAL A N 1
ATOM 2464 C CA . VAL A 1 322 ? 6.793 -10.969 -11.997 1.00 96.88 322 VAL A CA 1
ATOM 2465 C C . VAL A 1 322 ? 6.001 -9.802 -11.416 1.00 96.88 322 VAL A C 1
ATOM 2467 O O . VAL A 1 322 ? 6.501 -9.072 -10.554 1.00 96.88 322 VAL A O 1
ATOM 2470 N N . ARG A 1 323 ? 4.754 -9.621 -11.867 1.00 92.69 323 ARG A N 1
ATOM 2471 C CA . ARG A 1 323 ? 3.890 -8.503 -11.445 1.00 92.69 323 ARG A CA 1
ATOM 2472 C C . ARG A 1 323 ? 2.806 -8.922 -10.462 1.00 92.69 323 ARG A C 1
ATOM 2474 O O . ARG A 1 323 ? 2.396 -8.103 -9.647 1.00 92.69 323 ARG A O 1
ATOM 2481 N N . SER A 1 324 ? 2.372 -10.178 -10.515 1.00 95.56 324 SER A N 1
ATOM 2482 C CA . SER A 1 324 ? 1.339 -10.728 -9.632 1.00 95.56 324 SER A CA 1
ATOM 2483 C C . SER A 1 324 ? 1.814 -11.982 -8.893 1.00 95.56 324 SER A C 1
ATOM 2485 O O . SER A 1 324 ? 2.800 -12.621 -9.269 1.00 95.56 324 SER A O 1
ATOM 2487 N N . GLN A 1 325 ? 1.114 -12.345 -7.815 1.00 96.12 325 GLN A N 1
ATOM 2488 C CA . GLN A 1 325 ? 1.406 -13.569 -7.064 1.00 96.12 325 GLN A CA 1
ATOM 2489 C C . GLN A 1 325 ? 1.176 -14.829 -7.914 1.00 96.12 325 GLN A C 1
ATOM 2491 O O . GLN A 1 325 ? 1.965 -15.767 -7.828 1.00 96.12 325 GLN A O 1
ATOM 2496 N N . ASP A 1 326 ? 0.159 -14.842 -8.772 1.00 96.44 326 ASP A N 1
ATOM 2497 C CA . ASP A 1 326 ? -0.142 -15.997 -9.623 1.00 96.44 326 ASP A CA 1
ATOM 2498 C C . ASP A 1 326 ? 0.924 -16.203 -10.708 1.00 96.44 326 ASP A C 1
ATOM 2500 O O . ASP A 1 326 ? 1.371 -17.332 -10.934 1.00 96.44 326 ASP A O 1
ATOM 2504 N N . GLU A 1 327 ? 1.414 -15.115 -11.318 1.00 97.25 327 GLU A N 1
ATOM 2505 C CA . GLU A 1 327 ? 2.570 -15.151 -12.227 1.00 97.25 327 GLU A CA 1
ATOM 2506 C C . GLU A 1 327 ? 3.812 -15.696 -11.514 1.00 97.25 327 GLU A C 1
ATOM 2508 O O . GLU A 1 327 ? 4.514 -16.553 -12.052 1.00 97.25 327 GLU A O 1
ATOM 2513 N N . MET A 1 328 ? 4.053 -15.256 -10.273 1.00 97.38 328 MET A N 1
ATOM 2514 C CA . MET A 1 328 ? 5.175 -15.724 -9.457 1.00 97.38 328 MET A CA 1
ATOM 2515 C C . MET A 1 328 ? 5.112 -17.233 -9.232 1.00 97.38 328 MET A C 1
ATOM 2517 O O . MET A 1 328 ? 6.103 -17.938 -9.415 1.00 97.38 328 MET A O 1
ATOM 2521 N N . LEU A 1 329 ? 3.950 -17.730 -8.801 1.00 96.56 329 LEU A N 1
ATOM 2522 C CA . LEU A 1 329 ? 3.749 -19.139 -8.477 1.00 96.56 329 LEU A CA 1
ATOM 2523 C C . LEU A 1 329 ? 3.856 -20.014 -9.729 1.00 96.56 329 LEU A C 1
ATOM 2525 O O . LEU A 1 329 ? 4.441 -21.097 -9.659 1.00 96.56 329 LEU A O 1
ATOM 2529 N N . THR A 1 330 ? 3.370 -19.519 -10.869 1.00 97.56 330 THR A N 1
ATOM 2530 C CA . THR A 1 330 ? 3.501 -20.185 -12.171 1.00 97.56 330 THR A CA 1
ATOM 2531 C C . THR A 1 330 ? 4.969 -20.272 -12.596 1.00 97.56 330 THR A C 1
ATOM 2533 O O . THR A 1 330 ? 5.464 -21.368 -12.854 1.00 97.56 330 THR A O 1
ATOM 2536 N N . ALA A 1 331 ? 5.713 -19.162 -12.547 1.00 97.56 331 ALA A N 1
ATOM 2537 C CA . ALA A 1 331 ? 7.140 -19.137 -12.881 1.00 97.56 331 ALA A CA 1
ATOM 2538 C C . ALA A 1 331 ? 7.988 -20.002 -11.927 1.00 97.56 331 ALA A C 1
ATOM 2540 O O . ALA A 1 331 ? 8.951 -20.651 -12.340 1.00 97.56 331 ALA A O 1
ATOM 2541 N N . ILE A 1 332 ? 7.615 -20.073 -10.644 1.00 97.19 332 ILE A N 1
ATOM 2542 C CA . ILE A 1 332 ? 8.230 -20.990 -9.677 1.00 97.19 332 ILE A CA 1
ATOM 2543 C C . ILE A 1 332 ? 7.958 -22.449 -10.055 1.00 97.19 332 ILE A C 1
ATOM 2545 O O . ILE A 1 332 ? 8.863 -23.277 -9.944 1.00 97.19 332 ILE A O 1
ATOM 2549 N N . ALA A 1 333 ? 6.735 -22.788 -10.468 1.00 96.94 333 ALA A N 1
ATOM 2550 C CA . ALA A 1 333 ? 6.394 -24.145 -10.883 1.00 96.94 333 ALA A CA 1
ATOM 2551 C C . ALA A 1 333 ? 7.206 -24.569 -12.118 1.00 96.94 333 ALA A C 1
ATOM 2553 O O . ALA A 1 333 ? 7.816 -25.638 -12.102 1.00 96.94 333 ALA A O 1
ATOM 2554 N N . GLU A 1 334 ? 7.311 -23.701 -13.126 1.00 97.38 334 GLU A N 1
ATOM 2555 C CA . GLU A 1 334 ? 8.149 -23.927 -14.310 1.00 97.38 334 GLU A CA 1
ATOM 2556 C C . GLU A 1 334 ? 9.632 -24.077 -13.943 1.00 97.38 334 GLU A C 1
ATOM 2558 O O . GLU A 1 334 ? 10.292 -25.025 -14.372 1.00 97.38 334 GLU A O 1
ATOM 2563 N N . GLY A 1 335 ? 10.148 -23.199 -13.077 1.00 96.75 335 GLY A N 1
ATOM 2564 C CA . GLY A 1 335 ? 11.517 -23.282 -12.570 1.00 96.75 335 GLY A CA 1
ATOM 2565 C C . GLY A 1 335 ? 11.792 -24.588 -11.817 1.00 96.75 335 GLY A C 1
ATOM 2566 O O . GLY A 1 335 ? 12.855 -25.185 -11.981 1.00 96.75 335 GLY A O 1
ATOM 2567 N N . LYS A 1 336 ? 10.825 -25.081 -11.030 1.00 96.94 336 LYS A N 1
ATOM 2568 C CA . LYS A 1 336 ? 10.929 -26.377 -10.340 1.00 96.94 336 LYS A CA 1
ATOM 2569 C C . LYS A 1 336 ? 10.995 -27.543 -11.320 1.00 96.94 336 LYS A C 1
ATOM 2571 O O . LYS A 1 336 ? 11.771 -28.467 -11.087 1.00 96.94 336 LYS A O 1
ATOM 2576 N N . GLU A 1 337 ? 10.205 -27.522 -12.387 1.00 97.06 337 GLU A N 1
ATOM 2577 C CA . GLU A 1 337 ? 10.253 -28.564 -13.416 1.00 97.06 337 GLU A CA 1
ATOM 2578 C C . GLU A 1 337 ? 11.572 -28.521 -14.201 1.00 97.06 337 GLU A C 1
ATOM 2580 O O . GLU A 1 337 ? 12.203 -29.561 -14.383 1.00 97.06 337 GLU A O 1
ATOM 2585 N N . ALA A 1 338 ? 12.072 -27.333 -14.557 1.00 96.31 338 ALA A N 1
ATOM 2586 C CA . ALA A 1 338 ? 13.382 -27.177 -15.196 1.00 96.31 338 ALA A CA 1
ATOM 2587 C C . ALA A 1 338 ? 14.535 -27.672 -14.302 1.00 96.31 338 ALA A C 1
ATOM 2589 O O . ALA A 1 338 ? 15.463 -28.335 -14.779 1.00 96.31 338 ALA A O 1
ATOM 2590 N N . LEU A 1 339 ? 14.452 -27.408 -12.995 1.00 95.38 339 LEU A N 1
ATOM 2591 C CA . LEU A 1 339 ? 15.410 -27.912 -12.018 1.00 95.38 339 LEU A CA 1
ATOM 2592 C C . LEU A 1 339 ? 15.364 -29.444 -11.917 1.00 95.38 339 LEU A C 1
ATOM 2594 O O . LEU A 1 339 ? 16.413 -30.080 -11.868 1.00 95.38 339 LEU A O 1
ATOM 2598 N N . LYS A 1 340 ? 14.173 -30.057 -11.936 1.00 95.81 340 LYS A N 1
ATOM 2599 C CA . LYS A 1 340 ? 14.026 -31.525 -11.924 1.00 95.81 340 LYS A CA 1
ATOM 2600 C C . LYS A 1 340 ? 14.527 -32.180 -13.211 1.00 95.81 340 LYS A C 1
ATOM 2602 O O . LYS A 1 340 ? 15.129 -33.245 -13.135 1.00 95.81 340 LYS A O 1
ATOM 2607 N N . ALA A 1 341 ? 14.245 -31.578 -14.365 1.00 97.19 341 ALA A N 1
ATOM 2608 C CA . ALA A 1 341 ? 14.569 -32.156 -15.664 1.00 97.19 341 ALA A CA 1
ATOM 2609 C C . ALA A 1 341 ? 16.064 -32.041 -15.988 1.00 97.19 341 ALA A C 1
ATOM 2611 O O . ALA A 1 341 ? 16.685 -33.022 -16.390 1.00 97.19 341 ALA A O 1
ATOM 2612 N N . ASN A 1 342 ? 16.642 -30.853 -15.784 1.00 96.38 342 ASN A N 1
ATOM 2613 C CA . ASN A 1 342 ? 17.969 -30.509 -16.300 1.00 96.38 342 ASN A CA 1
ATOM 2614 C C . ASN A 1 342 ? 18.961 -30.084 -15.206 1.00 96.38 342 ASN A C 1
ATOM 2616 O O . ASN A 1 342 ? 20.085 -29.703 -15.525 1.00 96.38 342 ASN A O 1
ATOM 2620 N N . GLY A 1 343 ? 18.555 -30.062 -13.931 1.00 93.62 343 GLY A N 1
ATOM 2621 C CA . GLY A 1 343 ? 19.394 -29.555 -12.839 1.00 93.62 343 GLY A CA 1
ATOM 2622 C C . GLY A 1 343 ? 19.661 -28.048 -12.914 1.00 93.62 343 GLY A C 1
ATOM 2623 O O . GLY A 1 343 ? 20.613 -27.564 -12.310 1.00 93.62 343 GLY A O 1
ATOM 2624 N N . THR A 1 344 ? 18.861 -27.292 -13.675 1.00 93.69 344 THR A N 1
ATOM 2625 C CA . THR A 1 344 ? 19.068 -25.846 -13.841 1.00 93.69 344 THR A CA 1
ATOM 2626 C C . THR A 1 344 ? 18.612 -25.093 -12.584 1.00 93.69 344 THR A C 1
ATOM 2628 O O . THR A 1 344 ? 17.432 -25.182 -12.242 1.00 93.69 344 THR A O 1
ATOM 2631 N N . PRO A 1 345 ? 19.492 -24.333 -11.900 1.00 95.31 345 PRO A N 1
ATOM 2632 C CA . PRO A 1 345 ? 19.124 -23.585 -10.700 1.00 95.31 345 PRO A CA 1
ATOM 2633 C C . PRO A 1 345 ? 18.043 -22.537 -10.977 1.00 95.31 345 PRO A C 1
ATOM 2635 O O . PRO A 1 345 ? 18.104 -21.811 -11.972 1.00 95.31 345 PRO A O 1
ATOM 2638 N N . ILE A 1 346 ? 17.093 -22.397 -10.053 1.00 97.31 346 ILE A N 1
ATOM 2639 C CA . ILE A 1 346 ? 16.065 -21.355 -10.128 1.00 97.31 346 ILE A CA 1
ATOM 2640 C C . ILE A 1 346 ? 16.691 -20.044 -9.656 1.00 97.31 346 ILE A C 1
ATOM 2642 O O . ILE A 1 346 ? 17.176 -19.957 -8.528 1.00 97.31 346 ILE A O 1
ATOM 2646 N N . ARG A 1 347 ? 16.698 -19.020 -10.510 1.00 97.06 347 ARG A N 1
ATOM 2647 C CA . ARG A 1 347 ? 17.209 -17.686 -10.162 1.00 97.06 347 ARG A CA 1
ATOM 2648 C C . ARG A 1 347 ? 16.046 -16.801 -9.736 1.00 97.06 347 ARG A C 1
ATOM 2650 O O . ARG A 1 347 ? 15.057 -16.721 -10.447 1.00 97.06 347 ARG A O 1
ATOM 2657 N N . PHE A 1 348 ? 16.172 -16.127 -8.610 1.00 97.62 348 PHE A N 1
ATOM 2658 C CA . PHE A 1 348 ? 15.213 -15.148 -8.120 1.00 97.62 348 PHE A CA 1
ATOM 2659 C C . PHE A 1 348 ? 15.861 -13.778 -8.184 1.00 97.62 348 PHE A C 1
ATOM 2661 O O . PHE A 1 348 ? 16.987 -13.613 -7.717 1.00 97.62 348 PHE A O 1
ATOM 2668 N N . LEU A 1 349 ? 15.160 -12.810 -8.761 1.00 96.75 349 LEU A N 1
ATOM 2669 C CA . LEU A 1 349 ? 15.505 -11.405 -8.641 1.00 96.75 349 LEU A CA 1
ATOM 2670 C C . LEU A 1 349 ? 14.663 -10.834 -7.504 1.00 96.75 349 LEU A C 1
ATOM 2672 O O . LEU A 1 349 ? 13.432 -10.872 -7.549 1.00 96.75 349 LEU A O 1
ATOM 2676 N N . VAL A 1 350 ? 15.344 -10.353 -6.477 1.00 97.00 350 VAL A N 1
ATOM 2677 C CA . VAL A 1 350 ? 14.746 -9.934 -5.216 1.00 97.00 350 VAL A CA 1
ATOM 2678 C C . VAL A 1 350 ? 15.109 -8.485 -4.965 1.00 97.00 350 VAL A C 1
ATOM 2680 O O . VAL A 1 350 ? 16.259 -8.091 -5.131 1.00 97.00 350 VAL A O 1
ATOM 2683 N N . GLU A 1 351 ? 14.132 -7.694 -4.568 1.00 95.44 351 GLU A N 1
ATOM 2684 C CA . GLU A 1 351 ? 14.330 -6.356 -4.045 1.00 95.44 351 GLU A CA 1
ATOM 2685 C C . GLU A 1 351 ? 14.371 -6.426 -2.522 1.00 95.44 351 GLU A C 1
ATOM 2687 O O . GLU A 1 351 ? 13.476 -6.985 -1.883 1.00 95.44 351 GLU A O 1
ATOM 2692 N N . ARG A 1 352 ? 15.454 -5.904 -1.950 1.00 94.50 352 ARG A N 1
ATOM 2693 C CA . ARG A 1 352 ? 15.699 -5.901 -0.513 1.00 94.50 352 ARG A CA 1
ATOM 2694 C C . ARG A 1 352 ? 15.775 -4.470 -0.011 1.00 94.50 352 ARG A C 1
ATOM 2696 O O . ARG A 1 352 ? 16.522 -3.658 -0.558 1.00 94.50 352 ARG A O 1
ATOM 2703 N N . LEU A 1 353 ? 15.034 -4.207 1.059 1.00 88.06 353 LEU A N 1
ATOM 2704 C CA . LEU A 1 353 ? 15.108 -2.962 1.812 1.00 88.06 353 LEU A CA 1
ATOM 2705 C C . LEU A 1 353 ? 16.372 -2.937 2.678 1.00 88.06 353 LEU A C 1
ATOM 2707 O O . LEU A 1 353 ? 16.734 -3.939 3.305 1.00 88.06 353 LEU A O 1
ATOM 2711 N N . GLY A 1 354 ? 17.024 -1.780 2.717 1.00 84.06 354 GLY A N 1
ATOM 2712 C CA . GLY A 1 354 ? 18.195 -1.521 3.542 1.00 84.06 354 GLY A CA 1
ATOM 2713 C C . GLY A 1 354 ? 19.504 -1.472 2.751 1.00 84.06 354 GLY A C 1
ATOM 2714 O O . GLY A 1 354 ? 19.543 -1.751 1.547 1.00 84.06 354 GLY A O 1
ATOM 2715 N N . PRO A 1 355 ? 20.611 -1.127 3.431 1.00 76.81 355 PRO A N 1
ATOM 2716 C CA . PRO A 1 355 ? 21.884 -0.867 2.779 1.00 76.81 355 PRO A CA 1
ATOM 2717 C C . PRO A 1 355 ? 22.312 -2.070 1.939 1.00 76.81 355 PRO A C 1
ATOM 2719 O O . PRO A 1 355 ? 22.269 -3.216 2.402 1.00 76.81 355 PRO A O 1
ATOM 2722 N N . LYS A 1 356 ? 22.728 -1.797 0.693 1.00 77.88 356 LYS A N 1
ATOM 2723 C CA . LYS A 1 356 ? 23.299 -2.811 -0.200 1.00 77.88 356 LYS A CA 1
ATOM 2724 C C . LYS A 1 356 ? 24.370 -3.564 0.587 1.00 77.88 356 LYS A C 1
ATOM 2726 O O . LYS A 1 356 ? 25.255 -2.897 1.124 1.00 77.88 356 LYS A O 1
ATOM 2731 N N . PRO A 1 357 ? 24.300 -4.905 0.699 1.00 68.56 357 PRO A N 1
ATOM 2732 C CA . PRO A 1 357 ? 25.262 -5.670 1.464 1.00 68.56 357 PRO A CA 1
ATOM 2733 C C . PRO A 1 357 ? 26.631 -5.334 0.904 1.00 68.56 357 PRO A C 1
ATOM 2735 O O . PRO A 1 357 ? 26.938 -5.637 -0.251 1.00 68.56 357 PRO A O 1
ATOM 2738 N N . THR A 1 358 ? 27.415 -4.618 1.703 1.00 68.31 358 THR A N 1
ATOM 2739 C CA . THR A 1 358 ? 28.745 -4.206 1.300 1.00 68.31 358 THR A CA 1
ATOM 2740 C C . THR A 1 358 ? 29.523 -5.482 1.039 1.00 68.31 358 THR A C 1
ATOM 2742 O O . THR A 1 358 ? 29.455 -6.436 1.820 1.00 68.31 358 THR A O 1
ATOM 2745 N N . THR A 1 359 ? 30.241 -5.505 -0.076 1.00 57.47 359 THR A N 1
ATOM 2746 C CA . THR A 1 359 ? 31.042 -6.627 -0.577 1.00 57.47 359 THR A CA 1
ATOM 2747 C C . THR A 1 359 ? 32.008 -7.190 0.483 1.00 57.47 359 THR A C 1
ATOM 2749 O O . THR A 1 359 ? 32.417 -8.340 0.404 1.00 57.47 359 THR A O 1
ATOM 2752 N N . ASP A 1 360 ? 32.301 -6.429 1.539 1.00 54.69 360 ASP A N 1
ATOM 2753 C CA . ASP A 1 360 ? 33.096 -6.856 2.698 1.00 54.69 360 ASP A CA 1
ATOM 2754 C C . ASP A 1 360 ? 32.384 -7.851 3.637 1.00 54.69 360 ASP A C 1
ATOM 2756 O O . ASP A 1 360 ? 33.013 -8.437 4.515 1.00 54.69 360 ASP A O 1
ATOM 2760 N N . SER A 1 361 ? 31.086 -8.099 3.445 1.00 57.31 361 SER A N 1
ATOM 2761 C CA . SER A 1 361 ? 30.297 -9.062 4.227 1.00 57.31 361 SER A CA 1
ATOM 2762 C C . SER A 1 361 ? 30.179 -10.442 3.567 1.00 57.31 361 SER A C 1
ATOM 2764 O O . SER A 1 361 ? 29.229 -11.185 3.822 1.00 57.31 361 SER A O 1
ATOM 2766 N N . PHE A 1 362 ? 31.146 -10.833 2.730 1.00 66.38 362 PHE A N 1
ATOM 2767 C CA . PHE A 1 362 ? 31.260 -12.215 2.264 1.00 66.38 362 PHE A CA 1
ATOM 2768 C C . PHE A 1 362 ? 31.542 -13.155 3.444 1.00 66.38 362 PHE A C 1
ATOM 2770 O O . PHE A 1 362 ? 32.683 -13.388 3.845 1.00 66.38 362 PHE A O 1
ATOM 2777 N N . VAL A 1 363 ? 30.477 -13.717 4.011 1.00 69.00 363 VAL A N 1
ATOM 2778 C CA . VAL A 1 363 ? 30.573 -14.697 5.090 1.00 69.00 363 VAL A CA 1
ATOM 2779 C C . VAL A 1 363 ? 31.160 -15.992 4.529 1.00 69.00 363 VAL A C 1
ATOM 2781 O O . VAL A 1 363 ? 30.662 -16.549 3.548 1.00 69.00 363 VAL A O 1
ATOM 2784 N N . ARG A 1 364 ? 32.215 -16.501 5.173 1.00 74.25 364 ARG A N 1
ATOM 2785 C CA . ARG A 1 364 ? 32.774 -17.830 4.898 1.00 74.25 364 ARG A CA 1
ATOM 2786 C C . ARG A 1 364 ? 31.649 -18.872 4.909 1.00 74.25 364 ARG A C 1
ATOM 2788 O O . ARG A 1 364 ? 30.966 -19.040 5.913 1.00 74.25 364 ARG A O 1
ATOM 2795 N N . GLY A 1 365 ? 31.462 -19.569 3.794 1.00 73.06 365 GLY A N 1
ATOM 2796 C CA . GLY A 1 365 ? 30.386 -20.537 3.584 1.00 73.06 365 GLY A CA 1
ATOM 2797 C C . GLY A 1 365 ? 29.245 -20.057 2.683 1.00 73.06 365 GLY A C 1
ATOM 2798 O O . GLY A 1 365 ? 28.427 -20.890 2.292 1.00 73.06 365 GLY A O 1
ATOM 2799 N N . ALA A 1 366 ? 29.198 -18.774 2.311 1.00 75.62 366 ALA A N 1
ATOM 2800 C CA . ALA A 1 366 ? 28.218 -18.258 1.358 1.00 75.62 366 ALA A CA 1
ATOM 2801 C C . ALA A 1 366 ? 28.429 -18.847 -0.049 1.00 75.62 366 ALA A C 1
ATOM 2803 O O . ALA A 1 366 ? 29.559 -19.111 -0.465 1.00 75.62 366 ALA A O 1
ATOM 2804 N N . MET A 1 367 ? 27.334 -19.070 -0.776 1.00 74.19 367 MET A N 1
ATOM 2805 C CA . MET A 1 367 ? 27.357 -19.593 -2.144 1.00 74.19 367 MET A CA 1
ATOM 2806 C C . MET A 1 367 ? 27.395 -18.425 -3.135 1.00 74.19 367 MET A C 1
ATOM 2808 O O . MET A 1 367 ? 26.594 -17.501 -3.040 1.00 74.19 367 MET A O 1
ATOM 2812 N N . VAL A 1 368 ? 28.317 -18.469 -4.090 1.00 81.94 368 VAL A N 1
ATOM 2813 C CA . VAL A 1 368 ? 28.500 -17.477 -5.156 1.00 81.94 368 VAL A CA 1
ATOM 2814 C C . VAL A 1 368 ? 28.555 -18.171 -6.509 1.00 81.94 368 VAL A C 1
ATOM 2816 O O . VAL A 1 368 ? 28.960 -19.326 -6.612 1.00 81.94 368 VAL A O 1
ATOM 2819 N N . THR A 1 369 ? 28.141 -17.477 -7.568 1.00 76.88 369 THR A N 1
ATOM 2820 C CA . THR A 1 369 ? 28.238 -18.006 -8.936 1.00 76.88 369 THR A CA 1
ATOM 2821 C C . THR A 1 369 ? 29.485 -17.442 -9.604 1.00 76.88 369 THR A C 1
ATOM 2823 O O . THR A 1 369 ? 29.607 -16.231 -9.763 1.00 76.88 369 THR A O 1
ATOM 2826 N N . VAL A 1 370 ? 30.410 -18.313 -10.005 1.00 85.75 370 VAL A N 1
ATOM 2827 C CA . VAL A 1 370 ? 31.673 -17.949 -10.658 1.00 85.75 370 VAL A CA 1
ATOM 2828 C C . VAL A 1 370 ? 31.715 -18.638 -12.013 1.00 85.75 370 VAL A C 1
ATOM 2830 O O . VAL A 1 370 ? 31.711 -19.865 -12.087 1.00 85.75 370 VAL A O 1
ATOM 2833 N N . ASN A 1 371 ? 31.733 -17.854 -13.095 1.00 86.75 371 ASN A N 1
ATOM 2834 C CA . ASN A 1 371 ? 31.722 -18.358 -14.476 1.00 86.75 371 ASN A CA 1
ATOM 2835 C C . ASN A 1 371 ? 30.586 -19.369 -14.745 1.00 86.75 371 ASN A C 1
ATOM 2837 O O . ASN A 1 371 ? 30.796 -20.402 -15.373 1.00 86.75 371 ASN A O 1
ATOM 2841 N N . GLY A 1 372 ? 29.388 -19.097 -14.215 1.00 75.69 372 GLY A N 1
ATOM 2842 C CA . GLY A 1 372 ? 28.212 -19.960 -14.381 1.00 75.69 372 GLY A CA 1
ATOM 2843 C C . GLY A 1 372 ? 28.191 -21.220 -13.507 1.00 75.69 372 GLY A C 1
ATOM 2844 O O . GLY A 1 372 ? 27.215 -21.961 -13.558 1.00 75.69 372 GLY A O 1
ATOM 2845 N N . ARG A 1 373 ? 29.216 -21.456 -12.679 1.00 83.00 373 ARG A N 1
ATOM 2846 C 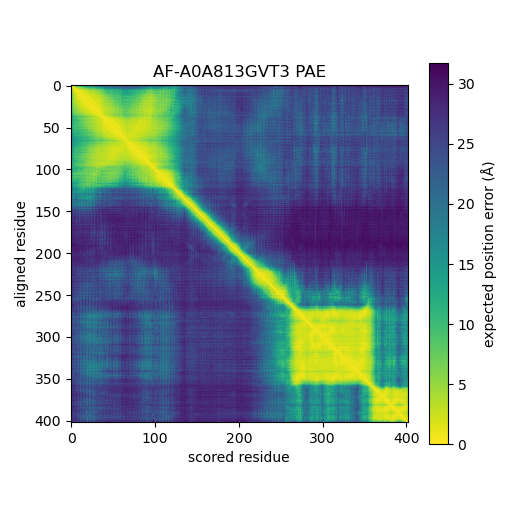CA . ARG A 1 373 ? 29.271 -22.581 -11.735 1.00 83.00 373 ARG A CA 1
ATOM 2847 C C . ARG A 1 373 ? 29.062 -22.087 -10.308 1.00 83.00 373 ARG A C 1
ATOM 2849 O O . ARG A 1 373 ? 29.537 -21.014 -9.935 1.00 83.00 373 ARG A O 1
ATOM 2856 N N . ILE A 1 374 ? 28.347 -22.870 -9.508 1.00 75.06 374 ILE A N 1
ATOM 2857 C CA . ILE A 1 374 ? 28.074 -22.545 -8.106 1.00 75.06 374 ILE A CA 1
ATOM 2858 C C . ILE A 1 374 ? 29.286 -22.939 -7.262 1.00 75.06 374 ILE A C 1
ATOM 2860 O O . ILE A 1 374 ? 29.766 -24.072 -7.332 1.00 75.06 374 ILE A O 1
ATOM 2864 N N . ALA A 1 375 ? 29.774 -22.006 -6.452 1.00 91.00 375 ALA A N 1
ATOM 2865 C CA . ALA A 1 375 ? 30.932 -22.200 -5.600 1.00 91.00 375 ALA A CA 1
ATOM 2866 C C . ALA A 1 375 ? 30.692 -21.648 -4.191 1.00 91.00 375 ALA A C 1
ATOM 2868 O O . ALA A 1 375 ? 30.072 -20.608 -4.009 1.00 91.00 375 ALA A O 1
ATOM 2869 N N . ARG A 1 376 ? 31.200 -22.338 -3.172 1.00 86.88 376 ARG A N 1
ATOM 2870 C CA . ARG A 1 376 ? 31.140 -21.922 -1.769 1.00 86.88 376 ARG A CA 1
ATOM 2871 C C . ARG A 1 376 ? 32.377 -21.109 -1.406 1.00 86.88 376 ARG A C 1
ATOM 2873 O O . ARG A 1 376 ? 33.489 -21.600 -1.576 1.00 86.88 376 ARG A O 1
ATOM 2880 N N . ILE A 1 377 ? 32.214 -19.911 -0.853 1.00 90.44 377 ILE A N 1
ATOM 2881 C CA . ILE A 1 377 ? 33.331 -19.089 -0.369 1.00 90.44 377 ILE A CA 1
ATOM 2882 C C . ILE A 1 377 ? 33.995 -19.802 0.812 1.00 90.44 377 ILE A C 1
ATOM 2884 O O . ILE A 1 377 ? 33.386 -19.995 1.862 1.00 90.44 377 ILE A O 1
ATOM 2888 N N . GLN A 1 378 ? 35.249 -20.207 0.644 1.00 95.81 378 GLN A N 1
ATOM 2889 C CA . GLN A 1 378 ? 36.062 -20.835 1.684 1.00 95.81 378 GLN A CA 1
ATOM 2890 C C . GLN A 1 378 ? 36.881 -19.814 2.465 1.00 95.81 378 GLN A C 1
ATOM 2892 O O . GLN A 1 378 ? 37.102 -20.009 3.659 1.00 95.81 378 GLN A O 1
ATOM 2897 N N . GLU A 1 379 ? 37.336 -18.750 1.808 1.00 94.00 379 GLU A N 1
ATOM 2898 C CA . GLU A 1 379 ? 38.193 -17.733 2.410 1.00 94.00 379 GLU A CA 1
ATOM 2899 C C . GLU A 1 379 ? 38.147 -16.440 1.587 1.00 94.00 379 GLU A C 1
ATOM 2901 O O . GLU A 1 379 ? 38.032 -16.491 0.362 1.00 94.00 379 GLU A O 1
ATOM 2906 N N . VAL A 1 380 ? 38.242 -15.288 2.249 1.00 89.50 380 VAL A N 1
ATOM 2907 C CA . VAL A 1 380 ? 38.331 -13.969 1.609 1.00 89.50 380 VAL A CA 1
ATOM 2908 C C . VAL A 1 380 ? 39.672 -13.368 2.026 1.00 89.50 380 VAL A C 1
ATOM 2910 O O . VAL A 1 380 ? 39.892 -13.143 3.212 1.00 89.50 380 VAL A O 1
ATOM 2913 N N . GLN A 1 381 ? 40.584 -13.167 1.071 1.00 90.88 381 GLN A N 1
ATOM 2914 C CA . GLN A 1 381 ? 41.921 -12.604 1.302 1.00 90.88 381 GLN A CA 1
ATOM 2915 C C . GLN A 1 381 ? 42.220 -11.514 0.268 1.00 90.88 381 GLN A C 1
ATOM 2917 O O . GLN A 1 381 ? 42.246 -11.795 -0.932 1.00 90.88 381 GLN A O 1
ATOM 2922 N N . ASP A 1 382 ? 42.497 -10.295 0.742 1.00 82.75 382 ASP A N 1
ATOM 2923 C CA . ASP A 1 382 ? 43.091 -9.183 -0.019 1.00 82.75 382 ASP A CA 1
ATOM 2924 C C . ASP A 1 382 ? 42.517 -8.985 -1.433 1.00 82.75 382 ASP A C 1
ATOM 2926 O O . ASP A 1 382 ? 43.226 -9.063 -2.437 1.00 82.75 382 ASP A O 1
ATOM 2930 N N . GLY A 1 383 ? 41.204 -8.756 -1.534 1.00 84.12 383 GLY A N 1
ATOM 2931 C CA . GLY A 1 383 ? 40.558 -8.478 -2.823 1.00 84.12 383 GLY A CA 1
ATOM 2932 C C . GLY A 1 383 ? 40.431 -9.696 -3.750 1.00 84.12 383 GLY A C 1
ATOM 2933 O O . GLY A 1 383 ? 40.211 -9.553 -4.955 1.00 84.12 383 GLY A O 1
ATOM 2934 N N . ALA A 1 384 ? 40.566 -10.907 -3.213 1.00 89.00 384 ALA A N 1
ATOM 2935 C CA . ALA A 1 384 ? 40.209 -12.139 -3.893 1.00 89.00 384 ALA A CA 1
ATOM 2936 C C . ALA A 1 384 ? 39.483 -13.094 -2.938 1.00 89.00 384 ALA A C 1
ATOM 2938 O O . ALA A 1 384 ? 39.807 -13.205 -1.756 1.00 89.00 384 ALA A O 1
ATOM 2939 N N . MET A 1 385 ? 38.517 -13.831 -3.470 1.00 92.38 385 MET A N 1
ATOM 2940 C CA . MET A 1 385 ? 37.806 -14.885 -2.755 1.00 92.38 385 MET A CA 1
ATOM 2941 C C . MET A 1 385 ? 38.293 -16.253 -3.230 1.00 92.38 385 MET A C 1
ATOM 2943 O O . MET A 1 385 ? 38.376 -16.519 -4.429 1.00 92.38 385 MET A O 1
ATOM 2947 N N . VAL A 1 386 ? 38.634 -17.133 -2.292 1.00 95.38 386 VAL A N 1
ATOM 2948 C CA . VAL A 1 386 ? 38.861 -18.553 -2.562 1.00 95.38 386 VAL A CA 1
ATOM 2949 C C . VAL A 1 386 ? 37.512 -19.241 -2.466 1.00 95.38 386 VAL A C 1
ATOM 2951 O O . VAL A 1 386 ? 36.913 -19.308 -1.393 1.00 95.38 386 VAL A O 1
ATOM 2954 N N . VAL A 1 387 ? 37.027 -19.750 -3.589 1.00 95.88 387 VAL A N 1
ATOM 2955 C CA . VAL A 1 387 ? 35.748 -20.452 -3.685 1.00 95.88 387 VAL A CA 1
ATOM 2956 C C . VAL A 1 387 ? 35.989 -21.935 -3.948 1.00 95.88 387 VAL A C 1
ATOM 2958 O O . VAL A 1 387 ? 36.979 -22.296 -4.580 1.00 95.88 387 VAL A O 1
ATOM 2961 N N . GLN A 1 388 ? 35.105 -22.802 -3.462 1.00 96.38 388 GLN A N 1
ATOM 2962 C CA . GLN A 1 388 ? 35.098 -24.235 -3.741 1.00 96.38 388 GLN A CA 1
ATOM 2963 C C . GLN A 1 388 ? 33.864 -24.588 -4.568 1.00 96.38 388 GLN A C 1
ATOM 2965 O O . GLN A 1 388 ? 32.747 -24.440 -4.074 1.00 96.38 388 GLN A O 1
ATOM 2970 N N . PHE A 1 389 ? 34.050 -25.041 -5.803 1.00 93.69 389 PHE A N 1
ATOM 2971 C CA . PHE A 1 389 ? 32.945 -25.417 -6.680 1.00 93.69 389 PHE A CA 1
ATOM 2972 C C . PHE A 1 389 ? 32.199 -26.641 -6.141 1.00 93.69 389 PHE A C 1
ATOM 2974 O O . PHE A 1 389 ? 32.805 -27.562 -5.591 1.00 93.69 389 PHE A O 1
ATOM 2981 N N . GLN A 1 390 ? 30.870 -26.622 -6.241 1.00 88.94 390 GLN A N 1
ATOM 2982 C CA . GLN A 1 390 ? 30.016 -27.663 -5.662 1.00 88.94 390 GLN A CA 1
ATOM 2983 C C . GLN A 1 390 ? 30.034 -28.965 -6.475 1.00 88.94 390 GLN A C 1
ATOM 2985 O O . GLN A 1 390 ? 29.832 -30.037 -5.914 1.00 88.94 390 GLN A O 1
ATOM 2990 N N . ASP A 1 391 ? 30.276 -28.874 -7.778 1.00 84.75 391 ASP A N 1
ATOM 2991 C CA . ASP A 1 391 ? 30.212 -29.992 -8.718 1.00 84.75 391 ASP A CA 1
ATOM 2992 C C . ASP A 1 391 ? 31.471 -30.873 -8.702 1.00 84.75 391 ASP A C 1
ATOM 2994 O O . ASP A 1 391 ? 31.352 -32.094 -8.727 1.00 84.75 391 ASP A O 1
ATOM 2998 N N . ASP A 1 392 ? 32.667 -30.287 -8.613 1.00 93.19 392 ASP A N 1
ATOM 2999 C CA . ASP A 1 392 ? 33.938 -31.031 -8.614 1.00 93.19 392 ASP A CA 1
ATOM 3000 C C . ASP A 1 392 ? 34.765 -30.875 -7.324 1.00 93.19 392 ASP A C 1
ATOM 3002 O O . ASP A 1 392 ? 35.805 -31.515 -7.160 1.00 93.19 392 ASP A O 1
ATOM 3006 N N . GLY A 1 393 ? 34.324 -30.024 -6.392 1.00 92.56 393 GLY A N 1
ATOM 3007 C CA . GLY A 1 393 ? 35.047 -29.735 -5.157 1.00 92.56 393 GLY A CA 1
ATOM 3008 C C . GLY A 1 393 ? 36.348 -28.952 -5.358 1.00 92.56 393 GLY A C 1
ATOM 3009 O O . GLY A 1 393 ? 37.082 -28.760 -4.379 1.00 92.56 393 GLY A O 1
ATOM 3010 N N . THR A 1 394 ? 36.654 -28.499 -6.579 1.00 96.31 394 THR A N 1
ATOM 3011 C CA . THR A 1 394 ? 37.881 -27.764 -6.895 1.00 96.31 394 THR A CA 1
ATOM 3012 C C . THR A 1 394 ? 37.851 -26.377 -6.274 1.00 96.31 394 THR A C 1
ATOM 3014 O O . THR A 1 394 ? 36.800 -25.755 -6.115 1.00 96.31 394 THR A O 1
ATOM 3017 N N . ARG A 1 395 ? 39.027 -25.886 -5.876 1.00 96.88 395 ARG A N 1
ATOM 3018 C CA . ARG A 1 395 ? 39.180 -24.550 -5.300 1.00 96.88 395 ARG A CA 1
ATOM 3019 C C . ARG A 1 395 ? 39.731 -23.602 -6.351 1.00 96.88 395 ARG A C 1
ATOM 3021 O O . ARG A 1 395 ? 40.762 -23.895 -6.950 1.00 96.88 395 ARG A O 1
ATOM 3028 N N . ALA A 1 396 ? 39.086 -22.457 -6.532 1.00 96.50 396 ALA A N 1
ATOM 3029 C CA . ALA A 1 396 ? 39.569 -21.392 -7.400 1.00 96.50 396 ALA A CA 1
ATOM 3030 C C . ALA A 1 396 ? 39.663 -20.076 -6.637 1.00 96.50 396 ALA A C 1
ATOM 3032 O O . ALA A 1 396 ? 38.824 -19.761 -5.796 1.00 96.50 396 ALA A O 1
ATOM 3033 N N . ARG A 1 397 ? 40.696 -19.296 -6.951 1.00 95.69 397 ARG A N 1
ATOM 3034 C CA . ARG A 1 397 ? 40.848 -17.929 -6.460 1.00 95.69 397 ARG A CA 1
ATOM 3035 C C . ARG A 1 397 ? 40.242 -16.983 -7.489 1.00 95.69 397 ARG A C 1
ATOM 3037 O O . ARG A 1 397 ? 40.690 -16.951 -8.631 1.0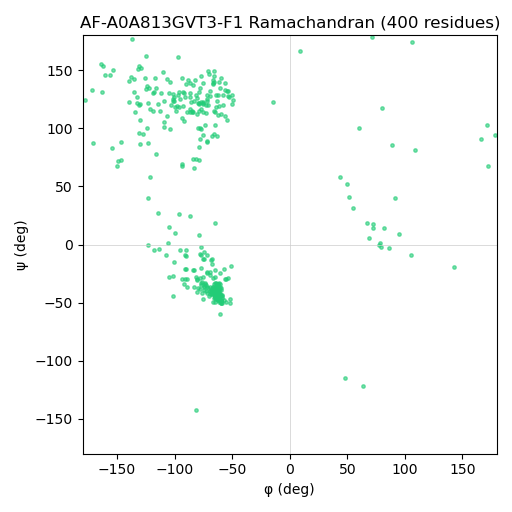0 95.69 397 ARG A O 1
ATOM 3044 N N . VAL A 1 398 ? 39.228 -16.230 -7.084 1.00 93.31 398 VAL A N 1
ATOM 3045 C CA . VAL A 1 398 ? 38.478 -15.311 -7.941 1.00 93.31 398 VAL A CA 1
ATOM 3046 C C . VAL A 1 398 ? 38.740 -13.892 -7.448 1.00 93.31 398 VAL A C 1
ATOM 3048 O O . VAL A 1 398 ? 38.465 -13.614 -6.281 1.00 93.31 398 VAL A O 1
ATOM 3051 N N . PRO A 1 399 ? 39.291 -12.993 -8.278 1.00 90.38 399 PRO A N 1
ATOM 3052 C CA . PRO A 1 399 ? 39.467 -11.603 -7.879 1.00 90.38 399 PRO A CA 1
ATOM 3053 C C . PRO A 1 399 ? 38.092 -10.965 -7.650 1.00 90.38 399 PRO A C 1
ATOM 3055 O O . PRO A 1 399 ? 37.212 -11.061 -8.507 1.00 90.38 399 PRO A O 1
ATOM 3058 N N . THR A 1 400 ? 37.890 -10.319 -6.502 1.00 80.94 400 THR A N 1
ATOM 3059 C CA . THR A 1 400 ? 36.701 -9.490 -6.281 1.00 80.94 400 THR A CA 1
ATOM 3060 C C . THR A 1 400 ? 36.907 -8.218 -7.094 1.00 80.94 400 THR A C 1
ATOM 3062 O O . THR A 1 400 ? 37.730 -7.380 -6.721 1.00 80.94 400 THR A O 1
ATOM 3065 N N . ARG A 1 401 ? 36.241 -8.101 -8.250 1.00 63.62 401 ARG A N 1
ATOM 3066 C CA . ARG A 1 401 ? 36.232 -6.846 -9.015 1.00 63.62 401 ARG A CA 1
ATOM 3067 C C . ARG A 1 401 ? 35.674 -5.750 -8.103 1.00 63.62 401 ARG A C 1
ATOM 3069 O O . ARG A 1 401 ? 34.566 -5.902 -7.595 1.00 63.62 401 ARG A O 1
ATOM 3076 N N . ARG A 1 402 ? 36.489 -4.723 -7.855 1.00 49.56 402 ARG A N 1
ATOM 3077 C CA . ARG A 1 402 ? 36.048 -3.471 -7.235 1.00 49.56 402 ARG A CA 1
ATOM 3078 C C . ARG A 1 402 ? 35.256 -2.645 -8.229 1.00 49.56 402 ARG A C 1
ATOM 3080 O O . ARG A 1 402 ? 35.636 -2.684 -9.423 1.00 49.56 402 ARG A O 1
#